Protein 2ZTS (pdb70)

CATH classification: 3.40.50.300

InterPro domains:
  IPR003593 AAA+ ATPase domain [SM00382] (29-209)
  IPR010624 KaiC domain [PS51146] (10-251)
  IPR014774 KaiC-like domain [PF06745] (12-248)
  IPR027417 P-loop containing nucleoside triphosphate hydrolase [G3DSA:3.40.50.300] (1-251)
  IPR027417 P-loop containing nucleoside triphosphate hydrolase [SSF52540] (7-246)

Nearest PDB structures (foldseek):
  5yz8-assembly1_D  TM=9.224E-01  e=5.456E-24  Synechococcus elongatus PCC 7942 = FACHB-805
  8wve-assembly1_B-3  TM=9.311E-01  e=2.931E-23  Synechococcus elongatus
  7dyj-assembly1_A  TM=9.383E-01  e=8.449E-23  Synechococcus elongatus PCC 7942 = FACHB-805
  7wdc-assembly1_A  TM=9.391E-01  e=1.018E-22  Synechococcus elongatus PCC 7942 = FACHB-805
  8db3-assembly1_B-2  TM=9.066E-01  e=1.155E-21  Cereibacter sphaeroides

Radius of gyration: 28.08 Å; Cα contacts (8 Å, |Δi|>4): 1364; chains: 3; bounding box: 59×46×92 Å

Sequence (646 aa):
PVRRVKSGIPGFDELIEGGFPEGTTVLLTGGTGTGKTTFAAQFIYKGAEEYGEPGVFVTLEERARDLRREASFGWDFEKYEKEGKIAIVDFNVDNFLRYIYRVVKAINAKRLVIDSIPSIALRLEEERKIREVLLKLNTILLEGVTTILTTEAPGKLSRYGIEEFIARGVIVLDLQEKNIELKRYVLIRKRETRHSKKYPFEIGPNGIVVYPPVRRVKSGIPGFDELIEGGFPEGTTVLLTGGTGTGKTTFAAQFIYKGAEEYGEPGVFVTLEERARDLRREASFGWDFEKYEKEGKIAIVDFNVDNFLRYIYRVVKAINAKRLVIDSIPSIALRLEEERKIREVLLKLNTILLEGVTTILTTEAPGKLSRYGIEEFIARGVIVLDLQEKNIELKRYVLIRKRETRHSKKYPFEIGPNGIVVYPPVRRVKSGIPGFDELIEGGFPEGTTVLLTGGTGTGKTTFAAQFIYKGAEEYGEPGVFVTLEERARDLRREASFGWDFEKYEKEGKIAIVDGVSSVVGLPSFNVDNFLRYIYRVVKAINAKRLVIDSIPSIALRLEEERKIREVLLKLNTILLEGVTTILTTEAPGKLSRYGIEEFIARGVIVLDLQEKNIELKRYVLIRKRETRHSKKYPFEIGPNGIVVYP

B-factor: mean 33.96, std 9.27, range [15.85, 71.78]

Secondary structure (DSSP, 8-state):
---EE--S-TTTGGGTTTSEETT-EEEEE--TTSSHHHHHHHHHHHHHHHH---EEEEESSS-HHHHHH--TTS--HHHHHHTTSEEEE---HHHHHHHHHHHHHHTT-SEEEEE-HHHHHHHSSSGGGHHHHHHHHHHHHH---EEEEEE-----SSSSS-GGGG-SEEEEEEEEE-SSSEEEEEEE---------EEEEEEETTEEEE--/---EE--S-TTTGGGGTTSEETT-EEEEE-STTSSHHHHHHHHHHHHHHHH---EEEEESSS-HHHHHH--TTS--HHHHHHTTSEEEE---HHHHHHHHHHHHHHTT-SEEEEE-HHHHHTTSSSGGGHHHHHHHHHHHHH---EEEEEE-----SSSSS-GGGG-SEEEEEEEEEETTEEEEEEEE----------EEEEEETTEEEE--/---EE--S-TTTGGGTTTSEETT-EEEEE-STTSSHHHHHHHHHHHHHHHH---EEEEESSS-HHHHHH--TTS--HHHHHHTTSEEEE-SSSPPTT-----HHHHHHHHHHHHHHHT-SEEEEE-HHHHHHTSSSGGGHHHHHHHHHHHHH---EEEEEE-----SSSSS-GGGG-SEEEEEEEEE-SS-EEEEEEE----------EEEEEETTEEEE--

Structure (mmCIF, N/CA/C/O backbone):
data_2ZTS
#
_entry.id   2ZTS
#
_cell.length_a   173.655
_cell.length_b   51.807
_cell.length_c   97.468
_cell.angle_alpha   90.000
_cell.angle_beta   122.830
_cell.angle_gamma   90.000
#
_symmetry.space_group_name_H-M   'C 1 2 1'
#
loop_
_entity.id
_entity.type
_entity.pdbx_description
1 polymer 'Putative uncharacterized protein PH0186'
2 non-polymer "ADENOSINE-5'-DIPHOSPHATE"
3 non-polymer 'MAGNESIUM ION'
4 water water
#
loop_
_atom_site.group_PDB
_atom_site.id
_atom_site.type_symbol
_atom_site.label_atom_id
_atom_site.label_alt_id
_atom_site.label_comp_id
_atom_site.label_asym_id
_atom_site.label_entity_id
_atom_site.label_seq_id
_atom_site.pdbx_PDB_ins_code
_atom_site.Cartn_x
_atom_site.Cartn_y
_atom_site.Cartn_z
_atom_site.occupancy
_atom_site.B_iso_or_equiv
_atom_site.auth_seq_id
_atom_site.auth_comp_id
_atom_site.auth_asym_id
_atom_site.auth_atom_id
_atom_site.pdbx_PDB_model_num
ATOM 1 N N . PRO A 1 8 ? 120.519 -6.367 4.365 1.00 56.07 8 PRO A N 1
ATOM 2 C CA . PRO A 1 8 ? 121.469 -6.560 3.193 1.00 54.88 8 PRO A CA 1
ATOM 3 C C . PRO A 1 8 ? 122.772 -5.696 3.261 1.00 53.28 8 PRO A C 1
ATOM 4 O O . PRO A 1 8 ? 122.949 -4.732 2.502 1.00 52.91 8 PRO A O 1
ATOM 8 N N . VAL A 1 9 ? 123.695 -6.054 4.151 1.00 51.36 9 VAL A N 1
ATOM 9 C CA . VAL A 1 9 ? 124.824 -5.135 4.476 1.00 49.46 9 VAL A CA 1
ATOM 10 C C . VAL A 1 9 ? 126.023 -5.364 3.535 1.00 46.92 9 VAL A C 1
ATOM 11 O O . VAL A 1 9 ? 126.499 -6.490 3.399 1.00 46.50 9 VAL A O 1
ATOM 15 N N . ARG A 1 10 ? 126.466 -4.297 2.878 1.00 44.12 10 ARG A N 1
ATOM 16 C CA . ARG A 1 10 ? 127.603 -4.326 1.979 1.00 42.81 10 ARG A CA 1
ATOM 17 C C . ARG A 1 10 ? 128.931 -4.451 2.738 1.00 40.85 10 ARG A C 1
ATOM 18 O O . ARG A 1 10 ? 129.202 -3.675 3.687 1.00 38.96 10 ARG A O 1
ATOM 26 N N . ARG A 1 11 ? 129.750 -5.412 2.290 1.00 38.79 11 ARG A N 1
ATOM 27 C CA . ARG A 1 11 ? 130.980 -5.805 2.973 1.00 37.70 11 ARG A CA 1
ATOM 28 C C . ARG A 1 11 ? 132.264 -5.452 2.243 1.00 36.99 11 ARG A C 1
ATOM 29 O O . ARG A 1 11 ? 132.388 -5.630 1.046 1.00 36.60 11 ARG A O 1
ATOM 37 N N . VAL A 1 12 ? 133.234 -4.950 3.013 1.00 36.69 12 VAL A N 1
ATOM 38 C CA . VAL A 1 12 ? 134.518 -4.467 2.509 1.00 34.66 12 VAL A CA 1
ATOM 39 C C . VAL A 1 12 ? 135.554 -5.516 2.880 1.00 34.19 12 VAL A C 1
ATOM 40 O O . VAL A 1 12 ? 135.824 -5.782 4.044 1.00 31.68 12 VAL A O 1
ATOM 44 N N . LYS A 1 13 ? 136.103 -6.132 1.844 1.00 34.15 13 LYS A N 1
ATOM 45 C CA . LYS A 1 13 ? 137.067 -7.204 1.974 1.00 34.47 13 LYS A CA 1
ATOM 46 C C . LYS A 1 13 ? 138.362 -6.698 2.589 1.00 32.87 13 LYS A C 1
ATOM 47 O O . LYS A 1 13 ? 138.867 -5.654 2.172 1.00 32.06 13 LYS A O 1
ATOM 53 N N . SER A 1 14 ? 138.872 -7.468 3.562 1.00 31.85 14 SER A N 1
ATOM 54 C CA . SER A 1 14 ? 140.008 -7.078 4.437 1.00 31.46 14 SER A CA 1
ATOM 55 C C . SER A 1 14 ? 141.298 -7.058 3.701 1.00 32.20 14 SER A C 1
ATOM 56 O O . SER A 1 14 ? 142.150 -6.194 3.972 1.00 31.31 14 SER A O 1
ATOM 59 N N . GLY A 1 15 ? 141.466 -8.036 2.816 1.00 32.11 15 GLY A N 1
ATOM 60 C CA . GLY A 1 15 ? 142.711 -8.209 2.106 1.00 33.04 15 GLY A CA 1
ATOM 61 C C . GLY A 1 15 ? 143.627 -9.163 2.835 1.00 33.60 15 GLY A C 1
ATOM 62 O O . GLY A 1 15 ? 144.779 -9.363 2.420 1.00 33.83 15 GLY A O 1
ATOM 63 N N . ILE A 1 16 ? 143.116 -9.802 3.892 1.00 33.77 16 ILE A N 1
ATOM 64 C CA . ILE A 1 16 ? 143.948 -10.675 4.736 1.00 34.00 16 ILE A CA 1
ATOM 65 C C . ILE A 1 16 ? 143.394 -12.098 4.658 1.00 34.09 16 ILE A C 1
ATOM 66 O O . ILE A 1 16 ? 142.298 -12.373 5.174 1.00 34.37 16 ILE A O 1
ATOM 71 N N . PRO A 1 17 ? 144.103 -12.987 3.978 1.00 33.98 17 PRO A N 1
ATOM 72 C CA . PRO A 1 17 ? 143.627 -14.358 3.831 1.00 33.15 17 PRO A CA 1
ATOM 73 C C . PRO A 1 17 ? 143.232 -14.950 5.179 1.00 32.83 17 PRO A C 1
ATOM 74 O O . PRO A 1 17 ? 143.965 -14.822 6.152 1.00 32.04 17 PRO A O 1
ATOM 78 N N . GLY A 1 18 ? 142.072 -15.587 5.219 1.00 32.06 18 GLY A N 1
ATOM 79 C CA . GLY A 1 18 ? 141.614 -16.308 6.389 1.00 32.11 18 GLY A CA 1
ATOM 80 C C . GLY A 1 18 ? 140.800 -15.423 7.338 1.00 31.58 18 GLY A C 1
ATOM 81 O O . GLY A 1 18 ? 140.214 -15.942 8.287 1.00 31.47 18 GLY A O 1
ATOM 82 N N . PHE A 1 19 ? 140.742 -14.126 7.076 1.00 31.70 19 PHE A N 1
ATOM 83 C CA . PHE A 1 19 ? 140.127 -13.175 7.995 1.00 32.40 19 PHE A CA 1
ATOM 84 C C . PHE A 1 19 ? 138.694 -12.849 7.613 1.00 33.17 19 PHE A C 1
ATOM 85 O O . PHE A 1 19 ? 137.847 -12.790 8.519 1.00 32.68 19 PHE A O 1
ATOM 93 N N . ASP A 1 20 ? 138.388 -12.738 6.316 1.00 32.89 20 ASP A N 1
ATOM 94 C CA . ASP A 1 20 ? 137.034 -12.337 5.912 1.00 34.77 20 ASP A CA 1
ATOM 95 C C . ASP A 1 20 ? 135.955 -13.319 6.361 1.00 35.55 20 ASP A C 1
ATOM 96 O O . ASP A 1 20 ? 134.856 -12.938 6.719 1.00 35.61 20 ASP A O 1
ATOM 101 N N . GLU A 1 21 ? 136.302 -14.591 6.332 1.00 37.29 21 GLU A N 1
ATOM 102 C CA . GLU A 1 21 ? 135.408 -15.656 6.716 1.00 38.09 21 GLU A CA 1
ATOM 103 C C . GLU A 1 21 ? 135.027 -15.592 8.225 1.00 37.13 21 GLU A C 1
ATOM 104 O O . GLU A 1 21 ? 134.057 -16.237 8.679 1.00 36.30 21 GLU A O 1
ATOM 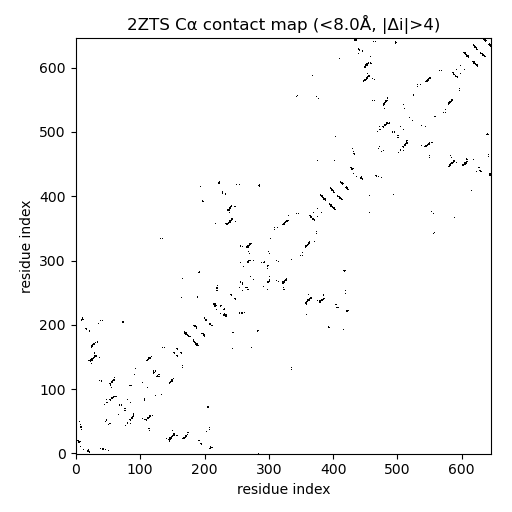110 N N . LEU A 1 22 ? 135.792 -14.823 9.008 1.00 35.93 22 LEU A N 1
ATOM 111 C CA . LEU A 1 22 ? 135.479 -14.661 10.414 1.00 35.17 22 LEU A CA 1
ATOM 112 C C . LEU A 1 22 ? 134.431 -13.569 10.613 1.00 33.71 22 LEU A C 1
ATOM 113 O O . LEU A 1 22 ? 133.795 -13.503 11.673 1.00 33.65 22 LEU A O 1
ATOM 118 N N . ILE A 1 23 ? 134.255 -12.719 9.616 1.00 32.02 23 ILE A N 1
ATOM 119 C CA . ILE A 1 23 ? 133.357 -11.554 9.735 1.00 31.33 23 ILE A CA 1
ATOM 120 C C . ILE A 1 23 ? 132.312 -11.500 8.594 1.00 31.74 23 ILE A C 1
ATOM 121 O O . ILE A 1 23 ? 131.948 -10.464 8.099 1.00 29.69 23 ILE A O 1
ATOM 126 N N . GLU A 1 24 ? 131.810 -12.682 8.241 1.00 33.17 24 GLU A N 1
ATOM 127 C CA . GLU A 1 24 ? 130.726 -12.855 7.254 1.00 33.56 24 GLU A CA 1
ATOM 128 C C . GLU A 1 24 ? 131.071 -12.219 5.936 1.00 33.07 24 GLU A C 1
ATOM 129 O O . GLU A 1 24 ? 130.223 -11.641 5.307 1.00 31.89 24 GLU A O 1
ATOM 135 N N . GLY A 1 25 ? 132.338 -12.278 5.526 1.00 33.92 25 GLY A N 1
ATOM 136 C CA . GLY A 1 25 ? 132.686 -11.693 4.248 1.00 33.65 25 GLY A CA 1
ATOM 137 C C . GLY A 1 25 ? 133.443 -10.391 4.238 1.00 33.88 25 GLY A C 1
ATOM 138 O O . GLY A 1 25 ? 134.026 -10.085 3.204 1.00 35.33 25 GLY A O 1
ATOM 139 N N . GLY A 1 26 ? 133.453 -9.628 5.332 1.00 33.09 26 GLY A N 1
ATOM 140 C CA . GLY A 1 26 ? 134.139 -8.346 5.340 1.00 31.67 26 GLY A CA 1
ATOM 141 C C . GLY A 1 26 ? 133.626 -7.399 6.394 1.00 31.14 26 GLY A C 1
ATOM 142 O O . GLY A 1 26 ? 132.649 -7.701 7.116 1.00 28.43 26 GLY A O 1
ATOM 143 N N . PHE A 1 27 ? 134.299 -6.254 6.494 1.00 30.42 27 PHE A N 1
ATOM 144 C CA . PHE A 1 27 ? 133.819 -5.132 7.310 1.00 30.79 27 PHE A CA 1
ATOM 145 C C . PHE A 1 27 ? 132.548 -4.484 6.752 1.00 31.02 27 PHE A C 1
ATOM 146 O O . PHE A 1 27 ? 132.507 -4.147 5.567 1.00 32.22 27 PHE A O 1
ATOM 154 N N . PRO A 1 28 ? 131.513 -4.260 7.556 1.00 30.46 28 PRO A N 1
ATOM 155 C CA . PRO A 1 28 ? 130.376 -3.491 7.042 1.00 31.01 28 PRO A CA 1
ATOM 156 C C . PRO A 1 28 ? 130.838 -2.124 6.633 1.00 31.41 28 PRO A C 1
ATOM 157 O O . PRO A 1 28 ? 131.639 -1.480 7.316 1.00 30.45 28 PRO A O 1
ATOM 161 N N . GLU A 1 29 ? 130.341 -1.700 5.483 1.00 32.26 29 GLU A N 1
ATOM 162 C CA . GLU A 1 29 ? 130.809 -0.504 4.802 1.00 32.48 29 GLU A CA 1
ATOM 163 C C . GLU A 1 29 ? 130.534 0.689 5.699 1.00 31.42 29 GLU A C 1
ATOM 164 O O . GLU A 1 29 ? 129.457 0.801 6.242 1.00 31.46 29 GLU A O 1
ATOM 170 N N . GLY A 1 30 ? 131.493 1.591 5.833 1.00 30.71 30 GLY A N 1
ATOM 171 C CA . GLY A 1 30 ? 131.309 2.743 6.703 1.00 30.97 30 GLY A CA 1
ATOM 172 C C . GLY A 1 30 ? 131.743 2.582 8.156 1.00 30.02 30 GLY A C 1
ATOM 173 O O . GLY A 1 30 ? 131.756 3.573 8.878 1.00 30.09 30 GLY A O 1
ATOM 174 N N . THR A 1 31 ? 132.125 1.373 8.574 1.00 29.42 31 THR A N 1
ATOM 175 C CA . THR A 1 31 ? 132.472 1.082 9.973 1.00 29.25 31 THR A CA 1
ATOM 176 C C . THR A 1 31 ? 133.828 1.689 10.314 1.00 29.39 31 THR A C 1
ATOM 177 O O . THR A 1 31 ? 134.783 1.605 9.516 1.00 29.23 31 THR A O 1
ATOM 181 N N . THR A 1 32 ? 133.947 2.235 11.509 1.00 28.38 32 THR A N 1
ATOM 182 C CA . THR A 1 32 ? 135.255 2.464 12.110 1.00 27.05 32 THR A CA 1
ATOM 183 C C . THR A 1 32 ? 135.698 1.327 13.012 1.00 26.10 32 THR A C 1
ATOM 184 O O . THR A 1 32 ? 134.993 1.032 14.003 1.00 26.91 32 THR A O 1
ATOM 188 N N . VAL A 1 33 ? 136.832 0.704 12.704 1.00 24.14 33 VAL A N 1
ATOM 189 C CA . VAL A 1 33 ? 137.350 -0.448 13.412 1.00 24.68 33 VAL A CA 1
ATOM 190 C C . VAL A 1 33 ? 138.624 -0.103 14.207 1.00 24.40 33 VAL A C 1
ATOM 191 O O . VAL A 1 33 ? 139.604 0.360 13.632 1.00 24.01 33 VAL A O 1
ATOM 195 N N . LEU A 1 34 ? 138.557 -0.333 15.533 1.00 22.70 34 LEU A N 1
ATOM 196 C CA . LEU A 1 34 ? 139.673 -0.229 16.404 1.00 21.72 34 LEU A CA 1
ATOM 197 C C . LEU A 1 34 ? 140.507 -1.460 16.351 1.00 21.85 34 LEU A C 1
ATOM 198 O O . LEU A 1 34 ? 140.031 -2.542 16.623 1.00 20.23 34 LEU A O 1
ATOM 203 N N . LEU A 1 35 ? 141.775 -1.282 16.008 1.00 21.37 35 LEU A N 1
ATOM 204 C CA . LEU A 1 35 ? 142.731 -2.359 15.947 1.00 21.95 35 LEU A CA 1
ATOM 205 C C . LEU A 1 35 ? 143.754 -2.146 17.043 1.00 21.56 35 LEU A C 1
ATOM 206 O O . LEU A 1 35 ? 144.467 -1.134 17.022 1.00 20.78 35 LEU A O 1
ATOM 211 N N . THR A 1 36 ? 143.753 -3.044 18.017 1.00 20.58 36 THR A N 1
ATOM 212 C CA . THR A 1 36 ? 144.445 -2.856 19.293 1.00 22.11 36 THR A CA 1
ATOM 213 C C . THR A 1 36 ? 145.346 -4.051 19.593 1.00 22.91 36 THR A C 1
ATOM 214 O O . THR A 1 36 ? 145.060 -5.193 19.262 1.00 22.31 36 THR A O 1
ATOM 218 N N . GLY A 1 37 ? 146.468 -3.765 20.208 1.00 22.70 37 GLY A N 1
ATOM 219 C CA . GLY A 1 37 ? 147.443 -4.771 20.469 1.00 22.38 37 GLY A CA 1
ATOM 220 C C . GLY A 1 37 ? 148.701 -4.129 20.935 1.00 21.26 37 GLY A C 1
ATOM 221 O O . GLY A 1 37 ? 148.878 -2.950 20.699 1.00 19.68 37 GLY A O 1
ATOM 222 N N . GLY A 1 38 ? 149.537 -4.927 21.585 1.00 21.23 38 GLY A N 1
ATOM 223 C CA . GLY A 1 38 ? 150.821 -4.471 22.093 1.00 21.88 38 GLY A CA 1
ATOM 224 C C . GLY A 1 38 ? 151.822 -4.202 20.973 1.00 22.50 38 GLY A C 1
ATOM 225 O O . GLY A 1 38 ? 151.596 -4.504 19.768 1.00 20.68 38 GLY A O 1
ATOM 226 N N . THR A 1 39 ? 152.954 -3.681 21.384 1.00 22.80 3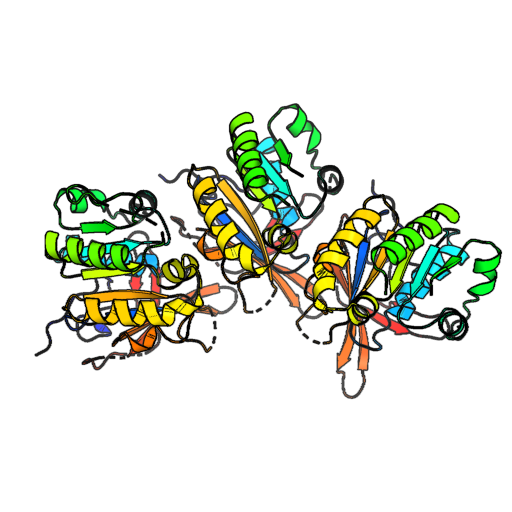9 THR A N 1
ATOM 227 C CA . THR A 1 39 ? 154.015 -3.357 20.468 1.00 23.85 39 THR A CA 1
ATOM 228 C C . THR A 1 39 ? 154.360 -4.618 19.694 1.00 23.12 39 THR A C 1
ATOM 229 O O . THR A 1 39 ? 154.503 -5.674 20.261 1.00 24.64 39 THR A O 1
ATOM 233 N N . GLY A 1 40 ? 154.489 -4.516 18.383 1.00 22.05 40 GLY A N 1
ATOM 234 C CA . GLY A 1 40 ? 154.972 -5.618 17.576 1.00 21.62 40 GLY A CA 1
ATOM 235 C C . GLY A 1 40 ? 153.980 -6.733 17.359 1.00 22.42 40 GLY A C 1
ATOM 236 O O . GLY A 1 40 ? 154.424 -7.838 17.045 1.00 22.41 40 GLY A O 1
ATOM 237 N N . THR A 1 41 ? 152.672 -6.505 17.578 1.00 22.73 41 THR A N 1
ATOM 238 C CA . THR A 1 41 ? 151.652 -7.569 17.421 1.00 21.87 41 THR A CA 1
ATOM 239 C C . THR A 1 41 ? 151.131 -7.644 15.986 1.00 23.33 41 THR A C 1
ATOM 240 O O . THR A 1 41 ? 150.442 -8.591 15.632 1.00 24.84 41 THR A O 1
ATOM 244 N N . GLY A 1 42 ? 151.505 -6.683 15.150 1.00 23.81 42 GLY A N 1
ATOM 245 C CA . GLY A 1 42 ? 151.210 -6.685 13.719 1.00 23.88 42 GLY A CA 1
ATOM 246 C C . GLY A 1 42 ? 150.227 -5.635 13.245 1.00 23.21 42 GLY A C 1
ATOM 247 O O . GLY A 1 42 ? 149.673 -5.753 12.207 1.00 24.73 42 GLY A O 1
ATOM 248 N N . LYS A 1 43 ? 150.004 -4.589 14.021 1.00 24.29 43 LYS A N 1
ATOM 249 C CA . LYS A 1 43 ? 149.001 -3.597 13.738 1.00 24.13 43 LYS A CA 1
ATOM 250 C C . LYS A 1 43 ? 149.221 -2.758 12.520 1.00 25.30 43 LYS A C 1
ATOM 251 O O . LYS A 1 43 ? 148.302 -2.508 11.740 1.00 24.17 43 LYS A O 1
ATOM 257 N N . THR A 1 44 ? 150.418 -2.208 12.420 1.00 25.60 44 THR A N 1
ATOM 258 C CA . THR A 1 44 ? 150.795 -1.421 11.268 1.00 25.61 44 THR A CA 1
ATOM 259 C C . THR A 1 44 ? 150.743 -2.271 10.006 1.00 24.97 44 THR A C 1
ATOM 260 O O . THR A 1 44 ? 150.247 -1.818 8.998 1.00 25.80 44 THR A O 1
ATOM 264 N N . THR A 1 45 ? 151.207 -3.488 10.112 1.00 24.71 45 THR A N 1
ATOM 265 C CA . THR A 1 45 ? 151.172 -4.452 8.990 1.00 24.36 45 THR A CA 1
ATOM 266 C C . THR A 1 45 ? 149.752 -4.778 8.553 1.00 25.20 45 THR A C 1
ATOM 267 O O . THR A 1 45 ? 149.442 -4.703 7.380 1.00 24.74 45 THR A O 1
ATOM 271 N N . PHE A 1 46 ? 148.890 -5.074 9.515 1.00 25.39 46 PHE A N 1
ATOM 272 C CA . PHE A 1 46 ? 147.478 -5.334 9.277 1.00 25.76 46 PHE A CA 1
ATOM 273 C C . PHE A 1 46 ? 146.808 -4.142 8.558 1.00 26.52 46 PHE A C 1
ATOM 274 O O . PHE A 1 46 ? 146.092 -4.350 7.525 1.00 26.99 46 PHE A O 1
ATOM 282 N N . ALA A 1 47 ? 147.043 -2.920 9.039 1.00 25.74 47 ALA A N 1
ATOM 283 C CA . ALA A 1 47 ? 146.453 -1.708 8.446 1.00 26.18 47 ALA A CA 1
ATOM 284 C C . ALA A 1 47 ? 146.967 -1.380 7.022 1.00 26.86 47 ALA A C 1
ATOM 285 O O . ALA A 1 47 ? 146.193 -0.956 6.168 1.00 26.13 47 ALA A O 1
ATOM 287 N N . ALA A 1 48 ? 148.249 -1.598 6.807 1.00 27.41 48 ALA A N 1
ATOM 288 C CA . ALA A 1 48 ? 148.897 -1.460 5.529 1.00 28.87 48 ALA A CA 1
ATOM 289 C C . ALA A 1 48 ? 148.311 -2.449 4.560 1.00 29.25 48 ALA A C 1
ATOM 290 O O . ALA A 1 48 ? 148.060 -2.102 3.425 1.00 30.73 48 ALA A O 1
ATOM 292 N N . GLN A 1 49 ? 148.123 -3.675 5.015 1.00 29.17 49 GLN A N 1
ATOM 293 C CA . GLN A 1 49 ? 147.597 -4.731 4.175 1.00 29.93 49 GLN A CA 1
ATOM 294 C C . GLN A 1 49 ? 146.177 -4.400 3.750 1.00 30.67 49 GLN A C 1
ATOM 295 O O . GLN A 1 49 ? 145.811 -4.642 2.612 1.00 31.47 49 GLN A O 1
ATOM 301 N N . PHE A 1 50 ? 145.388 -3.836 4.660 1.00 29.56 50 PHE A N 1
ATOM 302 C CA . PHE A 1 50 ? 144.039 -3.446 4.347 1.00 29.23 50 PHE A CA 1
ATOM 303 C C . PHE A 1 50 ? 143.995 -2.333 3.300 1.00 29.67 50 PHE A C 1
ATOM 304 O O . PHE A 1 50 ? 143.167 -2.380 2.443 1.00 29.76 50 PHE A O 1
ATOM 312 N N . ILE A 1 51 ? 144.834 -1.309 3.425 1.00 30.70 51 ILE A N 1
ATOM 313 C CA . ILE A 1 51 ? 144.907 -0.226 2.432 1.00 32.11 51 ILE A CA 1
ATOM 314 C C . ILE A 1 51 ? 145.483 -0.807 1.118 1.00 33.80 51 ILE A C 1
ATOM 315 O O . ILE A 1 51 ? 144.874 -0.687 0.064 1.00 34.15 51 ILE A O 1
ATOM 320 N N . TYR A 1 52 ? 146.595 -1.521 1.216 1.00 34.34 52 TYR A N 1
ATOM 321 C CA . TYR A 1 52 ? 147.326 -1.917 0.022 1.00 36.11 52 TYR A CA 1
ATOM 322 C C . TYR A 1 52 ? 146.604 -2.947 -0.815 1.00 37.20 52 TYR A C 1
ATOM 323 O O . TYR A 1 52 ? 146.609 -2.823 -2.038 1.00 37.26 52 TYR A O 1
ATOM 332 N N . LYS A 1 53 ? 146.045 -3.990 -0.188 1.00 38.10 53 LYS A N 1
ATOM 333 C CA . LYS A 1 53 ? 145.214 -4.950 -0.938 1.00 38.53 53 LYS A CA 1
ATOM 334 C C . LYS A 1 53 ? 143.895 -4.343 -1.399 1.00 39.08 53 LYS A C 1
ATOM 335 O O . LYS A 1 53 ? 143.299 -4.813 -2.378 1.00 38.79 53 LYS A O 1
ATOM 341 N N . GLY A 1 54 ? 143.412 -3.330 -0.690 1.00 40.03 54 GLY A N 1
ATOM 342 C CA . GLY A 1 54 ? 142.224 -2.629 -1.135 1.00 40.83 54 GLY A CA 1
ATOM 343 C C . GLY A 1 54 ? 142.471 -2.092 -2.534 1.00 42.26 54 GLY A C 1
ATOM 344 O O . GLY A 1 54 ? 141.642 -2.274 -3.438 1.00 42.45 54 GLY A O 1
ATOM 345 N N . ALA A 1 55 ? 143.624 -1.460 -2.725 1.00 42.39 55 ALA A N 1
ATOM 346 C CA . ALA A 1 55 ? 143.923 -0.823 -3.961 1.00 43.10 55 ALA A CA 1
ATOM 347 C C . ALA A 1 55 ? 144.288 -1.847 -5.051 1.00 43.58 55 ALA A C 1
ATOM 348 O O . ALA A 1 55 ? 143.721 -1.830 -6.127 1.00 41.63 55 ALA A O 1
ATOM 350 N N . GLU A 1 56 ? 145.197 -2.759 -4.731 1.00 44.76 56 GLU A N 1
ATOM 351 C CA . GLU A 1 56 ? 145.799 -3.665 -5.696 1.00 45.55 56 GLU A CA 1
ATOM 352 C C . GLU A 1 56 ? 144.796 -4.681 -6.191 1.00 45.93 56 GLU A C 1
ATOM 353 O O . GLU A 1 56 ? 144.654 -4.863 -7.382 1.00 46.20 56 GLU A O 1
ATOM 359 N N . GLU A 1 57 ? 144.099 -5.330 -5.264 1.00 46.21 57 GLU A N 1
ATOM 360 C CA . GLU A 1 57 ? 143.216 -6.457 -5.556 1.00 46.59 57 GLU A CA 1
ATOM 361 C C . GLU A 1 57 ? 141.756 -6.056 -5.764 1.00 45.55 57 GLU A C 1
ATOM 362 O O . GLU A 1 57 ? 141.098 -6.666 -6.574 1.00 46.10 57 GLU A O 1
ATOM 368 N N . TYR A 1 58 ? 141.243 -5.056 -5.034 1.00 43.86 58 TYR A N 1
ATOM 369 C CA . TYR A 1 58 ? 139.809 -4.698 -5.074 1.00 42.29 58 TYR A CA 1
ATOM 370 C C . TYR A 1 58 ? 139.542 -3.337 -5.752 1.00 42.74 58 TYR A C 1
ATOM 371 O O . TYR A 1 58 ? 138.404 -2.908 -5.844 1.00 43.49 58 TYR A O 1
ATOM 380 N N . GLY A 1 59 ? 140.591 -2.669 -6.240 1.00 42.94 59 GLY A N 1
ATOM 381 C CA . GLY A 1 59 ? 140.475 -1.382 -6.894 1.00 43.39 59 GLY A CA 1
ATOM 382 C C . GLY A 1 59 ? 139.812 -0.256 -6.137 1.00 44.25 59 GLY A C 1
ATOM 383 O O . GLY A 1 59 ? 139.235 0.640 -6.777 1.00 45.45 59 GLY A O 1
ATOM 384 N N . GLU A 1 60 ? 139.877 -0.292 -4.796 1.00 44.20 60 GLU A N 1
ATOM 385 C CA . GLU A 1 60 ? 139.310 0.742 -3.912 1.00 43.23 60 GLU A CA 1
ATOM 386 C C . GLU A 1 60 ? 140.400 1.752 -3.437 1.00 41.48 60 GLU A C 1
ATOM 387 O O . GLU A 1 60 ? 141.407 1.344 -2.867 1.00 41.16 60 GLU A O 1
ATOM 393 N N . PRO A 1 61 ? 140.229 3.054 -3.676 1.00 39.60 61 PRO A N 1
ATOM 394 C CA . PRO A 1 61 ? 141.243 4.011 -3.241 1.00 38.71 61 PRO A CA 1
ATOM 395 C C . PRO A 1 61 ? 141.342 4.043 -1.712 1.00 37.62 61 PRO A C 1
ATOM 396 O O . PRO A 1 61 ? 140.344 3.850 -1.024 1.00 36.99 61 PRO A O 1
ATOM 400 N N . GLY A 1 62 ? 142.539 4.257 -1.190 1.00 36.90 62 GLY A N 1
ATOM 401 C CA . GLY A 1 62 ? 142.745 4.307 0.254 1.00 35.21 62 GLY A CA 1
ATOM 402 C C . GLY A 1 62 ? 143.791 5.285 0.717 1.00 34.18 62 GLY A C 1
ATOM 403 O O . GLY A 1 62 ? 144.738 5.573 -0.024 1.00 32.03 62 GLY A O 1
ATOM 404 N N . VAL A 1 63 ? 143.571 5.797 1.935 1.00 31.58 63 VAL A N 1
ATOM 405 C CA . VAL A 1 63 ? 144.451 6.732 2.612 1.00 30.82 63 VAL A CA 1
ATOM 406 C C . VAL A 1 63 ? 145.050 6.053 3.862 1.00 29.97 63 VAL A C 1
ATOM 407 O O . VAL A 1 63 ? 144.330 5.492 4.717 1.00 27.44 63 VAL A O 1
ATOM 411 N N . PHE A 1 64 ? 146.368 6.077 3.932 1.00 30.38 64 PHE A N 1
ATOM 412 C CA . PHE A 1 64 ? 147.114 5.635 5.096 1.00 29.30 64 PHE A CA 1
ATOM 413 C C . PHE A 1 64 ? 147.699 6.842 5.799 1.00 29.97 64 PHE A C 1
ATOM 414 O O . PHE A 1 64 ? 148.660 7.491 5.319 1.00 28.67 64 PHE A O 1
ATOM 422 N N . VAL A 1 65 ? 147.101 7.178 6.947 1.00 28.62 65 VAL A N 1
ATOM 423 C CA . VAL A 1 65 ? 147.650 8.234 7.776 1.00 28.34 65 VAL A CA 1
ATOM 424 C C . VAL A 1 65 ? 148.586 7.626 8.826 1.00 29.07 65 VAL A C 1
ATOM 425 O O . VAL A 1 65 ? 148.161 6.861 9.668 1.00 28.83 65 VAL A O 1
ATOM 429 N N . THR A 1 66 ? 149.856 7.997 8.775 1.00 30.33 66 THR A N 1
ATOM 430 C CA . THR A 1 66 ? 150.853 7.645 9.772 1.00 32.06 66 THR A CA 1
ATOM 431 C C . THR A 1 66 ? 151.529 8.852 10.483 1.00 33.55 66 THR A C 1
ATOM 432 O O . THR A 1 66 ? 152.108 9.733 9.833 1.00 34.64 66 THR A O 1
ATOM 436 N N . LEU A 1 67 ? 151.382 8.926 11.809 1.00 33.67 67 LEU A N 1
ATOM 437 C CA . LEU A 1 67 ? 152.222 9.800 12.645 1.00 33.66 67 LEU A CA 1
ATOM 438 C C . LEU A 1 67 ? 153.281 8.992 13.384 1.00 33.27 67 LEU A C 1
ATOM 439 O O . LEU A 1 67 ? 154.019 9.532 14.198 1.00 33.01 67 LEU A O 1
ATOM 444 N N . GLU A 1 68 ? 153.343 7.695 13.109 1.00 34.34 68 GLU A N 1
ATOM 445 C CA . GLU A 1 68 ? 154.298 6.791 13.768 1.00 36.05 68 GLU A CA 1
ATOM 446 C C . GLU A 1 68 ? 155.647 6.840 13.052 1.00 37.30 68 GLU A C 1
ATOM 447 O O . GLU A 1 68 ? 156.701 6.684 13.659 1.00 36.51 68 GLU A O 1
ATOM 453 N N . GLU A 1 69 ? 155.609 7.013 11.737 1.00 38.76 69 GLU A N 1
ATOM 454 C CA . GLU A 1 69 ? 156.844 7.014 10.951 1.00 40.07 69 GLU A CA 1
ATOM 455 C C . GLU A 1 69 ? 156.583 7.867 9.716 1.00 40.12 69 GLU A C 1
ATOM 456 O O . GLU A 1 69 ? 155.513 8.410 9.568 1.00 39.57 69 GLU A O 1
ATOM 462 N N . ARG A 1 70 ? 157.538 7.975 8.813 1.00 40.75 70 ARG A N 1
ATOM 463 C CA . ARG A 1 70 ? 157.230 8.689 7.587 1.00 41.15 70 ARG A CA 1
ATOM 464 C C . ARG A 1 70 ? 157.027 7.759 6.406 1.00 40.00 70 ARG A C 1
ATOM 465 O O . ARG A 1 70 ? 157.328 6.568 6.456 1.00 37.72 70 ARG A O 1
ATOM 473 N N . ALA A 1 71 ? 156.499 8.367 5.350 1.00 40.87 71 ALA A N 1
ATOM 474 C CA . ALA A 1 71 ? 155.994 7.699 4.163 1.00 40.92 71 ALA A CA 1
ATOM 475 C C . ALA A 1 71 ? 157.087 6.895 3.535 1.00 41.20 71 ALA A C 1
ATOM 476 O O . ALA A 1 71 ? 156.853 5.759 3.154 1.00 41.10 71 ALA A O 1
ATOM 478 N N . ARG A 1 72 ? 158.304 7.438 3.509 1.00 40.95 72 ARG A N 1
ATOM 479 C CA . ARG A 1 72 ? 159.439 6.709 2.940 1.00 41.97 72 ARG A CA 1
ATOM 480 C C . ARG A 1 72 ? 159.794 5.464 3.783 1.00 41.07 72 ARG A C 1
ATOM 481 O O . ARG A 1 72 ? 160.239 4.451 3.235 1.00 39.39 72 ARG A O 1
ATOM 489 N N . ASP A 1 73 ? 159.591 5.537 5.101 1.00 40.36 73 ASP A N 1
ATOM 490 C CA . ASP A 1 73 ? 159.822 4.349 5.962 1.00 40.07 73 ASP A CA 1
ATOM 491 C C . ASP A 1 73 ? 158.754 3.258 5.664 1.00 39.27 73 ASP A C 1
ATOM 492 O O . ASP A 1 73 ? 159.032 2.076 5.515 1.00 36.76 73 ASP A O 1
ATOM 497 N N . LEU A 1 74 ? 157.515 3.705 5.532 1.00 39.99 74 LEU A N 1
ATOM 498 C CA . LEU A 1 74 ? 156.405 2.795 5.313 1.00 40.39 74 LEU A CA 1
ATOM 499 C C . LEU A 1 74 ? 156.583 2.119 3.963 1.00 40.73 74 LEU A C 1
ATOM 500 O O . LEU A 1 74 ? 156.533 0.902 3.902 1.00 40.19 74 LEU A O 1
ATOM 505 N N . ARG A 1 75 ? 156.797 2.892 2.881 1.00 41.15 75 ARG A N 1
ATOM 506 C CA . ARG A 1 75 ? 157.105 2.278 1.547 1.00 41.36 75 ARG A CA 1
ATOM 507 C C . ARG A 1 75 ? 158.205 1.261 1.657 1.00 41.02 75 ARG A C 1
ATOM 508 O O . ARG A 1 75 ? 158.093 0.125 1.169 1.00 41.64 75 ARG A O 1
ATOM 516 N N . ARG A 1 76 ? 159.293 1.646 2.304 1.00 41.75 76 ARG A N 1
ATOM 517 C CA . ARG A 1 76 ? 160.485 0.754 2.378 1.00 42.12 76 ARG A CA 1
ATOM 518 C C . ARG A 1 76 ? 160.176 -0.552 3.169 1.00 41.41 76 ARG A C 1
ATOM 519 O O . ARG A 1 76 ? 160.387 -1.669 2.678 1.00 41.15 76 ARG A O 1
ATOM 527 N N . GLU A 1 77 ? 159.611 -0.403 4.358 1.00 40.87 77 GLU A N 1
ATOM 528 C CA . GLU A 1 77 ? 159.214 -1.563 5.181 1.00 41.19 77 GLU A CA 1
ATOM 529 C C . GLU A 1 77 ? 158.217 -2.529 4.457 1.00 40.30 77 GLU A C 1
ATOM 530 O O . GLU A 1 77 ? 158.396 -3.767 4.466 1.00 38.28 77 GLU A O 1
ATOM 544 N N . ALA A 1 79 ? 157.741 -2.994 1.180 1.00 41.97 79 ALA A N 1
ATOM 545 C CA . ALA A 1 79 ? 158.334 -3.725 0.042 1.00 42.59 79 ALA A CA 1
ATOM 546 C C . ALA A 1 79 ? 158.911 -5.031 0.548 1.00 43.26 79 ALA A C 1
ATOM 547 O O . ALA A 1 79 ? 158.924 -6.003 -0.224 1.00 43.55 79 ALA A O 1
ATOM 549 N N . SER A 1 80 ? 159.334 -5.108 1.831 1.00 43.58 80 SER A N 1
ATOM 550 C CA . SER A 1 80 ? 159.776 -6.409 2.371 1.00 44.40 80 SER A CA 1
ATOM 551 C C . SER A 1 80 ? 158.704 -7.496 2.227 1.00 44.91 80 SER A C 1
ATOM 552 O O . SER A 1 80 ? 159.046 -8.660 2.299 1.00 45.68 80 SER A O 1
ATOM 555 N N . PHE A 1 81 ? 157.428 -7.114 1.998 1.00 45.32 81 PHE A N 1
ATOM 556 C CA . PHE A 1 81 ? 156.289 -8.049 1.796 1.00 45.68 81 PHE A CA 1
ATOM 557 C C . PHE A 1 81 ? 155.802 -8.126 0.358 1.00 45.99 81 PHE A C 1
ATOM 558 O O . PHE A 1 81 ? 154.752 -8.692 0.107 1.00 47.45 81 PHE A O 1
ATOM 566 N N . GLY A 1 82 ? 156.518 -7.531 -0.576 1.00 46.63 82 GLY A N 1
ATOM 567 C CA . GLY A 1 82 ? 156.125 -7.541 -1.978 1.00 46.75 82 GLY A CA 1
ATOM 568 C C . GLY A 1 82 ? 155.199 -6.399 -2.337 1.00 47.18 82 GLY A C 1
ATOM 569 O O . GLY A 1 82 ? 154.732 -6.316 -3.460 1.00 48.34 82 GLY A O 1
ATOM 570 N N . TRP A 1 83 ? 154.932 -5.485 -1.405 1.00 46.99 83 TRP A N 1
ATOM 571 C CA . TRP A 1 83 ? 153.922 -4.470 -1.639 1.00 46.23 83 TRP A CA 1
ATOM 572 C C . TRP A 1 83 ? 154.613 -3.217 -2.172 1.00 46.83 83 TRP A C 1
ATOM 573 O O . TRP A 1 83 ? 155.465 -2.626 -1.507 1.00 47.80 83 TRP A O 1
ATOM 584 N N . ASP A 1 84 ? 154.242 -2.834 -3.383 1.00 47.40 84 ASP A N 1
ATOM 585 C CA . ASP A 1 84 ? 154.761 -1.644 -4.052 1.00 47.60 84 ASP A CA 1
ATOM 586 C C . ASP A 1 84 ? 153.788 -0.454 -3.852 1.00 46.53 84 ASP A C 1
ATOM 587 O O . ASP A 1 84 ? 152.886 -0.242 -4.640 1.00 46.99 84 ASP A O 1
ATOM 592 N N . PHE A 1 85 ? 153.980 0.305 -2.775 1.00 46.04 85 PHE A N 1
ATOM 593 C CA . PHE A 1 85 ? 153.053 1.366 -2.392 1.00 45.29 85 PHE A CA 1
ATOM 594 C C . PHE A 1 85 ? 153.112 2.540 -3.372 1.00 45.59 85 PHE A C 1
ATOM 595 O O . PHE A 1 85 ? 152.088 3.172 -3.622 1.00 44.03 85 PHE A O 1
ATOM 603 N N . GLU A 1 86 ? 154.310 2.849 -3.889 1.00 46.36 86 GLU A N 1
ATOM 604 C CA . GLU A 1 86 ? 154.494 4.013 -4.797 1.00 47.46 86 GLU A CA 1
ATOM 605 C C . GLU A 1 86 ? 153.812 3.823 -6.147 1.00 46.80 86 GLU A C 1
ATOM 606 O O . GLU A 1 86 ? 153.306 4.776 -6.688 1.00 47.39 86 GLU A O 1
ATOM 612 N N . LYS A 1 87 ? 153.770 2.598 -6.665 1.00 46.14 87 LYS A N 1
ATOM 613 C CA . LYS A 1 87 ? 153.067 2.325 -7.905 1.00 45.91 87 LYS A CA 1
ATOM 614 C C . LYS A 1 87 ? 151.672 2.854 -7.745 1.00 46.03 87 LYS A C 1
ATOM 615 O O . LYS A 1 87 ? 151.216 3.702 -8.536 1.00 46.75 87 LYS A O 1
ATOM 621 N N . TYR A 1 88 ? 150.985 2.405 -6.696 1.00 45.81 88 TYR A N 1
ATOM 622 C CA . TYR A 1 88 ? 149.601 2.824 -6.492 1.00 45.33 88 TYR A CA 1
ATOM 623 C C . TYR A 1 88 ? 149.437 4.278 -6.039 1.00 44.88 88 TYR A C 1
ATOM 624 O O . TYR A 1 88 ? 148.401 4.848 -6.322 1.00 44.23 88 TYR A O 1
ATOM 633 N N . GLU A 1 89 ? 150.448 4.909 -5.429 1.00 45.90 89 GLU A N 1
ATOM 634 C CA . GLU A 1 89 ? 150.377 6.363 -5.157 1.00 47.27 89 GLU A CA 1
ATOM 635 C C . GLU A 1 89 ? 150.312 7.218 -6.422 1.00 48.62 89 GLU A C 1
ATOM 636 O O . GLU A 1 89 ? 149.571 8.199 -6.465 1.00 48.52 89 GLU A O 1
ATOM 642 N N . LYS A 1 90 ? 151.087 6.839 -7.450 1.00 50.06 90 LYS A N 1
ATOM 643 C CA . LYS A 1 90 ? 151.162 7.594 -8.724 1.00 50.73 90 LYS A CA 1
ATOM 644 C C . LYS A 1 90 ? 149.876 7.390 -9.571 1.00 50.77 90 LYS A C 1
ATOM 645 O O . LYS A 1 90 ? 149.406 8.306 -10.230 1.00 50.78 90 LYS A O 1
ATOM 651 N N . GLU A 1 91 ? 149.263 6.214 -9.480 1.00 51.13 91 GLU A N 1
ATOM 652 C CA . GLU A 1 91 ? 147.970 5.982 -10.137 1.00 51.22 91 GLU A CA 1
ATOM 653 C C . GLU A 1 91 ? 146.847 6.706 -9.371 1.00 50.91 91 GLU A C 1
ATOM 654 O O . GLU A 1 91 ? 145.713 6.755 -9.815 1.00 51.56 91 GLU A O 1
ATOM 660 N N . GLY A 1 92 ? 147.175 7.272 -8.219 1.00 50.48 92 GLY A N 1
ATOM 661 C CA . GLY A 1 92 ? 146.223 8.023 -7.418 1.00 50.10 92 GLY A CA 1
ATOM 662 C C . GLY A 1 92 ? 145.256 7.105 -6.678 1.00 49.39 92 GLY A C 1
ATOM 663 O O . GLY A 1 92 ? 144.165 7.544 -6.325 1.00 49.95 92 GLY A O 1
ATOM 664 N N . LYS A 1 93 ? 145.644 5.839 -6.479 1.00 48.00 93 LYS A N 1
ATOM 665 C CA . LYS A 1 93 ? 144.834 4.875 -5.739 1.00 47.20 93 LYS A CA 1
ATOM 666 C C . LYS A 1 93 ? 145.218 4.749 -4.223 1.00 45.60 93 LYS A C 1
ATOM 667 O O . LYS A 1 93 ? 144.419 4.238 -3.437 1.00 45.68 93 LYS A O 1
ATOM 673 N N . ILE A 1 94 ? 146.414 5.181 -3.834 1.00 42.78 94 ILE A N 1
ATOM 674 C CA . ILE A 1 94 ? 146.778 5.274 -2.437 1.00 41.85 94 ILE A CA 1
ATOM 675 C C . ILE A 1 94 ? 147.398 6.634 -2.173 1.00 41.08 94 ILE A C 1
ATOM 676 O O . ILE A 1 94 ? 148.206 7.110 -2.976 1.00 41.04 94 ILE A O 1
ATOM 681 N N . ALA A 1 95 ? 147.051 7.240 -1.050 1.00 39.46 95 ALA A N 1
ATOM 682 C CA . ALA A 1 95 ? 147.806 8.376 -0.515 1.00 39.01 95 ALA A CA 1
ATOM 683 C C . ALA A 1 95 ? 148.347 8.015 0.875 1.00 38.24 95 ALA A C 1
ATOM 684 O O . ALA A 1 95 ? 147.684 7.292 1.636 1.00 37.91 95 ALA A O 1
ATOM 686 N N . ILE A 1 96 ? 149.590 8.420 1.140 1.00 37.03 96 ILE A N 1
ATOM 687 C CA . ILE A 1 96 ? 150.190 8.345 2.460 1.00 36.14 96 ILE A CA 1
ATOM 688 C C . ILE A 1 96 ? 150.291 9.754 2.994 1.00 36.94 96 ILE A C 1
ATOM 689 O O . ILE A 1 96 ? 150.862 10.623 2.347 1.00 36.54 96 ILE A O 1
ATOM 694 N N . VAL A 1 97 ? 149.667 9.981 4.138 1.00 37.36 97 VAL A N 1
ATOM 695 C CA . VAL A 1 97 ? 149.756 11.245 4.851 1.00 38.84 97 VAL A CA 1
ATOM 696 C C . VAL A 1 97 ? 150.703 11.042 6.031 1.00 39.81 97 VAL A C 1
ATOM 697 O O . VAL A 1 97 ? 150.496 10.144 6.857 1.00 38.44 97 VAL A O 1
ATOM 701 N N . ASP A 1 98 ? 151.714 11.917 6.067 1.00 40.67 98 ASP A N 1
ATOM 702 C CA . ASP A 1 98 ? 152.912 11.839 6.909 1.00 42.02 98 ASP A CA 1
ATOM 703 C C . ASP A 1 98 ? 152.578 12.530 8.214 1.00 41.90 98 ASP A C 1
ATOM 704 O O . ASP A 1 98 ? 153.407 13.246 8.762 1.00 41.71 98 ASP A O 1
ATOM 709 N N . PHE A 1 118 ? 152.050 20.679 16.800 1.00 40.00 118 PHE A N 1
ATOM 710 C CA . PHE A 1 118 ? 150.952 19.888 16.204 1.00 39.01 118 PHE A CA 1
ATOM 711 C C . PHE A 1 118 ? 149.630 20.605 16.153 1.00 37.73 118 PHE A C 1
ATOM 712 O O . PHE A 1 118 ? 149.124 21.019 17.164 1.00 37.94 118 PHE A O 1
ATOM 720 N N . ASN A 1 119 ? 149.018 20.689 14.982 1.00 37.24 119 ASN A N 1
ATOM 721 C CA . ASN A 1 119 ? 147.739 21.404 14.885 1.00 36.78 119 ASN A CA 1
ATOM 722 C C . ASN A 1 119 ? 146.597 20.420 14.537 1.00 36.08 119 ASN A C 1
ATOM 723 O O . ASN A 1 119 ? 146.476 19.951 13.404 1.00 33.23 119 ASN A O 1
ATOM 728 N N . VAL A 1 120 ? 145.799 20.099 15.573 1.00 35.05 120 VAL A N 1
ATOM 729 C CA . VAL A 1 120 ? 144.725 19.120 15.498 1.00 35.68 120 VAL A CA 1
ATOM 730 C C . VAL A 1 120 ? 143.706 19.422 14.403 1.00 35.66 120 VAL A C 1
ATOM 731 O O . VAL A 1 120 ? 143.287 18.533 13.659 1.00 35.34 120 VAL A O 1
ATOM 735 N N . ASP A 1 121 ? 143.234 20.655 14.373 1.00 36.23 121 ASP A N 1
ATOM 736 C CA . ASP A 1 121 ? 142.176 21.032 13.429 1.00 38.39 121 ASP A CA 1
ATOM 737 C C . ASP A 1 121 ? 142.654 20.987 11.990 1.00 37.91 121 ASP A C 1
ATOM 738 O O . ASP A 1 121 ? 141.908 20.536 11.137 1.00 39.01 121 ASP A O 1
ATOM 743 N N . ASN A 1 122 ? 143.916 21.359 11.756 1.00 37.71 122 ASN A N 1
ATOM 744 C CA . ASN A 1 122 ? 144.537 21.241 10.428 1.00 36.68 122 ASN A CA 1
ATOM 745 C C . ASN A 1 122 ? 144.807 19.792 10.042 1.00 36.35 122 ASN A C 1
ATOM 746 O O . ASN A 1 122 ? 144.592 19.383 8.902 1.00 34.71 122 ASN A O 1
ATOM 751 N N . PHE A 1 123 ? 145.265 18.992 11.001 1.00 35.96 123 PHE A N 1
ATOM 752 C CA . PHE A 1 123 ? 145.478 17.585 10.740 1.00 35.72 123 PHE A CA 1
ATOM 753 C C . PHE A 1 123 ? 144.161 16.983 10.201 1.00 34.95 123 PHE A C 1
ATOM 754 O O . PHE A 1 123 ? 144.131 16.361 9.134 1.00 33.42 123 PHE A O 1
ATOM 762 N N . LEU A 1 124 ? 143.077 17.221 10.919 1.00 35.54 124 LEU A N 1
ATOM 763 C CA . LEU A 1 124 ? 141.733 16.713 10.536 1.00 36.55 124 LEU A CA 1
ATOM 764 C C . LEU A 1 124 ? 141.201 17.210 9.178 1.00 37.36 124 LEU A C 1
ATOM 765 O O . LEU A 1 124 ? 140.707 16.405 8.364 1.00 36.75 124 LEU A O 1
ATOM 770 N N . ARG A 1 125 ? 141.263 18.534 8.972 1.00 37.70 125 ARG A N 1
ATOM 771 C CA . ARG A 1 125 ? 140.948 19.182 7.679 1.00 38.36 125 ARG A CA 1
ATOM 772 C C . ARG A 1 125 ? 141.682 18.497 6.542 1.00 36.87 125 ARG A C 1
ATOM 773 O O . ARG A 1 125 ? 141.072 18.147 5.551 1.00 34.94 125 ARG A O 1
ATOM 781 N N . TYR A 1 126 ? 142.981 18.260 6.744 1.00 36.19 126 TYR A N 1
ATOM 782 C CA . TYR A 1 126 ? 143.831 17.666 5.737 1.00 35.89 126 TYR A CA 1
ATOM 783 C C . TYR A 1 126 ? 143.524 16.201 5.367 1.00 36.35 126 TYR A C 1
ATOM 784 O O . TYR A 1 126 ? 143.614 15.825 4.202 1.00 36.57 126 TYR A O 1
ATOM 793 N N . ILE A 1 127 ? 143.244 15.347 6.338 1.00 36.34 127 ILE A N 1
ATOM 794 C CA . ILE A 1 127 ? 142.811 13.988 6.043 1.00 35.88 127 ILE A CA 1
ATOM 795 C C . ILE A 1 127 ? 141.495 14.034 5.265 1.00 36.00 127 ILE A C 1
ATOM 796 O O . ILE A 1 127 ? 141.351 13.326 4.274 1.00 34.88 127 ILE A O 1
ATOM 801 N N . TYR A 1 128 ? 140.531 14.811 5.769 1.00 36.32 128 TYR A N 1
ATOM 802 C CA . TYR A 1 128 ? 139.268 15.063 5.063 1.00 37.95 128 TYR A CA 1
ATOM 803 C C . TYR A 1 128 ? 139.492 15.397 3.603 1.00 38.02 128 TYR A C 1
ATOM 804 O O . TYR A 1 128 ? 138.915 14.778 2.736 1.00 37.87 128 TYR A O 1
ATOM 813 N N . ARG A 1 129 ? 140.379 16.353 3.346 1.00 39.60 129 ARG A N 1
ATOM 814 C CA . ARG A 1 129 ? 140.684 16.766 1.967 1.00 39.51 129 ARG A CA 1
ATOM 815 C C . ARG A 1 129 ? 141.363 15.680 1.168 1.00 38.74 129 ARG A C 1
ATOM 816 O O . ARG A 1 129 ? 141.095 15.513 0.015 1.00 39.13 129 ARG A O 1
ATOM 824 N N . VAL A 1 130 ? 142.246 14.914 1.753 1.00 37.45 130 VAL A N 1
ATOM 825 C CA . VAL A 1 130 ? 142.904 13.893 0.963 1.00 36.93 130 VAL A CA 1
ATOM 826 C C . VAL A 1 130 ? 141.903 12.755 0.659 1.00 36.63 130 VAL A C 1
ATOM 827 O O . VAL A 1 130 ? 141.901 12.207 -0.418 1.00 36.69 130 VAL A O 1
ATOM 831 N N . VAL A 1 131 ? 141.064 12.395 1.621 1.00 36.55 131 VAL A N 1
ATOM 832 C CA . VAL A 1 131 ? 140.086 11.348 1.413 1.00 36.54 131 VAL A CA 1
ATOM 833 C C . VAL A 1 131 ? 139.130 11.729 0.247 1.00 36.87 131 VAL A C 1
ATOM 834 O O . VAL A 1 131 ? 138.843 10.893 -0.579 1.00 36.39 131 VAL A O 1
ATOM 838 N N . LYS A 1 132 ? 138.651 12.975 0.223 1.00 39.10 132 LYS A N 1
ATOM 839 C CA . LYS A 1 132 ? 137.770 13.491 -0.853 1.00 41.03 132 LYS A CA 1
ATOM 840 C C . LYS A 1 132 ? 138.523 13.528 -2.181 1.00 41.87 132 LYS A C 1
ATOM 841 O O . LYS A 1 132 ? 138.126 12.857 -3.158 1.00 43.48 132 LYS A O 1
ATOM 847 N N . ALA A 1 133 ? 139.641 14.239 -2.173 1.00 41.58 133 ALA A N 1
ATOM 848 C CA . ALA A 1 133 ? 140.554 14.341 -3.291 1.00 41.80 133 ALA A CA 1
ATOM 849 C C . ALA A 1 133 ? 140.785 13.058 -4.064 1.00 42.47 133 ALA A C 1
ATOM 850 O O . ALA A 1 133 ? 140.946 13.123 -5.275 1.00 43.80 133 ALA A O 1
ATOM 852 N N . ILE A 1 134 ? 140.847 11.899 -3.405 1.00 41.97 134 ILE A N 1
ATOM 853 C CA . ILE A 1 134 ? 141.102 10.652 -4.137 1.00 41.09 134 ILE A CA 1
ATOM 854 C C . ILE A 1 134 ? 139.921 9.693 -4.123 1.00 39.86 134 ILE A C 1
ATOM 855 O O . ILE A 1 134 ? 140.081 8.559 -4.499 1.00 39.23 134 ILE A O 1
ATOM 860 N N . ASN A 1 135 ? 138.755 10.177 -3.693 1.00 38.89 135 ASN A N 1
ATOM 861 C CA . ASN A 1 135 ? 137.579 9.358 -3.474 1.00 39.02 135 ASN A CA 1
ATOM 862 C C . ASN A 1 135 ? 137.831 8.107 -2.614 1.00 37.01 135 ASN A C 1
ATOM 863 O O . ASN A 1 135 ? 137.350 7.038 -2.952 1.00 33.18 135 ASN A O 1
ATOM 868 N N . ALA A 1 136 ? 138.609 8.230 -1.531 1.00 35.79 136 ALA A N 1
ATOM 869 C CA . ALA A 1 136 ? 138.943 7.031 -0.754 1.00 35.28 136 ALA A CA 1
ATOM 870 C C . ALA A 1 136 ? 137.696 6.258 -0.274 1.00 34.62 136 ALA A C 1
ATOM 871 O O . ALA A 1 136 ? 136.712 6.862 0.130 1.00 34.74 136 ALA A O 1
ATOM 873 N N . LYS A 1 137 ? 137.762 4.928 -0.357 1.00 34.92 137 LYS A N 1
ATOM 874 C CA . LYS A 1 137 ? 136.863 4.023 0.357 1.00 35.36 137 LYS A CA 1
ATOM 875 C C . LYS A 1 137 ? 137.469 3.411 1.639 1.00 33.85 137 LYS A C 1
ATOM 876 O O . LYS A 1 137 ? 136.743 2.935 2.491 1.00 33.01 137 LYS A O 1
ATOM 882 N N . ARG A 1 138 ? 138.784 3.421 1.763 1.00 32.52 138 ARG A N 1
ATOM 883 C CA . ARG A 1 138 ? 139.464 2.887 2.937 1.00 31.61 138 ARG A CA 1
ATOM 884 C C . ARG A 1 138 ? 140.322 3.988 3.595 1.00 31.73 138 ARG A C 1
ATOM 885 O O . ARG A 1 138 ? 140.886 4.853 2.913 1.00 32.69 138 ARG A O 1
ATOM 893 N N . LEU A 1 139 ? 140.400 3.954 4.918 1.00 29.75 139 LEU A N 1
ATOM 894 C CA . LEU A 1 139 ? 141.168 4.913 5.680 1.00 29.40 139 LEU A CA 1
ATOM 895 C C . LEU A 1 139 ? 141.845 4.154 6.839 1.00 29.35 139 LEU A C 1
ATOM 896 O O . LEU A 1 139 ? 141.258 3.230 7.422 1.00 29.38 139 LEU A O 1
ATOM 901 N N . VAL A 1 140 ? 143.098 4.524 7.127 1.00 28.93 140 VAL A N 1
ATOM 902 C CA . VAL A 1 140 ? 143.811 4.022 8.274 1.00 28.23 140 VAL A CA 1
ATOM 903 C C . VAL A 1 140 ? 144.360 5.243 8.994 1.00 28.46 140 VAL A C 1
ATOM 904 O O . VAL A 1 140 ? 144.828 6.206 8.358 1.00 28.90 140 VAL A O 1
ATOM 908 N N . ILE A 1 141 ? 144.282 5.246 10.330 1.00 26.94 141 ILE A N 1
ATOM 909 C CA . ILE A 1 141 ? 145.053 6.197 11.111 1.00 25.97 141 ILE A CA 1
ATOM 910 C C . ILE A 1 141 ? 145.882 5.392 12.084 1.00 25.99 141 ILE A C 1
ATOM 911 O O . ILE A 1 141 ? 145.351 4.739 12.975 1.00 26.49 141 ILE A O 1
ATOM 916 N N . ASP A 1 142 ? 147.195 5.436 11.882 1.00 25.37 142 ASP A N 1
ATOM 917 C CA . ASP A 1 142 ? 148.157 4.698 12.632 1.00 26.73 142 ASP A CA 1
ATOM 918 C C . ASP A 1 142 ? 149.110 5.744 13.198 1.00 27.21 142 ASP A C 1
ATOM 919 O O . ASP A 1 142 ? 149.996 6.198 12.450 1.00 29.71 142 ASP A O 1
ATOM 924 N N . SER A 1 143 ? 148.974 6.179 14.458 1.00 26.48 143 SER A N 1
ATOM 925 C CA . SER A 1 143 ? 148.086 5.633 15.496 1.00 26.48 143 SER A CA 1
ATOM 926 C C . SER A 1 143 ? 147.501 6.696 16.384 1.00 24.80 143 SER A C 1
ATOM 927 O O . SER A 1 143 ? 147.888 7.861 16.324 1.00 25.06 143 SER A O 1
ATOM 930 N N . ILE A 1 144 ? 146.482 6.324 17.139 1.00 23.04 144 ILE A N 1
ATOM 931 C CA . ILE A 1 144 ? 145.926 7.207 18.177 1.00 21.89 144 ILE A CA 1
ATOM 932 C C . ILE A 1 144 ? 146.961 7.645 19.185 1.00 21.90 144 ILE A C 1
ATOM 933 O O . ILE A 1 144 ? 147.054 8.845 19.499 1.00 21.96 144 ILE A O 1
ATOM 938 N N . PRO A 1 145 ? 147.735 6.727 19.763 1.00 22.05 145 PRO A N 1
ATOM 939 C CA . PRO A 1 145 ? 148.799 7.179 20.667 1.00 22.67 145 PRO A CA 1
ATOM 940 C C . PRO A 1 145 ? 149.766 8.196 20.009 1.00 24.28 145 PRO A C 1
ATOM 941 O O . PRO A 1 145 ? 150.156 9.193 20.655 1.00 24.83 145 PRO A O 1
ATOM 945 N N . SER A 1 146 ? 150.119 7.966 18.743 1.00 25.46 146 SER A N 1
ATOM 946 C CA . SER A 1 146 ? 150.992 8.867 18.030 1.00 25.89 146 SER A CA 1
ATOM 947 C C . SER A 1 146 ? 150.420 10.287 17.963 1.00 25.34 146 SER A C 1
ATOM 948 O O . SER A 1 146 ? 151.142 11.256 18.184 1.00 26.24 146 SER A O 1
ATOM 951 N N . ILE A 1 147 ? 149.117 10.424 17.802 1.00 24.35 147 ILE A N 1
ATOM 952 C CA . ILE A 1 147 ? 148.505 11.717 17.881 1.00 24.09 147 ILE A CA 1
ATOM 953 C C . ILE A 1 147 ? 148.648 12.250 19.287 1.00 23.18 147 ILE A C 1
ATOM 954 O O . ILE A 1 147 ? 149.108 13.393 19.515 1.00 21.49 147 ILE A O 1
ATOM 959 N N . ALA A 1 148 ? 148.220 11.439 20.240 1.00 22.66 148 ALA A N 1
ATOM 960 C CA . ALA A 1 148 ? 148.105 11.932 21.595 1.00 23.05 148 ALA A CA 1
ATOM 961 C C . ALA A 1 148 ? 149.458 12.385 22.130 1.00 23.99 148 ALA A C 1
ATOM 962 O O . ALA A 1 148 ? 149.546 13.358 22.892 1.00 24.53 148 ALA A O 1
ATOM 964 N N . LEU A 1 149 ? 150.521 11.681 21.758 1.00 25.10 149 LEU A N 1
ATOM 965 C CA . LEU A 1 149 ? 151.821 12.016 22.304 1.00 26.08 149 LEU A CA 1
ATOM 966 C C . LEU A 1 149 ? 152.372 13.342 21.811 1.00 27.46 149 LEU A C 1
ATOM 967 O O . LEU A 1 149 ? 153.261 13.875 22.451 1.00 27.20 149 LEU A O 1
ATOM 972 N N . ARG A 1 150 ? 151.815 13.858 20.704 1.00 28.86 150 ARG A N 1
ATOM 973 C CA . ARG A 1 150 ? 152.118 15.166 20.105 1.00 28.48 150 ARG A CA 1
ATOM 974 C C . ARG A 1 150 ? 151.266 16.311 20.633 1.00 29.32 150 ARG A C 1
ATOM 975 O O . ARG A 1 150 ? 151.567 17.477 20.388 1.00 29.60 150 ARG A O 1
ATOM 983 N N . LEU A 1 151 ? 150.219 16.040 21.395 1.00 28.97 151 LEU A N 1
ATOM 984 C CA . LEU A 1 151 ? 149.460 17.147 21.966 1.00 28.45 151 LEU A CA 1
ATOM 985 C C . LEU A 1 151 ? 150.247 17.899 23.054 1.00 30.45 151 LEU A C 1
ATOM 986 O O . LEU A 1 151 ? 151.179 17.363 23.671 1.00 29.51 151 LEU A O 1
ATOM 991 N N . GLU A 1 152 ? 149.841 19.125 23.316 1.00 31.24 152 GLU A N 1
ATOM 992 C CA . GLU A 1 152 ? 150.358 19.843 24.468 1.00 32.95 152 GLU A CA 1
ATOM 993 C C . GLU A 1 152 ? 150.043 19.060 25.738 1.00 32.14 152 GLU A C 1
ATOM 994 O O . GLU A 1 152 ? 150.889 18.890 26.631 1.00 31.84 152 GLU A O 1
ATOM 1000 N N . GLU A 1 153 ? 148.784 18.648 25.873 1.00 30.92 153 GLU A N 1
ATOM 1001 C CA . GLU A 1 153 ? 148.407 17.787 26.988 1.00 30.36 153 GLU A CA 1
ATOM 1002 C C . GLU A 1 153 ? 147.831 16.464 26.434 1.00 28.77 153 GLU A C 1
ATOM 1003 O O . GLU A 1 153 ? 146.778 16.449 25.817 1.00 26.97 153 GLU A O 1
ATOM 1009 N N . GLU A 1 154 ? 148.580 15.380 26.621 1.00 26.70 154 GLU A N 1
ATOM 1010 C CA . GLU A 1 154 ? 148.252 14.065 26.125 1.00 26.92 154 GLU A CA 1
ATOM 1011 C C . GLU A 1 154 ? 146.777 13.670 26.372 1.00 27.54 154 GLU A C 1
ATOM 1012 O O . GLU A 1 154 ? 146.151 13.119 25.476 1.00 27.38 154 GLU A O 1
ATOM 1018 N N . ARG A 1 155 ? 146.225 13.965 27.548 1.00 27.96 155 ARG A N 1
ATOM 1019 C CA . ARG A 1 155 ? 144.823 13.656 27.843 1.00 30.21 155 ARG A CA 1
ATOM 1020 C C . ARG A 1 155 ? 143.761 14.437 27.019 1.00 28.42 155 ARG A C 1
ATOM 1021 O O . ARG A 1 155 ? 142.560 14.140 27.074 1.00 29.89 155 ARG A O 1
ATOM 1029 N N . LYS A 1 156 ? 144.169 15.465 26.313 1.00 26.54 156 LYS A N 1
ATOM 1030 C CA . LYS A 1 156 ? 143.248 16.075 25.381 1.00 26.59 156 LYS A CA 1
ATOM 1031 C C . LYS A 1 156 ? 142.951 15.126 24.209 1.00 23.66 156 LYS A C 1
ATOM 1032 O O . LYS A 1 156 ? 142.148 15.462 23.374 1.00 23.85 156 LYS A O 1
ATOM 1038 N N . ILE A 1 157 ? 143.598 13.972 24.104 1.00 22.07 157 ILE A N 1
ATOM 1039 C CA . ILE A 1 157 ? 143.166 12.956 23.146 1.00 22.21 157 ILE A CA 1
ATOM 1040 C C . ILE A 1 157 ? 141.660 12.694 23.255 1.00 22.46 157 ILE A C 1
ATOM 1041 O O . ILE A 1 157 ? 141.061 12.324 22.313 1.00 22.00 157 ILE A O 1
ATOM 1046 N N . ARG A 1 158 ? 141.042 12.904 24.420 1.00 23.03 158 ARG A N 1
ATOM 1047 C CA . ARG A 1 158 ? 139.617 12.727 24.565 1.00 23.60 158 ARG A CA 1
ATOM 1048 C C . ARG A 1 158 ? 138.853 13.666 23.619 1.00 24.50 158 ARG A C 1
ATOM 1049 O O . ARG A 1 158 ? 138.028 13.259 22.848 1.00 23.15 158 ARG A O 1
ATOM 1057 N N . GLU A 1 159 ? 139.127 14.934 23.737 1.00 25.24 159 GLU A N 1
ATOM 1058 C CA . GLU A 1 159 ? 138.485 15.929 22.922 1.00 27.73 159 GLU A CA 1
ATOM 1059 C C . GLU A 1 159 ? 138.835 15.665 21.443 1.00 26.86 159 GLU A C 1
ATOM 1060 O O . GLU A 1 159 ? 137.990 15.795 20.565 1.00 28.05 159 GLU A O 1
ATOM 1066 N N . VAL A 1 160 ? 140.072 15.261 21.173 1.00 26.48 160 VAL A N 1
ATOM 1067 C CA . VAL A 1 160 ? 140.503 15.022 19.803 1.00 25.42 160 VAL A CA 1
ATOM 1068 C C . VAL A 1 160 ? 139.757 13.837 19.202 1.00 26.38 160 VAL A C 1
ATOM 1069 O O . VAL A 1 160 ? 139.375 13.822 17.989 1.00 25.30 160 VAL A O 1
ATOM 1073 N N . LEU A 1 161 ? 139.550 12.818 20.035 1.00 24.57 161 LEU A N 1
ATOM 1074 C CA . LEU A 1 161 ? 138.888 11.640 19.518 1.00 24.99 161 LEU A CA 1
ATOM 1075 C C . LEU A 1 161 ? 137.431 11.988 19.151 1.00 25.51 161 LEU A C 1
ATOM 1076 O O . LEU A 1 161 ? 136.928 11.472 18.139 1.00 25.02 161 LEU A O 1
ATOM 1081 N N . LEU A 1 162 ? 136.749 12.793 19.969 1.00 25.73 162 LEU A N 1
ATOM 1082 C CA . LEU A 1 162 ? 135.364 13.166 19.654 1.00 28.23 162 LEU A CA 1
ATOM 1083 C C . LEU A 1 162 ? 135.306 13.983 18.303 1.00 28.90 162 LEU A C 1
ATOM 1084 O O . LEU A 1 162 ? 134.418 13.791 17.469 1.00 28.06 162 LEU A O 1
ATOM 1089 N N . LYS A 1 163 ? 136.267 14.873 18.123 1.00 28.74 163 LYS A N 1
ATOM 1090 C CA . LYS A 1 163 ? 136.394 15.621 16.888 1.00 29.59 163 LYS A CA 1
ATOM 1091 C C . LYS A 1 163 ? 136.669 14.687 15.742 1.00 29.30 163 LYS A C 1
ATOM 1092 O O . LYS A 1 163 ? 136.083 14.865 14.699 1.00 28.61 163 LYS A O 1
ATOM 1098 N N . LEU A 1 164 ? 137.471 13.634 15.948 1.00 29.14 164 LEU A N 1
ATOM 1099 C CA . LEU A 1 164 ? 137.788 12.745 14.859 1.00 29.03 164 LEU A CA 1
ATOM 1100 C C . LEU A 1 164 ? 136.540 11.902 14.547 1.00 29.25 164 LEU A C 1
ATOM 1101 O O . LEU A 1 164 ? 136.222 11.642 13.390 1.00 27.43 164 LEU A O 1
ATOM 1106 N N . ASN A 1 165 ? 135.809 11.474 15.580 1.00 29.47 165 ASN A N 1
ATOM 1107 C CA . ASN A 1 165 ? 134.573 10.709 15.392 1.00 29.56 165 ASN A CA 1
ATOM 1108 C C . ASN A 1 165 ? 133.610 11.483 14.487 1.00 31.20 165 ASN A C 1
ATOM 1109 O O . ASN A 1 165 ? 132.953 10.895 13.608 1.00 30.72 165 ASN A O 1
ATOM 1114 N N . THR A 1 166 ? 133.496 12.789 14.725 1.00 31.19 166 THR A N 1
ATOM 1115 C CA . THR A 1 166 ? 132.580 13.623 13.938 1.00 32.48 166 THR A CA 1
ATOM 1116 C C . THR A 1 166 ? 132.897 13.626 12.416 1.00 31.96 166 THR A C 1
ATOM 1117 O O . THR A 1 166 ? 131.954 13.568 11.641 1.00 30.54 166 THR A O 1
ATOM 1121 N N . ILE A 1 167 ? 134.185 13.722 12.022 1.00 31.12 167 ILE A N 1
ATOM 1122 C CA . ILE A 1 167 ? 134.568 13.639 10.592 1.00 32.34 167 ILE A CA 1
ATOM 1123 C C . ILE A 1 167 ? 134.512 12.239 10.009 1.00 31.28 167 ILE A C 1
ATOM 1124 O O . ILE A 1 167 ? 134.259 12.094 8.806 1.00 29.89 167 ILE A O 1
ATOM 1129 N N . LEU A 1 168 ? 134.761 11.216 10.821 1.00 29.60 168 LEU A N 1
ATOM 1130 C CA . LEU A 1 168 ? 134.614 9.853 10.320 1.00 30.35 168 LEU A CA 1
ATOM 1131 C C . LEU A 1 168 ? 133.152 9.614 9.967 1.00 31.26 168 LEU A C 1
ATOM 1132 O O . LEU A 1 168 ? 132.832 8.962 8.989 1.00 31.95 168 LEU A O 1
ATOM 1137 N N . LEU A 1 169 ? 132.257 10.141 10.787 1.00 32.42 169 LEU A N 1
ATOM 1138 C CA . LEU A 1 169 ? 130.839 9.976 10.573 1.00 33.84 169 LEU A CA 1
ATOM 1139 C C . LEU A 1 169 ? 130.418 10.695 9.279 1.00 34.23 169 LEU A C 1
ATOM 1140 O O . LEU A 1 169 ? 129.765 10.112 8.433 1.00 33.42 169 LEU A O 1
ATOM 1145 N N . GLU A 1 170 ? 130.868 11.920 9.087 1.00 36.33 170 GLU A N 1
ATOM 1146 C CA . GLU A 1 170 ? 130.698 12.651 7.796 1.00 38.55 170 GLU A CA 1
ATOM 1147 C C . GLU A 1 170 ? 131.202 11.925 6.522 1.00 38.93 170 GLU A C 1
ATOM 1148 O O . GLU A 1 170 ? 130.454 11.722 5.563 1.00 40.25 170 GLU A O 1
ATOM 1162 N N . GLY A 1 172 ? 132.008 8.779 5.941 1.00 38.69 172 GLY A N 1
ATOM 1163 C CA . GLY A 1 172 ? 131.464 7.463 5.671 1.00 37.44 172 GLY A CA 1
ATOM 1164 C C . GLY A 1 172 ? 132.389 6.488 4.948 1.00 36.90 172 GLY A C 1
ATOM 1165 O O . GLY A 1 172 ? 131.905 5.632 4.145 1.00 37.21 172 GLY A O 1
ATOM 1166 N N . VAL A 1 173 ? 133.696 6.560 5.207 1.00 33.77 173 VAL A N 1
ATOM 1167 C CA . VAL A 1 173 ? 134.577 5.528 4.699 1.00 32.53 173 VAL A CA 1
ATOM 1168 C C . VAL A 1 173 ? 134.753 4.371 5.707 1.00 31.26 173 VAL A C 1
ATOM 1169 O O . VAL A 1 173 ? 134.244 4.405 6.814 1.00 30.40 173 VAL A O 1
ATOM 1173 N N . THR A 1 174 ? 135.377 3.305 5.257 1.00 30.11 174 THR A N 1
ATOM 1174 C CA . THR A 1 174 ? 135.696 2.187 6.123 1.00 29.91 174 THR A CA 1
ATOM 1175 C C . THR A 1 174 ? 137.158 2.372 6.664 1.00 28.74 174 THR A C 1
ATOM 1176 O O . THR A 1 174 ? 138.150 2.399 5.897 1.00 26.37 174 THR A O 1
ATOM 1180 N N . THR A 1 175 ? 137.259 2.510 7.982 1.00 26.35 175 THR A N 1
ATOM 1181 C CA . THR A 1 175 ? 138.475 2.993 8.659 1.00 25.21 175 THR A CA 1
ATOM 1182 C C . THR A 1 175 ? 138.960 2.013 9.666 1.00 25.33 175 THR A C 1
ATOM 1183 O O . THR A 1 175 ? 138.133 1.431 10.433 1.00 24.23 175 THR A O 1
ATOM 1187 N N . ILE A 1 176 ? 140.286 1.827 9.704 1.00 25.00 176 ILE A N 1
ATOM 1188 C CA . ILE A 1 176 ? 140.956 1.152 10.822 1.00 24.55 176 ILE A CA 1
ATOM 1189 C C . ILE A 1 176 ? 141.737 2.206 11.601 1.00 24.51 176 ILE A C 1
ATOM 1190 O O . ILE A 1 176 ? 142.555 2.927 11.007 1.00 23.97 176 ILE A O 1
ATOM 1195 N N . LEU A 1 177 ? 141.396 2.398 12.881 1.00 23.83 177 LEU A N 1
ATOM 1196 C CA . LEU A 1 177 ? 142.267 3.155 13.793 1.00 23.43 177 LEU A CA 1
ATOM 1197 C C . LEU A 1 177 ? 143.090 2.176 14.601 1.00 23.16 177 LEU A C 1
ATOM 1198 O O . LEU A 1 177 ? 142.550 1.210 15.128 1.00 22.17 177 LEU A O 1
ATOM 1203 N N . THR A 1 178 ? 144.377 2.443 14.756 1.00 23.56 178 THR A N 1
ATOM 1204 C CA . THR A 1 178 ? 145.178 1.607 15.631 1.00 24.05 178 THR A CA 1
ATOM 1205 C C . THR A 1 178 ? 145.432 2.230 17.009 1.00 22.58 178 THR A C 1
ATOM 1206 O O . THR A 1 178 ? 145.593 3.419 17.094 1.00 23.72 178 THR A O 1
ATOM 1210 N N . THR A 1 179 ? 145.427 1.425 18.068 1.00 21.69 179 THR A N 1
ATOM 1211 C CA . THR A 1 179 ? 145.892 1.861 19.373 1.00 21.24 179 THR A CA 1
ATOM 1212 C C . THR A 1 179 ? 146.666 0.742 20.030 1.00 23.68 179 THR A C 1
ATOM 1213 O O . THR A 1 179 ? 146.708 -0.372 19.540 1.00 23.31 179 THR A O 1
ATOM 1217 N N . GLU A 1 180 ? 147.372 1.068 21.084 1.00 26.29 180 GLU A N 1
ATOM 1218 C CA . GLU A 1 180 ? 148.376 0.184 21.637 1.00 29.25 180 GLU A CA 1
ATOM 1219 C C . GLU A 1 180 ? 148.312 0.211 23.177 1.00 32.34 180 GLU A C 1
ATOM 1220 O O . GLU A 1 180 ? 148.681 1.199 23.782 1.00 33.82 180 GLU A O 1
ATOM 1226 N N . ALA A 1 181 ? 147.840 -0.866 23.761 1.00 37.06 181 ALA A N 1
ATOM 1227 C CA . ALA A 1 181 ? 147.954 -1.183 25.194 1.00 41.25 181 ALA A CA 1
ATOM 1228 C C . ALA A 1 181 ? 148.558 -2.603 25.419 1.00 44.42 181 ALA A C 1
ATOM 1229 O O . ALA A 1 181 ? 148.303 -3.533 24.615 1.00 44.47 181 ALA A O 1
ATOM 1231 N N . PRO A 1 182 ? 149.365 -2.768 26.479 1.00 47.46 182 PRO A N 1
ATOM 1232 C CA . PRO A 1 182 ? 149.837 -4.106 26.930 1.00 48.25 182 PRO A CA 1
ATOM 1233 C C . PRO A 1 182 ? 148.837 -5.270 26.759 1.00 48.41 182 PRO A C 1
ATOM 1234 O O . PRO A 1 182 ? 149.271 -6.286 26.203 1.00 48.49 182 PRO A O 1
ATOM 1238 N N . GLY A 1 187 ? 143.302 -7.498 30.439 1.00 46.51 187 GLY A N 1
ATOM 1239 C CA . GLY A 1 187 ? 143.617 -6.141 30.839 1.00 46.23 187 GLY A CA 1
ATOM 1240 C C . GLY A 1 187 ? 142.803 -5.047 30.141 1.00 45.92 187 GLY A C 1
ATOM 1241 O O . GLY A 1 187 ? 141.612 -5.227 29.828 1.00 45.42 187 GLY A O 1
ATOM 1242 N N . LYS A 1 188 ? 143.449 -3.891 29.931 1.00 44.72 188 LYS A N 1
ATOM 1243 C CA . LYS A 1 188 ? 142.842 -2.778 29.178 1.00 44.50 188 LYS A CA 1
ATOM 1244 C C . LYS A 1 188 ? 142.814 -3.044 27.646 1.00 41.10 188 LYS A C 1
ATOM 1245 O O . LYS A 1 188 ? 143.800 -3.456 27.051 1.00 40.20 188 LYS A O 1
ATOM 1251 N N . LEU A 1 189 ? 141.646 -2.808 27.045 1.00 37.85 189 LEU A N 1
ATOM 1252 C CA . LEU A 1 189 ? 141.484 -2.923 25.600 1.00 34.83 189 LEU A CA 1
ATOM 1253 C C . LEU A 1 189 ? 142.206 -1.861 24.782 1.00 31.93 189 LEU A C 1
ATOM 1254 O O . LEU A 1 189 ? 142.570 -2.103 23.613 1.00 30.38 189 LEU A O 1
ATOM 1259 N N . SER A 1 190 ? 142.362 -0.677 25.376 1.00 27.46 190 SER A N 1
ATOM 1260 C CA . SER A 1 190 ? 142.986 0.484 24.706 1.00 26.64 190 SER A CA 1
ATOM 1261 C C . SER A 1 190 ? 143.946 1.241 25.639 1.00 25.58 190 SER A C 1
ATOM 1262 O O . SER A 1 190 ? 143.986 1.007 26.837 1.00 23.89 190 SER A O 1
ATOM 1265 N N . ARG A 1 191 ? 144.726 2.137 25.066 1.00 25.43 191 ARG A N 1
ATOM 1266 C CA . ARG A 1 191 ? 145.706 2.901 25.811 1.00 24.30 191 ARG A CA 1
ATOM 1267 C C . ARG A 1 191 ? 145.011 3.889 26.702 1.00 23.79 191 ARG A C 1
ATOM 1268 O O . ARG A 1 191 ? 145.371 3.986 27.853 1.00 22.23 191 ARG A O 1
ATOM 1276 N N . TYR A 1 192 ? 143.999 4.602 26.197 1.00 24.01 192 TYR A N 1
ATOM 1277 C CA . TYR A 1 192 ? 143.355 5.691 26.988 1.00 23.67 192 TYR A CA 1
ATOM 1278 C C . TYR A 1 192 ? 141.960 5.366 27.585 1.00 23.51 192 TYR A C 1
ATOM 1279 O O . TYR A 1 192 ? 141.450 6.141 28.375 1.00 22.51 192 TYR A O 1
ATOM 1288 N N . GLY A 1 193 ? 141.388 4.213 27.237 1.00 21.90 193 GLY A N 1
ATOM 1289 C CA . GLY A 1 193 ? 140.030 3.861 27.613 1.00 21.91 193 GLY A CA 1
ATOM 1290 C C . GLY A 1 193 ? 138.966 4.632 26.884 1.00 22.67 193 GLY A C 1
ATOM 1291 O O . GLY A 1 193 ? 137.815 4.672 27.317 1.00 25.16 193 GLY A O 1
ATOM 1292 N N . ILE A 1 194 ? 139.301 5.275 25.771 1.00 22.74 194 ILE A N 1
ATOM 1293 C CA . ILE A 1 194 ? 138.335 6.130 25.060 1.00 22.26 194 ILE A CA 1
ATOM 1294 C C . ILE A 1 194 ? 138.106 5.715 23.616 1.00 21.95 194 ILE A C 1
ATOM 1295 O O . ILE A 1 194 ? 137.036 5.926 23.085 1.00 20.83 194 ILE A O 1
ATOM 1300 N N . GLU A 1 195 ? 139.152 5.163 22.989 1.00 22.37 195 GLU A N 1
ATOM 1301 C CA . GLU A 1 195 ? 139.192 4.834 21.564 1.00 22.30 195 GLU A CA 1
ATOM 1302 C C . GLU A 1 195 ? 137.991 3.982 21.170 1.00 23.46 195 GLU A C 1
ATOM 1303 O O . GLU A 1 195 ? 137.388 4.190 20.110 1.00 23.53 195 GLU A O 1
ATOM 1309 N N . GLU A 1 196 ? 137.669 3.004 22.022 1.00 24.73 196 GLU A N 1
ATOM 1310 C CA . GLU A 1 196 ? 136.576 2.035 21.801 1.00 25.47 196 GLU A CA 1
ATOM 1311 C C . GLU A 1 196 ? 135.220 2.707 21.774 1.00 26.00 196 GLU A C 1
ATOM 1312 O O . GLU A 1 196 ? 134.320 2.198 21.163 1.00 26.41 196 GLU A O 1
ATOM 1318 N N . PHE A 1 197 ? 135.052 3.885 22.368 1.00 24.96 197 PHE A N 1
ATOM 1319 C CA . PHE A 1 197 ? 133.775 4.561 22.225 1.00 24.94 197 PHE A CA 1
ATOM 1320 C C . PHE A 1 197 ? 133.534 5.230 20.869 1.00 26.26 197 PHE A C 1
ATOM 1321 O O . PHE A 1 197 ? 132.432 5.720 20.641 1.00 26.59 197 PHE A O 1
ATOM 1329 N N . ILE A 1 198 ? 134.523 5.282 19.983 1.00 26.25 198 ILE A N 1
ATOM 1330 C CA . ILE A 1 198 ? 134.245 5.786 18.640 1.00 27.22 198 ILE A CA 1
ATOM 1331 C C . ILE A 1 198 ? 134.398 4.710 17.544 1.00 26.91 198 ILE A C 1
ATOM 1332 O O . ILE A 1 198 ? 134.479 5.042 16.385 1.00 26.25 198 ILE A O 1
ATOM 1337 N N . ALA A 1 199 ? 134.450 3.444 17.920 1.00 25.82 199 ALA A N 1
ATOM 1338 C CA . ALA A 1 199 ? 134.574 2.373 16.939 1.00 26.52 199 ALA A CA 1
ATOM 1339 C C . ALA A 1 199 ? 133.344 1.475 16.998 1.00 25.62 199 ALA A C 1
ATOM 1340 O O . ALA A 1 199 ? 132.791 1.248 18.028 1.00 24.86 199 ALA A O 1
ATOM 1342 N N . ARG A 1 200 ? 132.936 0.906 15.902 1.00 25.85 200 ARG A N 1
ATOM 1343 C CA . ARG A 1 200 ? 131.878 -0.100 16.015 1.00 27.19 200 ARG A CA 1
ATOM 1344 C C . ARG A 1 200 ? 132.383 -1.506 15.778 1.00 25.76 200 ARG A C 1
ATOM 1345 O O . ARG A 1 200 ? 131.595 -2.434 15.679 1.00 28.14 200 ARG A O 1
ATOM 1353 N N . GLY A 1 201 ? 133.693 -1.670 15.690 1.00 23.98 201 GLY A N 1
ATOM 1354 C CA . GLY A 1 201 ? 134.295 -2.967 15.674 1.00 22.53 201 GLY A CA 1
ATOM 1355 C C . GLY A 1 201 ? 135.586 -2.880 16.434 1.00 22.11 201 GLY A C 1
ATOM 1356 O O . GLY A 1 201 ? 136.180 -1.807 16.464 1.00 21.93 201 GLY A O 1
ATOM 1357 N N . VAL A 1 202 ? 135.998 -3.993 17.036 1.00 21.49 202 VAL A N 1
ATOM 1358 C CA . VAL A 1 202 ? 137.270 -4.080 17.704 1.00 22.59 202 VAL A CA 1
ATOM 1359 C C . VAL A 1 202 ? 137.977 -5.390 17.365 1.00 22.77 202 VAL A C 1
ATOM 1360 O O . VAL A 1 202 ? 137.404 -6.472 17.471 1.00 22.15 202 VAL A O 1
ATOM 1364 N N . ILE A 1 203 ? 139.241 -5.276 16.957 1.00 22.06 203 ILE A N 1
ATOM 1365 C CA . ILE A 1 203 ? 140.054 -6.435 16.606 1.00 23.13 203 ILE A CA 1
ATOM 1366 C C . ILE A 1 203 ? 141.222 -6.420 17.492 1.00 23.27 203 ILE A C 1
ATOM 1367 O O . ILE A 1 203 ? 141.894 -5.368 17.573 1.00 22.20 203 ILE A O 1
ATOM 1372 N N . VAL A 1 204 ? 141.499 -7.553 18.175 1.00 24.40 204 VAL A N 1
ATOM 1373 C CA . VAL A 1 204 ? 142.629 -7.626 19.087 1.00 25.35 204 VAL A CA 1
ATOM 1374 C C . VAL A 1 204 ? 143.737 -8.480 18.463 1.00 25.04 204 VAL A C 1
ATOM 1375 O O . VAL A 1 204 ? 143.464 -9.582 18.022 1.00 24.84 204 VAL A O 1
ATOM 1379 N N . LEU A 1 205 ? 144.976 -7.976 18.423 1.00 24.65 205 LEU A N 1
ATOM 1380 C CA . LEU A 1 205 ? 146.109 -8.768 18.018 1.00 25.39 205 LEU A CA 1
ATOM 1381 C C . LEU A 1 205 ? 146.963 -8.974 19.225 1.00 27.67 205 LEU A C 1
ATOM 1382 O O . LEU A 1 205 ? 147.152 -8.075 20.010 1.00 28.18 205 LEU A O 1
ATOM 1387 N N . ASP A 1 206 ? 147.537 -10.153 19.347 1.00 31.02 206 ASP A N 1
ATOM 1388 C CA . ASP A 1 206 ? 148.127 -10.562 20.579 1.00 34.32 206 ASP A CA 1
ATOM 1389 C C . ASP A 1 206 ? 149.332 -11.465 20.341 1.00 37.43 206 ASP A C 1
ATOM 1390 O O . ASP A 1 206 ? 149.527 -12.030 19.248 1.00 36.00 206 ASP A O 1
ATOM 1395 N N . LEU A 1 207 ? 150.159 -11.556 21.379 1.00 41.43 207 LEU A N 1
ATOM 1396 C CA . LEU A 1 207 ? 151.243 -12.539 21.454 1.00 44.75 207 LEU A CA 1
ATOM 1397 C C . LEU A 1 207 ? 151.065 -13.363 22.691 1.00 47.56 207 LEU A C 1
ATOM 1398 O O . LEU A 1 207 ? 151.121 -12.790 23.771 1.00 48.02 207 LEU A O 1
ATOM 1403 N N . GLN A 1 208 ? 150.894 -14.684 22.537 1.00 50.90 208 GLN A N 1
ATOM 1404 C CA . GLN A 1 208 ? 150.737 -15.604 23.664 1.00 54.36 208 GLN A CA 1
ATOM 1405 C C . GLN A 1 208 ? 152.004 -16.419 24.061 1.00 56.46 208 GLN A C 1
ATOM 1406 O O . GLN A 1 208 ? 152.913 -16.607 23.273 1.00 54.97 208 GLN A O 1
ATOM 1412 N N . GLU A 1 209 ? 152.001 -16.911 25.303 1.00 59.50 209 GLU A N 1
ATOM 1413 C CA . GLU A 1 209 ? 153.139 -17.620 25.928 1.00 61.80 209 GLU A CA 1
ATOM 1414 C C . GLU A 1 209 ? 153.000 -19.118 25.681 1.00 62.80 209 GLU A C 1
ATOM 1415 O O . GLU A 1 209 ? 152.009 -19.702 26.127 1.00 62.61 209 GLU A O 1
ATOM 1421 N N . LYS A 1 210 ? 153.968 -19.765 25.028 1.00 64.30 210 LYS A N 1
ATOM 1422 C CA . LYS A 1 210 ? 153.837 -21.211 24.738 1.00 65.94 210 LYS A CA 1
ATOM 1423 C C . LYS A 1 210 ? 155.035 -21.850 23.985 1.00 66.57 210 LYS A C 1
ATOM 1424 O O . LYS A 1 210 ? 155.224 -21.519 22.816 1.00 67.49 210 LYS A O 1
ATOM 1430 N N . ASN A 1 211 ? 155.857 -22.743 24.570 1.00 66.76 211 ASN A N 1
ATOM 1431 C CA . ASN A 1 211 ? 156.103 -22.941 26.005 1.00 66.35 211 ASN A CA 1
ATOM 1432 C C . ASN A 1 211 ? 157.232 -21.965 26.391 1.00 65.36 211 ASN A C 1
ATOM 1433 O O . ASN A 1 211 ? 157.269 -21.431 27.513 1.00 65.63 211 ASN A O 1
ATOM 1438 N N . ILE A 1 212 ? 158.179 -21.807 25.452 1.00 63.64 212 ILE A N 1
ATOM 1439 C CA . ILE A 1 212 ? 159.199 -20.752 25.472 1.00 62.49 212 ILE A CA 1
ATOM 1440 C C . ILE A 1 212 ? 159.200 -19.946 24.151 1.00 60.65 212 ILE A C 1
ATOM 1441 O O . ILE A 1 212 ? 160.204 -19.287 23.818 1.00 59.53 212 ILE A O 1
ATOM 1446 N N . GLU A 1 213 ? 158.087 -20.028 23.403 1.00 58.57 213 GLU A N 1
ATOM 1447 C CA . GLU A 1 213 ? 157.860 -19.243 22.171 1.00 56.76 213 GLU A CA 1
ATOM 1448 C C . GLU A 1 213 ? 156.674 -18.263 22.329 1.00 54.67 213 GLU A C 1
ATOM 1449 O O . GLU A 1 213 ? 155.714 -18.547 23.102 1.00 54.87 213 GLU A O 1
ATOM 1455 N N . LEU A 1 214 ? 156.742 -17.126 21.607 1.00 51.02 214 LEU A N 1
ATOM 1456 C CA . LEU A 1 214 ? 155.616 -16.178 21.485 1.00 48.13 214 LEU A CA 1
ATOM 1457 C C . LEU A 1 214 ? 154.852 -16.478 20.181 1.00 45.81 214 LEU A C 1
ATOM 1458 O O . LEU A 1 214 ? 155.450 -16.511 19.124 1.00 45.99 214 LEU A O 1
ATOM 1463 N N . LYS A 1 215 ? 153.553 -16.713 20.234 1.00 42.44 215 LYS A N 1
ATOM 1464 C CA . LYS A 1 215 ? 152.798 -17.080 19.018 1.00 40.59 215 LYS A CA 1
ATOM 1465 C C . LYS A 1 215 ? 151.700 -16.035 18.811 1.00 36.93 215 LYS A C 1
ATOM 1466 O O . LYS A 1 215 ? 151.162 -15.529 19.789 1.00 36.93 215 LYS A O 1
ATOM 1472 N N . ARG A 1 216 ? 151.393 -15.673 17.561 1.00 32.77 216 ARG A N 1
ATOM 1473 C CA . ARG A 1 216 ? 150.509 -14.568 17.260 1.00 31.06 216 ARG A CA 1
ATOM 1474 C C . ARG A 1 216 ? 149.051 -15.006 17.163 1.00 30.55 216 ARG A C 1
ATOM 1475 O O . ARG A 1 216 ? 148.770 -16.012 16.519 1.00 30.35 216 ARG A O 1
ATOM 1483 N N . TYR A 1 217 ? 148.132 -14.253 17.764 1.00 29.21 217 TYR A N 1
ATOM 1484 C CA . TYR A 1 217 ? 146.703 -14.508 17.596 1.00 29.85 217 TYR A CA 1
ATOM 1485 C C . TYR A 1 217 ? 145.903 -13.241 17.348 1.00 27.47 217 TYR A C 1
ATOM 1486 O O . TYR A 1 217 ? 146.290 -12.167 17.713 1.00 26.86 217 TYR A O 1
ATOM 1495 N N . VAL A 1 218 ? 144.759 -13.427 16.708 1.00 26.36 218 VAL A N 1
ATOM 1496 C CA . VAL A 1 218 ? 143.786 -12.431 16.407 1.00 25.81 218 VAL A CA 1
ATOM 1497 C C . VAL A 1 218 ? 142.418 -12.875 16.956 1.00 25.61 218 VAL A C 1
ATOM 1498 O O . VAL A 1 218 ? 142.058 -14.073 17.002 1.00 24.67 218 VAL A O 1
ATOM 1502 N N . LEU A 1 219 ? 141.662 -11.897 17.390 1.00 26.39 219 LEU A N 1
ATOM 1503 C CA . LEU A 1 219 ? 140.330 -12.141 17.920 1.00 27.44 219 LEU A CA 1
ATOM 1504 C C . LEU A 1 219 ? 139.456 -10.983 17.521 1.00 26.92 219 LEU A C 1
ATOM 1505 O O . LEU A 1 219 ? 139.897 -9.820 17.627 1.00 27.45 219 LEU A O 1
ATOM 1510 N N . ILE A 1 220 ? 138.240 -11.252 17.070 1.00 26.26 220 ILE A N 1
ATOM 1511 C CA . ILE A 1 220 ? 137.264 -10.201 16.837 1.00 26.90 220 ILE A CA 1
ATOM 1512 C C . ILE A 1 220 ? 136.404 -10.115 18.104 1.00 27.75 220 ILE A C 1
ATOM 1513 O O . ILE A 1 220 ? 135.634 -11.031 18.412 1.00 27.79 220 ILE A O 1
ATOM 1518 N N . ARG A 1 221 ? 136.591 -9.021 18.831 1.00 27.45 221 ARG A N 1
ATOM 1519 C CA . ARG A 1 221 ? 135.902 -8.740 20.115 1.00 29.37 221 ARG A CA 1
ATOM 1520 C C . ARG A 1 221 ? 134.512 -8.200 19.832 1.00 27.74 221 ARG A C 1
ATOM 1521 O O . ARG A 1 221 ? 133.571 -8.523 20.520 1.00 29.50 221 ARG A O 1
ATOM 1529 N N . LYS A 1 222 ? 134.412 -7.384 18.795 1.00 26.54 222 LYS A N 1
ATOM 1530 C CA . LYS A 1 222 ? 133.167 -6.803 18.380 1.00 25.10 222 LYS A CA 1
ATOM 1531 C C . LYS A 1 222 ? 133.163 -6.324 16.969 1.00 25.60 222 LYS A C 1
ATOM 1532 O O . LYS A 1 222 ? 134.183 -6.074 16.440 1.00 25.14 222 LYS A O 1
ATOM 1546 N N . ARG A 1 224 ? 129.954 -4.678 14.536 1.00 30.50 224 ARG A N 1
ATOM 1547 C CA . ARG A 1 224 ? 128.556 -4.373 14.334 1.00 30.93 224 ARG A CA 1
ATOM 1548 C C . ARG A 1 224 ? 128.048 -5.102 13.110 1.00 31.34 224 ARG A C 1
ATOM 1549 O O . ARG A 1 224 ? 128.798 -5.434 12.237 1.00 32.63 224 ARG A O 1
ATOM 1557 N N . GLU A 1 225 ? 126.756 -5.315 13.066 1.00 32.73 225 GLU A N 1
ATOM 1558 C CA . GLU A 1 225 ? 126.045 -5.930 11.949 1.00 33.63 225 GLU A CA 1
ATOM 1559 C C . GLU A 1 225 ? 126.517 -7.316 11.531 1.00 33.59 225 GLU A C 1
ATOM 1560 O O . GLU A 1 225 ? 126.094 -7.825 10.502 1.00 35.00 225 GLU A O 1
ATOM 1566 N N . THR A 1 226 ? 127.321 -7.961 12.352 1.00 33.43 226 THR A N 1
ATOM 1567 C CA . THR A 1 226 ? 127.991 -9.179 11.944 1.00 32.35 226 THR A CA 1
ATOM 1568 C C . THR A 1 226 ? 127.909 -10.200 13.070 1.00 33.78 226 THR A C 1
ATOM 1569 O O . THR A 1 226 ? 128.158 -9.876 14.262 1.00 33.28 226 THR A O 1
ATOM 1573 N N . ARG A 1 227 ? 127.535 -11.422 12.714 1.00 33.90 227 ARG A N 1
ATOM 1574 C CA . ARG A 1 227 ? 127.675 -12.564 13.617 1.00 35.97 227 ARG A CA 1
ATOM 1575 C C . ARG A 1 227 ? 129.061 -13.071 13.328 1.00 35.35 227 ARG A C 1
ATOM 1576 O O . ARG A 1 227 ? 129.276 -13.879 12.459 1.00 36.09 227 ARG A O 1
ATOM 1584 N N . HIS A 1 228 ? 130.018 -12.553 14.053 1.00 34.91 228 HIS A N 1
ATOM 1585 C CA . HIS A 1 228 ? 131.404 -12.918 13.826 1.00 32.79 228 HIS A CA 1
ATOM 1586 C C . HIS A 1 228 ? 131.838 -13.985 14.757 1.00 31.72 228 HIS A C 1
ATOM 1587 O O . HIS A 1 228 ? 131.287 -14.186 15.833 1.00 30.16 228 HIS A O 1
ATOM 1594 N N . SER A 1 229 ? 132.884 -14.666 14.349 1.00 31.98 229 SER A N 1
ATOM 1595 C CA . SER A 1 229 ? 133.462 -15.666 15.210 1.00 32.51 229 SER A CA 1
ATOM 1596 C C . SER A 1 229 ? 133.944 -15.024 16.525 1.00 33.13 229 SER A C 1
ATOM 1597 O O . SER A 1 229 ? 134.458 -13.927 16.527 1.00 31.97 229 SER A O 1
ATOM 1608 N N . LYS A 1 231 ? 136.110 -16.865 18.419 1.00 34.05 231 LYS A N 1
ATOM 1609 C CA . LYS A 1 231 ? 137.304 -17.649 18.708 1.00 33.43 231 LYS A CA 1
ATOM 1610 C C . LYS A 1 231 ? 138.578 -16.855 18.470 1.00 32.36 231 LYS A C 1
ATOM 1611 O O . LYS A 1 231 ? 138.585 -15.897 17.705 1.00 31.15 231 LYS A O 1
ATOM 1617 N N . LYS A 1 232 ? 139.640 -17.303 19.144 1.00 31.88 232 LYS A N 1
ATOM 1618 C CA . LYS A 1 232 ? 141.015 -16.867 18.960 1.00 33.81 232 LYS A CA 1
ATOM 1619 C C . LYS A 1 232 ? 141.652 -17.694 17.814 1.00 32.60 232 LYS A C 1
ATOM 1620 O O . LYS A 1 232 ? 141.587 -18.913 17.836 1.00 33.03 232 LYS A O 1
ATOM 1626 N N . TYR A 1 233 ? 142.249 -17.022 16.826 1.00 32.28 233 TYR A N 1
ATOM 1627 C CA . TYR A 1 233 ? 142.861 -17.635 15.639 1.00 31.33 233 TYR A CA 1
ATOM 1628 C C . TYR A 1 233 ? 144.352 -17.314 15.528 1.00 32.08 233 TYR A C 1
ATOM 1629 O O . TYR A 1 233 ? 144.767 -16.146 15.697 1.00 32.21 233 TYR A O 1
ATOM 1638 N N . PRO A 1 234 ? 145.184 -18.305 15.204 1.00 32.44 234 PRO A N 1
ATOM 1639 C CA . PRO A 1 234 ? 146.614 -18.042 15.049 1.00 31.60 234 PRO A CA 1
ATOM 1640 C C . PRO A 1 234 ? 146.819 -17.412 13.688 1.00 30.70 234 PRO A C 1
ATOM 1641 O O . PRO A 1 234 ? 146.038 -17.643 12.745 1.00 30.13 234 PRO A O 1
ATOM 1645 N N . PHE A 1 235 ? 147.830 -16.563 13.595 1.00 30.31 235 PHE A N 1
ATOM 1646 C CA . PHE A 1 235 ? 148.246 -15.981 12.307 1.00 29.69 235 PHE A CA 1
ATOM 1647 C C . PHE A 1 235 ? 149.775 -15.882 12.243 1.00 30.14 235 PHE A C 1
ATOM 1648 O O . PHE A 1 235 ? 150.470 -16.044 13.229 1.00 29.79 235 PHE A O 1
ATOM 1656 N N . GLU A 1 236 ? 150.274 -15.674 11.056 1.00 31.79 236 GLU A N 1
ATOM 1657 C CA . GLU A 1 236 ? 151.711 -15.546 10.826 1.00 33.64 236 GLU A CA 1
ATOM 1658 C C . GLU A 1 236 ? 151.862 -14.237 10.094 1.00 32.76 236 GLU A C 1
ATOM 1659 O O . GLU A 1 236 ? 150.946 -13.830 9.435 1.00 31.94 236 GLU A O 1
ATOM 1665 N N . ILE A 1 237 ? 152.978 -13.550 10.291 1.00 33.76 237 ILE A N 1
ATOM 1666 C CA . ILE A 1 237 ? 153.376 -12.455 9.424 1.00 35.98 237 ILE A CA 1
ATOM 1667 C C . ILE A 1 237 ? 154.514 -13.037 8.574 1.00 37.06 237 ILE A C 1
ATOM 1668 O O . ILE A 1 237 ? 155.596 -13.283 9.093 1.00 38.20 237 ILE A O 1
ATOM 1673 N N . GLY A 1 238 ? 154.269 -13.275 7.300 1.00 38.11 238 GLY A N 1
ATOM 1674 C CA . GLY A 1 238 ? 155.243 -13.944 6.439 1.00 39.67 238 GLY A CA 1
ATOM 1675 C C . GLY A 1 238 ? 155.769 -13.041 5.329 1.00 40.75 238 GLY A C 1
ATOM 1676 O O . GLY A 1 238 ? 155.633 -11.808 5.463 1.00 39.86 238 GLY A O 1
ATOM 1677 N N . PRO A 1 239 ? 156.356 -13.631 4.255 1.00 41.93 239 PRO A N 1
ATOM 1678 C CA . PRO A 1 239 ? 156.818 -12.836 3.081 1.00 42.15 239 PRO A CA 1
ATOM 1679 C C . PRO A 1 239 ? 155.709 -12.157 2.281 1.00 41.99 239 PRO A C 1
ATOM 1680 O O . PRO A 1 239 ? 155.967 -11.134 1.641 1.00 42.76 239 PRO A O 1
ATOM 1684 N N . ASN A 1 240 ? 154.486 -12.685 2.332 1.00 42.20 240 ASN A N 1
ATOM 1685 C CA . ASN A 1 240 ? 153.327 -12.005 1.755 1.00 41.74 240 ASN A CA 1
ATOM 1686 C C . ASN A 1 240 ? 152.416 -11.303 2.779 1.00 40.25 240 ASN A C 1
ATOM 1687 O O . ASN A 1 240 ? 151.283 -10.988 2.475 1.00 38.96 240 ASN A O 1
ATOM 1692 N N . GLY A 1 241 ? 152.968 -10.985 3.952 1.00 39.03 241 GLY A N 1
ATOM 1693 C CA . GLY A 1 241 ? 152.257 -10.232 4.974 1.00 37.60 241 GLY A CA 1
ATOM 1694 C C . GLY A 1 241 ? 151.443 -11.187 5.840 1.00 35.92 241 GLY A C 1
ATOM 1695 O O . GLY A 1 241 ? 151.898 -12.299 6.069 1.00 36.49 241 GLY A O 1
ATOM 1696 N N . ILE A 1 242 ? 150.280 -10.749 6.335 1.00 33.55 242 ILE A N 1
ATOM 1697 C CA . ILE A 1 242 ? 149.466 -11.545 7.266 1.00 32.58 242 ILE A CA 1
ATOM 1698 C C . ILE A 1 242 ? 148.652 -12.647 6.590 1.00 31.65 242 ILE A C 1
ATOM 1699 O O . ILE A 1 242 ? 147.920 -12.396 5.642 1.00 31.82 242 ILE A O 1
ATOM 1704 N N . VAL A 1 243 ? 148.782 -13.841 7.149 1.00 31.23 243 VAL A N 1
ATOM 1705 C CA . VAL A 1 243 ? 147.845 -14.929 6.976 1.00 31.69 243 VAL A CA 1
ATOM 1706 C C . VAL A 1 243 ? 147.236 -15.443 8.316 1.00 30.65 243 VAL A C 1
ATOM 1707 O O . VAL A 1 243 ? 147.937 -15.840 9.217 1.00 29.53 243 VAL A O 1
ATOM 1711 N N . VAL A 1 244 ? 145.911 -15.498 8.345 1.00 31.29 244 VAL A N 1
ATOM 1712 C CA . VAL A 1 244 ? 145.115 -16.090 9.414 1.00 31.34 244 VAL A CA 1
ATOM 1713 C C . VAL A 1 244 ? 144.814 -17.569 9.131 1.00 32.56 244 VAL A C 1
ATOM 1714 O O . VAL A 1 244 ? 144.409 -17.928 8.044 1.00 33.50 244 VAL A O 1
ATOM 1718 N N . TYR A 1 245 ? 145.067 -18.401 10.126 1.00 34.16 245 TYR A N 1
ATOM 1719 C CA . TYR A 1 245 ? 144.825 -19.825 10.089 1.00 36.05 245 TYR A CA 1
ATOM 1720 C C . TYR A 1 245 ? 143.512 -20.204 10.805 1.00 36.80 245 TYR A C 1
ATOM 1721 O O . TYR A 1 245 ? 142.933 -19.372 11.483 1.00 35.58 245 TYR A O 1
ATOM 1730 N N . PRO A 1 246 ? 143.017 -21.434 10.575 1.00 38.72 246 PRO A N 1
ATOM 1731 C CA . PRO A 1 246 ? 141.906 -22.031 11.364 1.00 38.26 246 PRO A CA 1
ATOM 1732 C C . PRO A 1 246 ? 142.066 -21.976 12.909 1.00 38.14 246 PRO A C 1
ATOM 1733 O O . PRO A 1 246 ? 143.235 -22.121 13.340 1.00 37.55 246 PRO A O 1
ATOM 1737 N N . PRO B 1 8 ? 100.698 -6.436 45.009 1.00 46.55 8 PRO B N 1
ATOM 1738 C CA . PRO B 1 8 ? 101.159 -6.956 43.686 1.00 46.39 8 PRO B CA 1
ATOM 1739 C C . PRO B 1 8 ? 102.113 -5.967 42.990 1.00 44.96 8 PRO B C 1
ATOM 1740 O O . PRO B 1 8 ? 101.692 -4.866 42.693 1.00 45.46 8 PRO B O 1
ATOM 1744 N N . VAL B 1 9 ? 103.363 -6.329 42.735 1.00 43.23 9 VAL B N 1
ATOM 1745 C CA . VAL B 1 9 ? 104.231 -5.384 42.000 1.00 41.88 9 VAL B CA 1
ATOM 1746 C C . VAL B 1 9 ? 103.997 -5.523 40.495 1.00 39.47 9 VAL B C 1
ATOM 1747 O O . VAL B 1 9 ? 104.015 -6.617 39.967 1.00 37.95 9 VAL B O 1
ATOM 1751 N N . ARG B 1 10 ? 103.716 -4.407 39.832 1.00 37.43 10 ARG B N 1
ATOM 1752 C CA . ARG B 1 10 ? 103.478 -4.398 38.391 1.00 37.53 10 ARG B CA 1
ATOM 1753 C C . ARG B 1 10 ? 104.806 -4.479 37.660 1.00 35.59 10 ARG B C 1
ATOM 1754 O O . ARG B 1 10 ? 105.718 -3.753 37.979 1.00 34.91 10 ARG B O 1
ATOM 1762 N N . ARG B 1 11 ? 104.916 -5.389 36.710 1.00 33.97 11 ARG B N 1
ATOM 1763 C CA . ARG B 1 11 ? 106.189 -5.694 36.059 1.00 33.12 11 ARG B CA 1
ATOM 1764 C C . ARG B 1 11 ? 106.194 -5.358 34.556 1.00 31.74 11 ARG B C 1
ATOM 1765 O O . ARG B 1 11 ? 105.206 -5.564 33.868 1.00 30.70 11 ARG B O 1
ATOM 1773 N N . VAL B 1 12 ? 107.338 -4.912 34.072 1.00 29.99 12 VAL B N 1
ATOM 1774 C CA . VAL B 1 12 ? 107.538 -4.561 32.675 1.00 29.84 12 VAL B CA 1
ATOM 1775 C C . VAL B 1 12 ? 108.387 -5.680 32.049 1.00 29.60 12 VAL B C 1
ATOM 1776 O O . VAL B 1 12 ? 109.483 -6.013 32.508 1.00 27.32 12 VAL B O 1
ATOM 1780 N N . LYS B 1 13 ? 107.790 -6.305 31.050 1.00 29.77 13 LYS B N 1
ATOM 1781 C CA . LYS B 1 13 ? 108.341 -7.472 30.383 1.00 30.04 13 LYS B CA 1
ATOM 1782 C C . LYS B 1 13 ? 109.494 -6.960 29.520 1.00 29.08 13 LYS B C 1
ATOM 1783 O O . LYS B 1 13 ? 109.331 -5.979 28.825 1.00 28.21 13 LYS B O 1
ATOM 1789 N N . SER B 1 14 ? 110.628 -7.648 29.567 1.00 29.08 14 SER B N 1
ATOM 1790 C CA . SER B 1 14 ? 111.894 -7.180 28.969 1.00 28.47 14 SER B CA 1
ATOM 1791 C C . SER B 1 14 ? 111.897 -7.134 27.455 1.00 28.55 14 SER B C 1
ATOM 1792 O O . SER B 1 14 ? 112.528 -6.270 26.878 1.00 30.19 14 SER B O 1
ATOM 1795 N N . GLY B 1 15 ? 111.194 -8.059 26.819 1.00 28.42 15 GLY B N 1
ATOM 1796 C CA . GLY B 1 15 ? 111.360 -8.344 25.399 1.00 29.27 15 GLY B CA 1
ATOM 1797 C C . GLY B 1 15 ? 112.516 -9.271 25.035 1.00 28.24 15 GLY B C 1
ATOM 1798 O O . GLY B 1 15 ? 112.810 -9.539 23.846 1.00 27.93 15 GLY B O 1
ATOM 1799 N N . ILE B 1 16 ? 113.171 -9.801 26.054 1.00 28.74 16 ILE B N 1
ATOM 1800 C CA . ILE B 1 16 ? 114.345 -10.661 25.848 1.00 28.83 16 ILE B CA 1
ATOM 1801 C C . ILE B 1 16 ? 113.944 -12.089 26.195 1.00 29.01 16 ILE B C 1
ATOM 1802 O O . ILE B 1 16 ? 113.847 -12.397 27.405 1.00 27.63 16 ILE B O 1
ATOM 1807 N N . PRO B 1 17 ? 113.764 -12.980 25.193 1.00 29.39 17 PRO B N 1
ATOM 1808 C CA . PRO B 1 17 ? 113.411 -14.386 25.506 1.00 29.58 17 PRO B CA 1
ATOM 1809 C C . PRO B 1 17 ? 114.295 -15.059 26.559 1.00 29.20 17 PRO B C 1
ATOM 1810 O O . PRO B 1 17 ? 115.498 -14.985 26.459 1.00 29.96 17 PRO B O 1
ATOM 1814 N N . GLY B 1 18 ? 113.713 -15.711 27.549 1.00 28.98 18 GLY B N 1
ATOM 1815 C CA . GLY B 1 18 ? 114.479 -16.373 28.589 1.00 28.42 18 GLY B CA 1
ATOM 1816 C C . GLY B 1 18 ? 114.822 -15.488 29.804 1.00 29.01 18 GLY B C 1
ATOM 1817 O O . GLY B 1 18 ? 115.236 -16.021 30.852 1.00 28.34 18 GLY B O 1
ATOM 1818 N N . PHE B 1 19 ? 114.655 -14.168 29.691 1.00 27.99 19 PHE B N 1
ATOM 1819 C CA . PHE B 1 19 ? 115.090 -13.241 30.755 1.00 27.83 19 PHE B CA 1
ATOM 1820 C C . PHE B 1 19 ? 114.023 -12.973 31.851 1.00 28.09 19 PHE B C 1
ATOM 1821 O O . PHE B 1 19 ? 114.384 -12.970 33.022 1.00 28.54 19 PHE B O 1
ATOM 1829 N N . ASP B 1 20 ? 112.759 -12.758 31.487 1.00 27.45 20 ASP B N 1
ATOM 1830 C CA . ASP B 1 20 ? 111.720 -12.383 32.469 1.00 28.86 20 ASP B CA 1
ATOM 1831 C C . ASP B 1 20 ? 111.594 -13.350 33.613 1.00 30.69 20 ASP B C 1
ATOM 1832 O O . ASP B 1 20 ? 111.447 -12.953 34.738 1.00 31.32 20 ASP B O 1
ATOM 1837 N N . GLU B 1 21 ? 111.721 -14.628 33.332 1.00 32.59 21 GLU B N 1
ATOM 1838 C CA . GLU B 1 21 ? 111.629 -15.641 34.395 1.00 34.83 21 GLU B CA 1
ATOM 1839 C C . GLU B 1 21 ? 112.772 -15.543 35.424 1.00 34.20 21 GLU B C 1
ATOM 1840 O O . GLU B 1 21 ? 112.702 -16.162 36.504 1.00 33.31 21 GLU B O 1
ATOM 1846 N N . LEU B 1 22 ? 113.826 -14.812 35.080 1.00 33.02 22 LEU B N 1
ATOM 1847 C CA . LEU B 1 22 ? 114.907 -14.558 36.030 1.00 32.72 22 LEU B CA 1
ATOM 1848 C C . LEU B 1 22 ? 114.570 -13.502 37.048 1.00 31.18 22 LEU B C 1
ATOM 1849 O O . LEU B 1 22 ? 115.216 -13.465 38.096 1.00 31.24 22 LEU B O 1
ATOM 1854 N N . ILE B 1 23 ? 113.573 -12.666 36.751 1.00 29.94 23 ILE B N 1
ATOM 1855 C CA . ILE B 1 23 ? 113.177 -11.542 37.598 1.00 29.49 23 ILE B CA 1
ATOM 1856 C C . ILE B 1 23 ? 111.644 -11.461 37.911 1.00 29.15 23 ILE B C 1
ATOM 1857 O O . ILE B 1 23 ? 111.019 -10.368 37.881 1.00 26.21 23 ILE B O 1
ATOM 1862 N N . GLU B 1 24 ? 111.076 -12.641 38.179 1.00 29.17 24 GLU B N 1
ATOM 1863 C CA . GLU B 1 24 ? 109.682 -12.841 38.620 1.00 30.97 24 GLU B CA 1
ATOM 1864 C C . GLU B 1 24 ? 108.674 -12.260 37.641 1.00 30.77 24 GLU B C 1
ATOM 1865 O O . GLU B 1 24 ? 107.599 -11.762 38.018 1.00 32.14 24 GLU B O 1
ATOM 1871 N N . GLY B 1 25 ? 109.050 -12.295 36.369 1.00 29.78 25 GLY B N 1
ATOM 1872 C CA . GLY B 1 25 ? 108.186 -11.851 35.303 1.00 29.45 25 GLY B CA 1
ATOM 1873 C C . GLY B 1 25 ? 108.540 -10.529 34.624 1.00 29.43 25 GLY B C 1
ATOM 1874 O O . GLY B 1 25 ? 107.944 -10.206 33.598 1.00 30.85 25 GLY B O 1
ATOM 1875 N N . GLY B 1 26 ? 109.486 -9.753 35.151 1.00 28.68 26 GLY B N 1
ATOM 1876 C CA . GLY B 1 26 ? 109.788 -8.455 34.557 1.00 27.34 26 GLY B CA 1
ATOM 1877 C C . GLY B 1 26 ? 110.308 -7.447 35.555 1.00 26.61 26 GLY B C 1
ATOM 1878 O O . GLY B 1 26 ? 110.429 -7.751 36.728 1.00 27.49 26 GLY B O 1
ATOM 1879 N N . PHE B 1 27 ? 110.690 -6.284 35.060 1.00 26.55 27 PHE B N 1
ATOM 1880 C CA . PHE B 1 27 ? 111.235 -5.182 35.845 1.00 25.62 27 PHE B CA 1
ATOM 1881 C C . PHE B 1 27 ? 110.109 -4.538 36.646 1.00 26.05 27 PHE B C 1
ATOM 1882 O O . PHE B 1 27 ? 109.054 -4.271 36.100 1.00 25.08 27 PHE B O 1
ATOM 1890 N N . PRO B 1 28 ? 110.254 -4.341 37.946 1.00 26.40 28 PRO B N 1
ATOM 1891 C CA . PRO B 1 28 ? 109.248 -3.534 38.654 1.00 27.36 28 PRO B CA 1
ATOM 1892 C C . PRO B 1 28 ? 109.103 -2.186 37.935 1.00 27.55 28 PRO B C 1
ATOM 1893 O O . PRO B 1 28 ? 110.065 -1.532 37.624 1.00 27.89 28 PRO B O 1
ATOM 1897 N N . GLU B 1 29 ? 107.887 -1.773 37.662 1.00 29.39 29 GLU B N 1
ATOM 1898 C CA . GLU B 1 29 ? 107.621 -0.498 36.992 1.00 29.66 29 GLU B CA 1
ATOM 1899 C C . GLU B 1 29 ? 108.264 0.658 37.758 1.00 28.58 29 GLU B C 1
ATOM 1900 O O . GLU B 1 29 ? 108.247 0.720 39.019 1.00 27.57 29 GLU B O 1
ATOM 1906 N N . GLY B 1 30 ? 108.839 1.589 37.009 1.00 26.82 30 GLY B N 1
ATOM 1907 C CA . GLY B 1 30 ? 109.527 2.730 37.617 1.00 25.54 30 GLY B CA 1
ATOM 1908 C C . GLY B 1 30 ? 110.971 2.519 37.995 1.00 24.99 30 GLY B C 1
ATOM 1909 O O . GLY B 1 30 ? 111.633 3.463 38.348 1.00 24.73 30 GLY B O 1
ATOM 1910 N N . THR B 1 31 ? 111.486 1.318 37.854 1.00 23.99 31 THR B N 1
ATOM 1911 C CA . THR B 1 31 ? 112.874 1.030 38.140 1.00 24.69 31 THR B CA 1
ATOM 1912 C C . THR B 1 31 ? 113.840 1.587 37.087 1.00 24.83 31 THR B C 1
ATOM 1913 O O . THR B 1 31 ? 113.622 1.493 35.866 1.00 24.05 31 THR B O 1
ATOM 1917 N N . THR B 1 32 ? 114.926 2.142 37.610 1.00 24.07 32 THR B N 1
ATOM 1918 C CA . THR B 1 32 ? 116.137 2.461 36.865 1.00 23.65 32 THR B CA 1
ATOM 1919 C C . THR B 1 32 ? 117.116 1.319 37.034 1.00 23.02 32 THR B C 1
ATOM 1920 O O . THR B 1 32 ? 117.598 1.026 38.163 1.00 22.74 32 THR B O 1
ATOM 1924 N N . VAL B 1 33 ? 117.448 0.708 35.900 1.00 21.86 33 VAL B N 1
ATOM 1925 C CA . VAL B 1 33 ? 118.294 -0.473 35.817 1.00 21.46 33 VAL B CA 1
ATOM 1926 C C . VAL B 1 33 ? 119.616 -0.104 35.109 1.00 21.88 33 VAL B C 1
ATOM 1927 O O . VAL B 1 33 ? 119.620 0.472 33.998 1.00 20.49 33 VAL B O 1
ATOM 1931 N N . LEU B 1 34 ? 120.738 -0.409 35.776 1.00 21.81 34 LEU B N 1
ATOM 1932 C CA . LEU B 1 34 ? 122.041 -0.215 35.215 1.00 20.45 34 LEU B CA 1
ATOM 1933 C C . LEU B 1 34 ? 122.435 -1.531 34.496 1.00 20.69 34 LEU B C 1
ATOM 1934 O O . LEU B 1 34 ? 122.460 -2.614 35.096 1.00 20.18 34 LEU B O 1
ATOM 1939 N N . LEU B 1 35 ? 122.777 -1.389 33.238 1.00 19.97 35 LEU B N 1
ATOM 1940 C CA . LEU B 1 35 ? 123.285 -2.475 32.404 1.00 21.00 35 LEU B CA 1
ATOM 1941 C C . LEU B 1 35 ? 124.732 -2.167 32.152 1.00 21.27 35 LEU B C 1
ATOM 1942 O O . LEU B 1 35 ? 125.056 -1.155 31.495 1.00 23.62 35 LEU B O 1
ATOM 1947 N N . THR B 1 36 ? 125.607 -3.016 32.644 1.00 21.81 36 THR B N 1
ATOM 1948 C CA . THR B 1 36 ? 127.045 -2.787 32.580 1.00 21.97 36 THR B CA 1
ATOM 1949 C C . THR B 1 36 ? 127.775 -3.983 32.045 1.00 21.22 36 THR B C 1
ATOM 1950 O O . THR B 1 36 ? 127.348 -5.118 32.195 1.00 21.44 36 THR B O 1
ATOM 1954 N N . GLY B 1 37 ? 128.899 -3.701 31.410 1.00 21.79 37 GLY B N 1
ATOM 1955 C CA . GLY B 1 37 ? 129.642 -4.691 30.667 1.00 21.13 37 GLY B CA 1
ATOM 1956 C C . GLY B 1 37 ? 130.677 -4.081 29.762 1.00 20.33 37 GLY B C 1
ATOM 1957 O O . GLY B 1 37 ? 130.620 -2.874 29.383 1.00 20.17 37 GLY B O 1
ATOM 1958 N N . GLY B 1 38 ? 131.672 -4.879 29.456 1.00 20.34 38 GLY B N 1
ATOM 1959 C CA . GLY B 1 38 ? 132.763 -4.429 28.583 1.00 20.51 38 GLY B CA 1
ATOM 1960 C C . GLY B 1 38 ? 132.302 -4.146 27.201 1.00 20.45 38 GLY B C 1
ATOM 1961 O O . GLY B 1 38 ? 131.170 -4.441 26.822 1.00 19.73 38 GLY B O 1
ATOM 1962 N N . THR B 1 39 ? 133.224 -3.629 26.395 1.00 22.03 39 THR B N 1
ATOM 1963 C CA . THR B 1 39 ? 132.979 -3.402 25.002 1.00 22.71 39 THR B CA 1
ATOM 1964 C C . THR B 1 39 ? 132.490 -4.643 24.298 1.00 21.39 39 THR B C 1
ATOM 1965 O O . THR B 1 39 ? 133.146 -5.654 24.254 1.00 21.69 39 THR B O 1
ATOM 1969 N N . GLY B 1 40 ? 131.347 -4.560 23.694 1.00 20.90 40 GLY B N 1
ATOM 1970 C CA . GLY B 1 40 ? 130.937 -5.637 22.831 1.00 20.58 40 GLY B CA 1
ATOM 1971 C C . GLY B 1 40 ? 130.242 -6.783 23.548 1.00 21.13 40 GLY B C 1
ATOM 1972 O O . GLY B 1 40 ? 130.087 -7.829 22.951 1.00 21.84 40 GLY B O 1
ATOM 1973 N N . THR B 1 41 ? 129.795 -6.570 24.798 1.00 21.09 41 THR B N 1
ATOM 1974 C CA . THR B 1 41 ? 129.106 -7.586 25.567 1.00 20.31 41 THR B CA 1
ATOM 1975 C C . THR B 1 41 ? 127.635 -7.610 25.267 1.00 21.87 41 THR B C 1
ATOM 1976 O O . THR B 1 41 ? 126.940 -8.487 25.743 1.00 23.23 41 THR B O 1
ATOM 1980 N N . GLY B 1 42 ? 127.130 -6.644 24.504 1.00 22.19 42 GLY B N 1
ATOM 1981 C CA . GLY B 1 42 ? 125.765 -6.690 24.026 1.00 21.99 42 GLY B CA 1
ATOM 1982 C C . GLY B 1 42 ? 124.824 -5.716 24.713 1.00 21.12 42 GLY B C 1
ATOM 1983 O O . GLY B 1 42 ? 123.615 -5.851 24.611 1.00 20.73 42 GLY B O 1
ATOM 1984 N N . LYS B 1 43 ? 125.375 -4.683 25.311 1.00 20.65 43 LYS B N 1
ATOM 1985 C CA . LYS B 1 43 ? 124.569 -3.701 26.008 1.00 20.65 43 LYS B CA 1
ATOM 1986 C C . LYS B 1 43 ? 123.616 -2.919 25.121 1.00 21.85 43 LYS B C 1
ATOM 1987 O O . LYS B 1 43 ? 122.472 -2.715 25.471 1.00 19.87 43 LYS B O 1
ATOM 1993 N N . THR B 1 44 ? 124.114 -2.380 24.006 1.00 22.55 44 THR B N 1
ATOM 1994 C CA . THR B 1 44 ? 123.257 -1.615 23.098 1.00 22.00 44 THR B CA 1
ATOM 1995 C C . THR B 1 44 ? 122.120 -2.492 22.513 1.00 20.69 44 THR B C 1
ATOM 1996 O O . THR B 1 44 ? 120.987 -2.052 22.367 1.00 20.97 44 THR B O 1
ATOM 2000 N N . THR B 1 45 ? 122.429 -3.711 22.174 1.00 19.80 45 THR B N 1
ATOM 2001 C CA . THR B 1 45 ? 121.449 -4.641 21.647 1.00 20.24 45 THR B CA 1
ATOM 2002 C C . THR B 1 45 ? 120.415 -4.954 22.711 1.00 20.63 45 THR B C 1
ATOM 2003 O O . THR B 1 45 ? 119.229 -4.855 22.444 1.00 22.23 45 THR B O 1
ATOM 2007 N N . PHE B 1 46 ? 120.847 -5.274 23.924 1.00 20.39 46 PHE B N 1
ATOM 2008 C CA . PHE B 1 46 ? 119.894 -5.499 25.053 1.00 19.81 46 PHE B CA 1
ATOM 2009 C C . PHE B 1 46 ? 118.952 -4.311 25.242 1.00 19.86 46 PHE B C 1
ATOM 2010 O O . PHE B 1 46 ? 117.727 -4.488 25.285 1.00 19.75 46 PHE B O 1
ATOM 2018 N N . ALA B 1 47 ? 119.501 -3.099 25.272 1.00 20.07 47 ALA B N 1
ATOM 2019 C CA . ALA B 1 47 ? 118.695 -1.893 25.479 1.00 20.74 47 ALA B CA 1
ATOM 2020 C C . ALA B 1 47 ? 117.704 -1.630 24.349 1.00 21.72 47 ALA B C 1
ATOM 2021 O O . ALA B 1 47 ? 116.524 -1.287 24.571 1.00 21.11 47 ALA B O 1
ATOM 2023 N N . ALA B 1 48 ? 118.198 -1.825 23.127 1.00 21.26 48 ALA B N 1
ATOM 2024 C CA . ALA B 1 48 ? 117.448 -1.585 21.959 1.00 20.88 48 ALA B CA 1
ATOM 2025 C C . ALA B 1 48 ? 116.324 -2.625 21.890 1.00 21.22 48 ALA B C 1
ATOM 2026 O O . ALA B 1 48 ? 115.235 -2.299 21.544 1.00 22.95 48 ALA B O 1
ATOM 2028 N N . GLN B 1 49 ? 116.580 -3.856 22.281 1.00 22.42 49 GLN B N 1
ATOM 2029 C CA . GLN B 1 49 ? 115.551 -4.873 22.315 1.00 23.01 49 GLN B CA 1
ATOM 2030 C C . GLN B 1 49 ? 114.435 -4.558 23.340 1.00 24.07 49 GLN B C 1
ATOM 2031 O O . GLN B 1 49 ? 113.209 -4.799 23.119 1.00 22.83 49 GLN B O 1
ATOM 2037 N N . PHE B 1 50 ? 114.832 -3.981 24.461 1.00 23.95 50 PHE B N 1
ATOM 2038 C CA . PHE B 1 50 ? 113.873 -3.597 25.508 1.00 23.69 50 PHE B CA 1
ATOM 2039 C C . PHE B 1 50 ? 112.921 -2.557 24.931 1.00 23.92 50 PHE B C 1
ATOM 2040 O O . PHE B 1 50 ? 111.734 -2.690 25.071 1.00 25.29 50 PHE B O 1
ATOM 2048 N N . ILE B 1 51 ? 113.424 -1.547 24.246 1.00 22.79 51 ILE B N 1
ATOM 2049 C CA . ILE B 1 51 ? 112.553 -0.488 23.691 1.00 22.52 51 ILE B CA 1
ATOM 2050 C C . ILE B 1 51 ? 111.729 -1.047 22.541 1.00 23.37 51 ILE B C 1
ATOM 2051 O O . ILE B 1 51 ? 110.488 -0.844 22.463 1.00 22.10 51 ILE B O 1
ATOM 2056 N N . TYR B 1 52 ? 112.416 -1.778 21.651 1.00 23.93 52 TYR B N 1
ATOM 2057 C CA . TYR B 1 52 ? 111.749 -2.243 20.443 1.00 24.97 52 TYR B CA 1
ATOM 2058 C C . TYR B 1 52 ? 110.627 -3.271 20.671 1.00 24.54 52 TYR B C 1
ATOM 2059 O O . TYR B 1 52 ? 109.535 -3.132 20.155 1.00 26.14 52 TYR B O 1
ATOM 2068 N N . LYS B 1 53 ? 110.901 -4.300 21.415 1.00 24.70 53 LYS B N 1
ATOM 2069 C CA . LYS B 1 53 ? 109.894 -5.284 21.802 1.00 26.57 53 LYS B CA 1
ATOM 2070 C C . LYS B 1 53 ? 108.806 -4.719 22.743 1.00 26.83 53 LYS B C 1
ATOM 2071 O O . LYS B 1 53 ? 107.666 -5.084 22.617 1.00 25.30 53 LYS B O 1
ATOM 2077 N N . GLY B 1 54 ? 109.157 -3.827 23.659 1.00 26.52 54 GLY B N 1
ATOM 2078 C CA . GLY B 1 54 ? 108.149 -2.979 24.301 1.00 27.79 54 GLY B CA 1
ATOM 2079 C C . GLY B 1 54 ? 107.104 -2.365 23.345 1.00 28.33 54 GLY B C 1
ATOM 2080 O O . GLY B 1 54 ? 105.913 -2.551 23.537 1.00 28.73 54 GLY B O 1
ATOM 2081 N N . ALA B 1 55 ? 107.523 -1.631 22.324 1.00 29.34 55 ALA B N 1
ATOM 2082 C CA . ALA B 1 55 ? 106.604 -1.133 21.302 1.00 28.48 55 ALA B CA 1
ATOM 2083 C C . ALA B 1 55 ? 105.863 -2.285 20.537 1.00 29.72 55 ALA B C 1
ATOM 2084 O O . ALA B 1 55 ? 104.649 -2.371 20.611 1.00 29.10 55 ALA B O 1
ATOM 2086 N N . GLU B 1 56 ? 106.587 -3.146 19.813 1.00 29.20 56 GLU B N 1
ATOM 2087 C CA . GLU B 1 56 ? 105.970 -4.172 18.972 1.00 30.38 56 GLU B CA 1
ATOM 2088 C C . GLU B 1 56 ? 105.155 -5.216 19.781 1.00 30.26 56 GLU B C 1
ATOM 2089 O O . GLU B 1 56 ? 104.023 -5.573 19.419 1.00 29.47 56 GLU B O 1
ATOM 2095 N N . GLU B 1 57 ? 105.760 -5.766 20.814 1.00 29.56 57 GLU B N 1
ATOM 2096 C CA . GLU B 1 57 ? 105.133 -6.870 21.525 1.00 30.58 57 GLU B CA 1
ATOM 2097 C C . GLU B 1 57 ? 104.058 -6.385 22.446 1.00 30.53 57 GLU B C 1
ATOM 2098 O O . GLU B 1 57 ? 103.005 -6.995 22.440 1.00 29.99 57 GLU B O 1
ATOM 2104 N N . TYR B 1 58 ? 104.252 -5.241 23.140 1.00 30.14 58 TYR B N 1
ATOM 2105 C CA . TYR B 1 58 ? 103.331 -4.890 24.245 1.00 30.55 58 TYR B CA 1
ATOM 2106 C C . TYR B 1 58 ? 102.672 -3.558 24.069 1.00 30.45 58 TYR B C 1
ATOM 2107 O O . TYR B 1 58 ? 101.905 -3.173 24.927 1.00 31.27 58 TYR B O 1
ATOM 2116 N N . GLY B 1 59 ? 102.924 -2.830 22.981 1.00 29.40 59 GLY B N 1
ATOM 2117 C CA . GLY B 1 59 ? 102.244 -1.568 22.784 1.00 29.93 59 GLY B CA 1
ATOM 2118 C C . GLY B 1 59 ? 102.785 -0.423 23.599 1.00 31.13 59 GLY B C 1
ATOM 2119 O O . GLY B 1 59 ? 102.253 0.694 23.542 1.00 31.83 59 GLY B O 1
ATOM 2120 N N . GLU B 1 60 ? 103.864 -0.664 24.346 1.00 30.67 60 GLU B N 1
ATOM 2121 C CA . GLU B 1 60 ? 104.336 0.336 25.309 1.00 30.38 60 GLU B CA 1
ATOM 2122 C C . GLU B 1 60 ? 105.320 1.283 24.614 1.00 29.21 60 GLU B C 1
ATOM 2123 O O . GLU B 1 60 ? 106.306 0.823 24.081 1.00 28.29 60 GLU B O 1
ATOM 2129 N N . PRO B 1 61 ? 105.068 2.588 24.637 1.00 27.22 61 PRO B N 1
ATOM 2130 C CA . PRO B 1 61 ? 105.938 3.531 23.950 1.00 26.97 61 PRO B CA 1
ATOM 2131 C C . PRO B 1 61 ? 107.254 3.734 24.706 1.00 26.64 61 PRO B C 1
ATOM 2132 O O . PRO B 1 61 ? 107.249 3.645 25.945 1.00 26.45 61 PRO B O 1
ATOM 2136 N N . GLY B 1 62 ? 108.336 3.960 23.968 1.00 25.31 62 GLY B N 1
ATOM 2137 C CA . GLY B 1 62 ? 109.677 3.934 24.507 1.00 25.02 62 GLY B CA 1
ATOM 2138 C C . GLY B 1 62 ? 110.592 4.909 23.831 1.00 25.15 62 GLY B C 1
ATOM 2139 O O . GLY B 1 62 ? 110.480 5.166 22.631 1.00 25.04 62 GLY B O 1
ATOM 2140 N N . VAL B 1 63 ? 111.497 5.489 24.618 1.00 25.00 63 VAL B N 1
ATOM 2141 C CA . VAL B 1 63 ? 112.467 6.429 24.112 1.00 24.92 63 VAL B CA 1
ATOM 2142 C C . VAL B 1 63 ? 113.853 5.844 24.222 1.00 24.01 63 VAL B C 1
ATOM 2143 O O . VAL B 1 63 ? 114.254 5.421 25.296 1.00 23.41 63 VAL B O 1
ATOM 2147 N N . PHE B 1 64 ? 114.614 5.888 23.142 1.00 24.50 64 PHE B N 1
ATOM 2148 C CA . PHE B 1 64 ? 115.965 5.420 23.145 1.00 24.35 64 PHE B CA 1
ATOM 2149 C C . PHE B 1 64 ? 116.870 6.604 22.941 1.00 26.16 64 PHE B C 1
ATOM 2150 O O . PHE B 1 64 ? 116.931 7.238 21.836 1.00 24.63 64 PHE B O 1
ATOM 2158 N N . VAL B 1 65 ? 117.589 6.962 24.018 1.00 26.62 65 VAL B N 1
ATOM 2159 C CA . VAL B 1 65 ? 118.515 8.113 23.918 1.00 26.55 65 VAL B CA 1
ATOM 2160 C C . VAL B 1 65 ? 119.894 7.576 23.641 1.00 26.98 65 VAL B C 1
ATOM 2161 O O . VAL B 1 65 ? 120.357 6.735 24.367 1.00 29.85 65 VAL B O 1
ATOM 2165 N N . THR B 1 66 ? 120.555 8.015 22.596 1.00 27.99 66 THR B N 1
ATOM 2166 C CA . THR B 1 66 ? 121.904 7.582 22.316 1.00 29.43 66 THR B CA 1
ATOM 2167 C C . THR B 1 66 ? 122.823 8.761 22.000 1.00 31.46 66 THR B C 1
ATOM 2168 O O . THR B 1 66 ? 122.502 9.613 21.148 1.00 30.34 66 THR B O 1
ATOM 2172 N N . LEU B 1 67 ? 123.930 8.814 22.749 1.00 31.72 67 LEU B N 1
ATOM 2173 C CA . LEU B 1 67 ? 125.072 9.643 22.395 1.00 32.80 67 LEU B CA 1
ATOM 2174 C C . LEU B 1 67 ? 126.208 8.779 21.846 1.00 32.49 67 LEU B C 1
ATOM 2175 O O . LEU B 1 67 ? 127.249 9.278 21.511 1.00 33.05 67 LEU B O 1
ATOM 2180 N N . GLU B 1 68 ? 126.033 7.469 21.781 1.00 33.04 68 GLU B N 1
ATOM 2181 C CA . GLU B 1 68 ? 127.090 6.633 21.248 1.00 33.58 68 GLU B CA 1
ATOM 2182 C C . GLU B 1 68 ? 127.001 6.564 19.696 1.00 34.35 68 GLU B C 1
ATOM 2183 O O . GLU B 1 68 ? 127.979 6.278 19.030 1.00 33.34 68 GLU B O 1
ATOM 2189 N N . GLU B 1 69 ? 125.848 6.888 19.110 1.00 34.93 69 GLU B N 1
ATOM 2190 C CA . GLU B 1 69 ? 125.694 6.868 17.647 1.00 36.12 69 GLU B CA 1
ATOM 2191 C C . GLU B 1 69 ? 124.562 7.785 17.159 1.00 36.18 69 GLU B C 1
ATOM 2192 O O . GLU B 1 69 ? 123.801 8.341 17.955 1.00 36.88 69 GLU B O 1
ATOM 2198 N N . ARG B 1 70 ? 124.451 7.978 15.856 1.00 35.95 70 ARG B N 1
ATOM 2199 C CA . ARG B 1 70 ? 123.274 8.691 15.390 1.00 36.35 70 ARG B CA 1
ATOM 2200 C C . ARG B 1 70 ? 122.059 7.748 15.186 1.00 34.84 70 ARG B C 1
ATOM 2201 O O . ARG B 1 70 ? 122.191 6.529 15.228 1.00 31.64 70 ARG B O 1
ATOM 2209 N N . ALA B 1 71 ? 120.888 8.363 15.055 1.00 34.13 71 ALA B N 1
ATOM 2210 C CA . ALA B 1 71 ? 119.602 7.671 15.007 1.00 34.23 71 ALA B CA 1
ATOM 2211 C C . ALA B 1 71 ? 119.579 6.755 13.813 1.00 33.91 71 ALA B C 1
ATOM 2212 O O . ALA B 1 71 ? 119.028 5.662 13.907 1.00 33.79 71 ALA B O 1
ATOM 2214 N N . ARG B 1 72 ? 120.194 7.182 12.708 1.00 33.77 72 ARG B N 1
ATOM 2215 C CA . ARG B 1 72 ? 120.225 6.360 11.452 1.00 34.17 72 ARG B CA 1
ATOM 2216 C C . ARG B 1 72 ? 121.120 5.176 11.649 1.00 32.86 72 ARG B C 1
ATOM 2217 O O . ARG B 1 72 ? 120.879 4.117 11.120 1.00 31.64 72 ARG B O 1
ATOM 2225 N N . ASP B 1 73 ? 122.187 5.360 12.434 1.00 32.66 73 ASP B N 1
ATOM 2226 C CA . ASP B 1 73 ? 123.073 4.255 12.740 1.00 31.85 73 ASP B CA 1
ATOM 2227 C C . ASP B 1 73 ? 122.317 3.175 13.484 1.00 31.47 73 ASP B C 1
ATOM 2228 O O . ASP B 1 73 ? 122.414 2.011 13.171 1.00 30.88 73 ASP B O 1
ATOM 2233 N N . LEU B 1 74 ? 121.557 3.565 14.497 1.00 30.23 74 LEU B N 1
ATOM 2234 C CA . LEU B 1 74 ? 120.857 2.581 15.304 1.00 30.38 74 LEU B CA 1
ATOM 2235 C C . LEU B 1 74 ? 119.757 1.931 14.424 1.00 30.42 74 LEU B C 1
ATOM 2236 O O . LEU B 1 74 ? 119.627 0.719 14.423 1.00 30.87 74 LEU B O 1
ATOM 2241 N N . ARG B 1 75 ? 119.003 2.692 13.643 1.00 31.28 75 ARG B N 1
ATOM 2242 C CA . ARG B 1 75 ? 118.001 2.085 12.723 1.00 32.14 75 ARG B CA 1
ATOM 2243 C C . ARG B 1 75 ? 118.574 0.998 11.773 1.00 32.76 75 ARG B C 1
ATOM 2244 O O . ARG B 1 75 ? 118.066 -0.118 11.651 1.00 31.01 75 ARG B O 1
ATOM 2252 N N . ARG B 1 76 ? 119.600 1.385 11.021 1.00 33.48 76 ARG B N 1
ATOM 2253 C CA . ARG B 1 76 ? 120.348 0.449 10.180 1.00 34.17 76 ARG B CA 1
ATOM 2254 C C . ARG B 1 76 ? 120.895 -0.735 11.011 1.00 33.86 76 ARG B C 1
ATOM 2255 O O . ARG B 1 76 ? 120.715 -1.904 10.654 1.00 33.63 76 ARG B O 1
ATOM 2263 N N . GLU B 1 77 ? 121.522 -0.468 12.146 1.00 33.42 77 GLU B N 1
ATOM 2264 C CA . GLU B 1 77 ? 122.120 -1.596 12.866 1.00 34.33 77 GLU B CA 1
ATOM 2265 C C . GLU B 1 77 ? 121.014 -2.617 13.344 1.00 33.71 77 GLU B C 1
ATOM 2266 O O . GLU B 1 77 ? 121.210 -3.836 13.260 1.00 33.17 77 GLU B O 1
ATOM 2280 N N . ALA B 1 79 ? 118.071 -3.131 12.149 1.00 33.49 79 ALA B N 1
ATOM 2281 C CA . ALA B 1 79 ? 117.503 -3.809 10.983 1.00 35.15 79 ALA B CA 1
ATOM 2282 C C . ALA B 1 79 ? 118.153 -5.171 10.758 1.00 35.75 79 ALA B C 1
ATOM 2283 O O . ALA B 1 79 ? 117.466 -6.098 10.354 1.00 36.02 79 ALA B O 1
ATOM 2285 N N . SER B 1 80 ? 119.446 -5.313 11.066 1.00 36.04 80 SER B N 1
ATOM 2286 C CA . SER B 1 80 ? 120.121 -6.597 10.908 1.00 35.92 80 SER B CA 1
ATOM 2287 C C . SER B 1 80 ? 119.512 -7.659 11.804 1.00 36.34 80 SER B C 1
ATOM 2288 O O . SER B 1 80 ? 119.705 -8.838 11.530 1.00 37.77 80 SER B O 1
ATOM 2291 N N . PHE B 1 81 ? 118.788 -7.266 12.867 1.00 35.49 81 PHE B N 1
ATOM 2292 C CA . PHE B 1 81 ? 117.946 -8.198 13.646 1.00 35.36 81 PHE B CA 1
ATOM 2293 C C . PHE B 1 81 ? 116.444 -8.375 13.203 1.00 36.06 81 PHE B C 1
ATOM 2294 O O . PHE B 1 81 ? 115.650 -9.011 13.938 1.00 36.46 81 PHE B O 1
ATOM 2302 N N . GLY B 1 82 ? 116.047 -7.836 12.050 1.00 35.42 82 GLY B N 1
ATOM 2303 C CA . GLY B 1 82 ? 114.640 -7.824 11.651 1.00 35.22 82 GLY B CA 1
ATOM 2304 C C . GLY B 1 82 ? 113.773 -6.816 12.407 1.00 34.99 82 GLY B C 1
ATOM 2305 O O . GLY B 1 82 ? 112.535 -6.913 12.407 1.00 35.11 82 GLY B O 1
ATOM 2306 N N . TRP B 1 83 ? 114.407 -5.832 13.053 1.00 34.51 83 TRP B N 1
ATOM 2307 C CA . TRP B 1 83 ? 113.664 -4.807 13.798 1.00 33.33 83 TRP B CA 1
ATOM 2308 C C . TRP B 1 83 ? 113.572 -3.570 12.951 1.00 33.01 83 TRP B C 1
ATOM 2309 O O . TRP B 1 83 ? 114.574 -3.050 12.473 1.00 32.97 83 TRP B O 1
ATOM 2320 N N . ASP B 1 84 ? 112.335 -3.158 12.730 1.00 33.09 84 ASP B N 1
ATOM 2321 C CA . ASP B 1 84 ? 111.990 -1.983 11.950 1.00 33.15 84 ASP B CA 1
ATOM 2322 C C . ASP B 1 84 ? 111.592 -0.826 12.905 1.00 32.41 84 ASP B C 1
ATOM 2323 O O . ASP B 1 84 ? 110.397 -0.575 13.181 1.00 31.00 84 ASP B O 1
ATOM 2328 N N . PHE B 1 85 ? 112.608 -0.116 13.381 1.00 31.84 85 PHE B N 1
ATOM 2329 C CA . PHE B 1 85 ? 112.405 1.013 14.278 1.00 32.51 85 PHE B CA 1
ATOM 2330 C C . PHE B 1 85 ? 111.509 2.108 13.678 1.00 33.82 85 PHE B C 1
ATOM 2331 O O . PHE B 1 85 ? 110.609 2.623 14.350 1.00 33.84 85 PHE B O 1
ATOM 2339 N N . GLU B 1 86 ? 111.764 2.487 12.428 1.00 35.42 86 GLU B N 1
ATOM 2340 C CA . GLU B 1 86 ? 110.975 3.548 11.775 1.00 36.76 86 GLU B CA 1
ATOM 2341 C C . GLU B 1 86 ? 109.441 3.282 11.714 1.00 36.21 86 GLU B C 1
ATOM 2342 O O . GLU B 1 86 ? 108.660 4.186 11.899 1.00 35.81 86 GLU B O 1
ATOM 2348 N N . LYS B 1 87 ? 109.019 2.046 11.436 1.00 35.14 87 LYS B N 1
ATOM 2349 C CA . LYS B 1 87 ? 107.616 1.724 11.533 1.00 35.87 87 LYS B CA 1
ATOM 2350 C C . LYS B 1 87 ? 107.010 2.273 12.841 1.00 35.35 87 LYS B C 1
ATOM 2351 O O . LYS B 1 87 ? 105.974 2.970 12.810 1.00 34.46 87 LYS B O 1
ATOM 2357 N N . TYR B 1 88 ? 107.649 1.944 13.975 1.00 34.45 88 TYR B N 1
ATOM 2358 C CA . TYR B 1 88 ? 107.104 2.283 15.300 1.00 34.26 88 TYR B CA 1
ATOM 2359 C C . TYR B 1 88 ? 107.325 3.733 15.656 1.00 34.83 88 TYR B C 1
ATOM 2360 O O . TYR B 1 88 ? 106.523 4.303 16.418 1.00 35.51 88 TYR B O 1
ATOM 2369 N N . GLU B 1 89 ? 108.353 4.356 15.084 1.00 34.23 89 GLU B N 1
ATOM 2370 C CA . GLU B 1 89 ? 108.523 5.782 15.230 1.00 35.81 89 GLU B CA 1
ATOM 2371 C C . GLU B 1 89 ? 107.333 6.515 14.599 1.00 36.18 89 GLU B C 1
ATOM 2372 O O . GLU B 1 89 ? 106.729 7.424 15.207 1.00 37.69 89 GLU B O 1
ATOM 2378 N N . LYS B 1 90 ? 106.978 6.116 13.398 1.00 36.80 90 LYS B N 1
ATOM 2379 C CA . LYS B 1 90 ? 105.869 6.763 12.665 1.00 37.52 90 LYS B CA 1
ATOM 2380 C C . LYS B 1 90 ? 104.544 6.593 13.395 1.00 37.17 90 LYS B C 1
ATOM 2381 O O . LYS B 1 90 ? 103.771 7.516 13.447 1.00 38.09 90 LYS B O 1
ATOM 2387 N N . GLU B 1 91 ? 104.311 5.422 13.990 1.00 37.13 91 GLU B N 1
ATOM 2388 C CA . GLU B 1 91 ? 103.132 5.191 14.799 1.00 37.58 91 GLU B CA 1
ATOM 2389 C C . GLU B 1 91 ? 103.189 5.864 16.180 1.00 37.44 91 GLU B C 1
ATOM 2390 O O . GLU B 1 91 ? 102.282 5.697 16.967 1.00 37.52 91 GLU B O 1
ATOM 2396 N N . GLY B 1 92 ? 104.251 6.618 16.459 1.00 37.04 92 GLY B N 1
ATOM 2397 C CA . GLY B 1 92 ? 104.466 7.280 17.742 1.00 36.62 92 GLY B CA 1
ATOM 2398 C C . GLY B 1 92 ? 104.749 6.407 18.962 1.00 35.32 92 GLY B C 1
ATOM 2399 O O . GLY B 1 92 ? 104.482 6.834 20.063 1.00 36.10 92 GLY B O 1
ATOM 2400 N N . LYS B 1 93 ? 105.286 5.211 18.774 1.00 34.70 93 LYS B N 1
ATOM 2401 C CA . LYS B 1 93 ? 105.528 4.275 19.850 1.00 34.49 93 LYS B CA 1
ATOM 2402 C C . LYS B 1 93 ? 107.011 4.186 20.254 1.00 33.24 93 LYS B C 1
ATOM 2403 O O . LYS B 1 93 ? 107.318 3.630 21.301 1.00 33.42 93 LYS B O 1
ATOM 2409 N N . ILE B 1 94 ? 107.897 4.696 19.408 1.00 31.81 94 ILE B N 1
ATOM 2410 C CA . ILE B 1 94 ? 109.330 4.805 19.681 1.00 30.99 94 ILE B CA 1
ATOM 2411 C C . ILE B 1 94 ? 109.791 6.198 19.286 1.00 31.21 94 ILE B C 1
ATOM 2412 O O . ILE B 1 94 ? 109.432 6.658 18.201 1.00 30.62 94 ILE B O 1
ATOM 2417 N N . ALA B 1 95 ? 110.581 6.851 20.150 1.00 29.92 95 ALA B N 1
ATOM 2418 C CA . ALA B 1 95 ? 111.362 8.048 19.801 1.00 29.13 95 ALA B CA 1
ATOM 2419 C C . ALA B 1 95 ? 112.849 7.738 19.985 1.00 28.79 95 ALA B C 1
ATOM 2420 O O . ALA B 1 95 ? 113.234 7.162 21.019 1.00 26.22 95 ALA B O 1
ATOM 2422 N N . ILE B 1 96 ? 113.660 8.089 18.979 1.00 28.42 96 ILE B N 1
ATOM 2423 C CA . ILE B 1 96 ? 115.101 8.063 19.083 1.00 29.74 96 ILE B CA 1
ATOM 2424 C C . ILE B 1 96 ? 115.604 9.494 19.320 1.00 31.42 96 ILE B C 1
ATOM 2425 O O . ILE B 1 96 ? 115.252 10.418 18.594 1.00 31.59 96 ILE B O 1
ATOM 2430 N N . VAL B 1 97 ? 116.332 9.687 20.408 1.00 32.25 97 VAL B N 1
ATOM 2431 C CA . VAL B 1 97 ? 116.973 10.955 20.743 1.00 32.61 97 VAL B CA 1
ATOM 2432 C C . VAL B 1 97 ? 118.430 10.731 20.573 1.00 33.68 97 VAL B C 1
ATOM 2433 O O . VAL B 1 97 ? 119.024 9.926 21.273 1.00 33.31 97 VAL B O 1
ATOM 2437 N N . ASP B 1 98 ? 118.988 11.524 19.667 1.00 35.37 98 ASP B N 1
ATOM 2438 C CA . ASP B 1 98 ? 120.291 11.415 19.071 1.00 36.98 98 ASP B CA 1
ATOM 2439 C C . ASP B 1 98 ? 121.351 12.296 19.757 1.00 37.57 98 ASP B C 1
ATOM 2440 O O . ASP B 1 98 ? 121.177 13.514 19.815 1.00 38.84 98 ASP B O 1
ATOM 2445 N N . PHE B 1 118 ? 128.411 20.651 24.719 1.00 38.12 118 PHE B N 1
ATOM 2446 C CA . PHE B 1 118 ? 127.339 19.800 25.221 1.00 39.66 118 PHE B CA 1
ATOM 2447 C C . PHE B 1 118 ? 126.626 20.462 26.399 1.00 39.55 118 PHE B C 1
ATOM 2448 O O . PHE B 1 118 ? 127.252 20.810 27.367 1.00 41.11 118 PHE B O 1
ATOM 2456 N N . ASN B 1 119 ? 125.323 20.654 26.321 1.00 39.03 119 ASN B N 1
ATOM 2457 C CA . ASN B 1 119 ? 124.591 21.271 27.421 1.00 38.76 119 ASN B CA 1
ATOM 2458 C C . ASN B 1 119 ? 123.706 20.282 28.169 1.00 37.90 119 ASN B C 1
ATOM 2459 O O . ASN B 1 119 ? 122.659 19.876 27.683 1.00 34.45 119 ASN B O 1
ATOM 2464 N N . VAL B 1 120 ? 124.125 19.988 29.393 1.00 38.57 120 VAL B N 1
ATOM 2465 C CA . VAL B 1 120 ? 123.542 18.950 30.205 1.00 39.27 120 VAL B CA 1
ATOM 2466 C C . VAL B 1 120 ? 122.083 19.239 30.520 1.00 39.18 120 VAL B C 1
ATOM 2467 O O . VAL B 1 120 ? 121.235 18.382 30.335 1.00 38.81 120 VAL B O 1
ATOM 2471 N N . ASP B 1 121 ? 121.792 20.437 31.005 1.00 38.55 121 ASP B N 1
ATOM 2472 C CA . ASP B 1 121 ? 120.410 20.780 31.361 1.00 39.45 121 ASP B CA 1
ATOM 2473 C C . ASP B 1 121 ? 119.435 20.717 30.189 1.00 37.75 121 ASP B C 1
ATOM 2474 O O . ASP B 1 121 ? 118.286 20.301 30.339 1.00 38.06 121 ASP B O 1
ATOM 2479 N N . ASN B 1 122 ? 119.904 21.114 29.031 1.00 36.46 122 ASN B N 1
ATOM 2480 C CA . ASN B 1 122 ? 119.087 21.091 27.829 1.00 36.75 122 ASN B CA 1
ATOM 2481 C C . ASN B 1 122 ? 118.840 19.640 27.387 1.00 35.37 122 ASN B C 1
ATOM 2482 O O . ASN B 1 122 ? 117.730 19.282 27.081 1.00 34.88 122 ASN B O 1
ATOM 2487 N N . PHE B 1 123 ? 119.890 18.827 27.429 1.00 33.79 123 PHE B N 1
ATOM 2488 C CA . PHE B 1 123 ? 119.816 17.382 27.202 1.00 33.94 123 PHE B CA 1
ATOM 2489 C C . PHE B 1 123 ? 118.672 16.769 28.025 1.00 33.13 123 PHE B C 1
ATOM 2490 O O . PHE B 1 123 ? 117.757 16.157 27.471 1.00 30.43 123 PHE B O 1
ATOM 2498 N N . LEU B 1 124 ? 118.754 16.980 29.348 1.00 33.53 124 LEU B N 1
ATOM 2499 C CA . LEU B 1 124 ? 117.830 16.405 30.324 1.00 34.08 124 LEU B CA 1
ATOM 2500 C C . LEU B 1 124 ? 116.408 16.914 30.150 1.00 34.23 124 LEU B C 1
ATOM 2501 O O . LEU B 1 124 ? 115.446 16.172 30.164 1.00 33.95 124 LEU B O 1
ATOM 2506 N N . ARG B 1 125 ? 116.264 18.221 30.022 1.00 35.52 125 ARG B N 1
ATOM 2507 C CA . ARG B 1 125 ? 114.964 18.790 29.658 1.00 35.59 125 ARG B CA 1
ATOM 2508 C C . ARG B 1 125 ? 114.364 18.123 28.398 1.00 34.08 125 ARG B C 1
ATOM 2509 O O . ARG B 1 125 ? 113.166 17.781 28.376 1.00 31.36 125 ARG B O 1
ATOM 2517 N N . TYR B 1 126 ? 115.183 17.975 27.351 1.00 33.22 126 TYR B N 1
ATOM 2518 C CA . TYR B 1 126 ? 114.698 17.359 26.146 1.00 33.81 126 TYR B CA 1
ATOM 2519 C C . TYR B 1 126 ? 114.198 15.906 26.333 1.00 34.12 126 TYR B C 1
ATOM 2520 O O . TYR B 1 126 ? 113.166 15.529 25.779 1.00 35.21 126 TYR B O 1
ATOM 2529 N N . ILE B 1 127 ? 114.898 15.103 27.118 1.00 33.69 127 ILE B N 1
ATOM 2530 C CA . ILE B 1 127 ? 114.481 13.731 27.346 1.00 33.77 127 ILE B CA 1
ATOM 2531 C C . ILE B 1 127 ? 113.113 13.742 28.014 1.00 34.30 127 ILE B C 1
ATOM 2532 O O . ILE B 1 127 ? 112.201 13.119 27.516 1.00 33.12 127 ILE B O 1
ATOM 2537 N N . TYR B 1 128 ? 112.978 14.507 29.108 1.00 34.44 128 TYR B N 1
ATOM 2538 C CA . TYR B 1 128 ? 111.731 14.683 29.827 1.00 35.42 128 TYR B CA 1
ATOM 2539 C C . TYR B 1 128 ? 110.564 15.113 28.894 1.00 35.79 128 TYR B C 1
ATOM 2540 O O . TYR B 1 128 ? 109.463 14.567 28.975 1.00 34.36 128 TYR B O 1
ATOM 2549 N N . ARG B 1 129 ? 110.834 16.019 27.957 1.00 36.22 129 ARG B N 1
ATOM 2550 C CA . ARG B 1 129 ? 109.825 16.419 26.984 1.00 37.39 129 ARG B CA 1
ATOM 2551 C C . ARG B 1 129 ? 109.389 15.254 26.068 1.00 35.99 129 ARG B C 1
ATOM 2552 O O . ARG B 1 129 ? 108.190 14.924 25.956 1.00 35.47 129 ARG B O 1
ATOM 2560 N N . VAL B 1 130 ? 110.356 14.639 25.397 1.00 34.51 130 VAL B N 1
ATOM 2561 C CA . VAL B 1 130 ? 110.036 13.549 24.487 1.00 32.63 130 VAL B CA 1
ATOM 2562 C C . VAL B 1 130 ? 109.291 12.438 25.229 1.00 32.45 130 VAL B C 1
ATOM 2563 O O . VAL B 1 130 ? 108.352 11.855 24.680 1.00 32.03 130 VAL B O 1
ATOM 2567 N N . VAL B 1 131 ? 109.716 12.123 26.460 1.00 32.28 131 VAL B N 1
ATOM 2568 C CA . VAL B 1 131 ? 109.080 11.061 27.236 1.00 32.86 131 VAL B CA 1
ATOM 2569 C C . VAL B 1 131 ? 107.593 11.387 27.481 1.00 33.56 131 VAL B C 1
ATOM 2570 O O . VAL B 1 131 ? 106.708 10.527 27.307 1.00 31.61 131 VAL B O 1
ATOM 2574 N N . LYS B 1 132 ? 107.345 12.631 27.879 1.00 34.51 132 LYS B N 1
ATOM 2575 C CA . LYS B 1 132 ? 105.990 13.115 28.101 1.00 35.93 132 LYS B CA 1
ATOM 2576 C C . LYS B 1 132 ? 105.194 13.123 26.806 1.00 35.90 132 LYS B C 1
ATOM 2577 O O . LYS B 1 132 ? 104.026 12.681 26.775 1.00 36.49 132 LYS B O 1
ATOM 2583 N N . ALA B 1 133 ? 105.825 13.557 25.723 1.00 35.03 133 ALA B N 1
ATOM 2584 C CA . ALA B 1 133 ? 105.094 13.702 24.478 1.00 34.44 133 ALA B CA 1
ATOM 2585 C C . ALA B 1 133 ? 104.570 12.367 23.974 1.00 34.26 133 ALA B C 1
ATOM 2586 O O . ALA B 1 133 ? 103.435 12.259 23.523 1.00 35.17 133 ALA B O 1
ATOM 2588 N N . ILE B 1 134 ? 105.355 11.296 24.018 1.00 34.18 134 ILE B N 1
ATOM 2589 C CA . ILE B 1 134 ? 104.753 10.020 23.626 1.00 33.19 134 ILE B CA 1
ATOM 2590 C C . ILE B 1 134 ? 104.174 9.200 24.768 1.00 32.25 134 ILE B C 1
ATOM 2591 O O . ILE B 1 134 ? 103.815 8.087 24.530 1.00 31.82 134 ILE B O 1
ATOM 2596 N N . ASN B 1 135 ? 104.073 9.748 25.984 1.00 32.30 135 ASN B N 1
ATOM 2597 C CA . ASN B 1 135 ? 103.586 8.970 27.172 1.00 32.07 135 ASN B CA 1
ATOM 2598 C C . ASN B 1 135 ? 104.460 7.725 27.376 1.00 31.22 135 ASN B C 1
ATOM 2599 O O . ASN B 1 135 ? 103.958 6.642 27.542 1.00 31.15 135 ASN B O 1
ATOM 2604 N N . ALA B 1 136 ? 105.775 7.884 27.358 1.00 29.79 136 ALA B N 1
ATOM 2605 C CA . ALA B 1 136 ? 106.692 6.724 27.336 1.00 30.02 136 ALA B CA 1
ATOM 2606 C C . ALA B 1 136 ? 106.552 5.966 28.646 1.00 29.57 136 ALA B C 1
ATOM 2607 O O . ALA B 1 136 ? 106.361 6.598 29.648 1.00 29.23 136 ALA B O 1
ATOM 2609 N N . LYS B 1 137 ? 106.554 4.626 28.584 1.00 29.61 137 LYS B N 1
ATOM 2610 C CA . LYS B 1 137 ? 106.696 3.746 29.719 1.00 30.15 137 LYS B CA 1
ATOM 2611 C C . LYS B 1 137 ? 108.139 3.218 29.773 1.00 29.31 137 LYS B C 1
ATOM 2612 O O . LYS B 1 137 ? 108.537 2.718 30.784 1.00 29.52 137 LYS B O 1
ATOM 2618 N N . ARG B 1 138 ? 108.920 3.317 28.690 1.00 28.06 138 ARG B N 1
ATOM 2619 C CA . ARG B 1 138 ? 110.287 2.774 28.728 1.00 26.00 138 ARG B CA 1
ATOM 2620 C C . ARG B 1 138 ? 111.253 3.834 28.237 1.00 25.60 138 ARG B C 1
ATOM 2621 O O . ARG B 1 138 ? 110.926 4.700 27.365 1.00 24.43 138 ARG B O 1
ATOM 2629 N N . LEU B 1 139 ? 112.438 3.784 28.817 1.00 24.93 139 LEU B N 1
ATOM 2630 C CA . LEU B 1 139 ? 113.507 4.715 28.508 1.00 24.54 139 LEU B CA 1
ATOM 2631 C C . LEU B 1 139 ? 114.841 3.970 28.494 1.00 23.90 139 LEU B C 1
ATOM 2632 O O . LEU B 1 139 ? 115.099 3.152 29.359 1.00 24.87 139 LEU B O 1
ATOM 2637 N N . VAL B 1 140 ? 115.681 4.258 27.510 1.00 22.36 140 VAL B N 1
ATOM 2638 C CA . VAL B 1 140 ? 117.084 3.861 27.534 1.00 22.84 140 VAL B CA 1
ATOM 2639 C C . VAL B 1 140 ? 117.980 5.098 27.396 1.00 23.47 140 VAL B C 1
ATOM 2640 O O . VAL B 1 140 ? 117.707 5.987 26.568 1.00 24.10 140 VAL B O 1
ATOM 2644 N N . ILE B 1 141 ? 119.039 5.139 28.187 1.00 22.70 141 ILE B N 1
ATOM 2645 C CA . ILE B 1 141 ? 120.154 6.017 27.919 1.00 23.72 141 ILE B CA 1
ATOM 2646 C C . ILE B 1 141 ? 121.455 5.248 27.667 1.00 22.68 141 ILE B C 1
ATOM 2647 O O . ILE B 1 141 ? 122.025 4.662 28.562 1.00 22.16 141 ILE B O 1
ATOM 2652 N N . ASP B 1 142 ? 121.902 5.285 26.414 1.00 23.68 142 ASP B N 1
ATOM 2653 C CA . ASP B 1 142 ? 123.106 4.622 25.922 1.00 24.12 142 ASP B CA 1
ATOM 2654 C C . ASP B 1 142 ? 124.070 5.715 25.479 1.00 24.88 142 ASP B C 1
ATOM 2655 O O . ASP B 1 142 ? 123.974 6.181 24.338 1.00 24.31 142 AS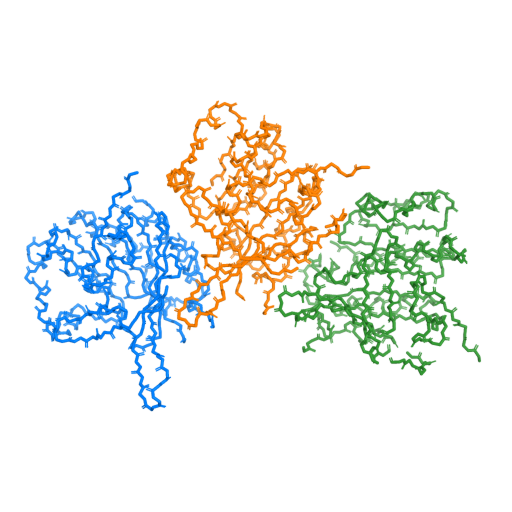P B O 1
ATOM 2660 N N . SER B 1 143 ? 125.011 6.148 26.298 1.00 23.71 143 SER B N 1
ATOM 2661 C CA . SER B 1 143 ? 125.486 5.545 27.513 1.00 23.14 143 SER B CA 1
ATOM 2662 C C . SER B 1 143 ? 125.982 6.635 28.459 1.00 22.86 143 SER B C 1
ATOM 2663 O O . SER B 1 143 ? 126.166 7.832 28.064 1.00 21.65 143 SER B O 1
ATOM 2666 N N . ILE B 1 144 ? 126.164 6.245 29.723 1.00 22.17 144 ILE B N 1
ATOM 2667 C CA . ILE B 1 144 ? 126.739 7.120 30.704 1.00 21.49 144 ILE B CA 1
ATOM 2668 C C . ILE B 1 144 ? 128.129 7.551 30.324 1.00 21.03 144 ILE B C 1
ATOM 2669 O O . ILE B 1 144 ? 128.404 8.754 30.388 1.00 20.85 144 ILE B O 1
ATOM 2674 N N . PRO B 1 145 ? 129.048 6.653 29.963 1.00 23.02 145 PRO B N 1
ATOM 2675 C CA . PRO B 1 145 ? 130.335 7.139 29.486 1.00 24.04 145 PRO B CA 1
ATOM 2676 C C . PRO B 1 145 ? 130.248 8.120 28.301 1.00 25.75 145 PRO B C 1
ATOM 2677 O O . PRO B 1 145 ? 131.136 8.958 28.166 1.00 25.89 145 PRO B O 1
ATOM 2681 N N . SER B 1 146 ? 129.260 7.979 27.433 1.00 26.30 146 SER B N 1
ATOM 2682 C CA . SER B 1 146 ? 129.209 8.787 26.199 1.00 26.35 146 SER B CA 1
ATOM 2683 C C . SER B 1 146 ? 128.787 10.230 26.541 1.00 26.86 146 SER B C 1
ATOM 2684 O O . SER B 1 146 ? 129.147 11.207 25.853 1.00 26.20 146 SER B O 1
ATOM 2687 N N . ILE B 1 147 ? 128.064 10.343 27.644 1.00 24.54 147 ILE B N 1
ATOM 2688 C CA . ILE B 1 147 ? 127.782 11.614 28.248 1.00 24.88 147 ILE B CA 1
ATOM 2689 C C . ILE B 1 147 ? 129.034 12.203 28.931 1.00 24.23 147 ILE B C 1
ATOM 2690 O O . ILE B 1 147 ? 129.397 13.361 28.674 1.00 24.06 147 ILE B O 1
ATOM 2695 N N . ALA B 1 148 ? 129.671 11.434 29.808 1.00 22.57 148 ALA B N 1
ATOM 2696 C CA . ALA B 1 148 ? 130.851 11.888 30.514 1.00 24.33 148 ALA B CA 1
ATOM 2697 C C . ALA B 1 148 ? 131.974 12.395 29.598 1.00 24.80 148 ALA B C 1
ATOM 2698 O O . ALA B 1 148 ? 132.604 13.438 29.848 1.00 24.55 148 ALA B O 1
ATOM 2700 N N . LEU B 1 149 ? 132.233 11.629 28.560 1.00 24.22 149 LEU B N 1
ATOM 2701 C CA . LEU B 1 149 ? 133.288 11.970 27.613 1.00 25.84 149 LEU B CA 1
ATOM 2702 C C . LEU B 1 149 ? 133.076 13.272 26.860 1.00 27.15 149 LEU B C 1
ATOM 2703 O O . LEU B 1 149 ? 134.040 13.828 26.379 1.00 27.36 149 LEU B O 1
ATOM 2708 N N . ARG B 1 150 ? 131.824 13.744 26.785 1.00 28.99 150 ARG B N 1
ATOM 2709 C CA . ARG B 1 150 ? 131.511 15.025 26.123 1.00 30.01 150 ARG B CA 1
ATOM 2710 C C . ARG B 1 150 ? 131.526 16.214 27.066 1.00 30.49 150 ARG B C 1
ATOM 2711 O O . ARG B 1 150 ? 131.378 17.332 26.606 1.00 31.00 150 ARG B O 1
ATOM 2719 N N . LEU B 1 151 ? 131.704 15.988 28.364 1.00 30.08 151 LEU B N 1
ATOM 2720 C CA . LEU B 1 151 ? 131.708 17.086 29.320 1.00 31.58 151 LEU B CA 1
ATOM 2721 C C . LEU B 1 151 ? 133.000 17.896 29.218 1.00 32.51 151 LEU B C 1
ATOM 2722 O O . LEU B 1 151 ? 134.029 17.403 28.719 1.00 32.11 151 LEU B O 1
ATOM 2727 N N . GLU B 1 152 ? 132.950 19.150 29.657 1.00 33.05 152 GLU B N 1
ATOM 2728 C CA . GLU B 1 152 ? 134.189 19.900 29.847 1.00 34.16 152 GLU B CA 1
ATOM 2729 C C . GLU B 1 152 ? 135.178 19.140 30.692 1.00 33.28 152 GLU B C 1
ATOM 2730 O O . GLU B 1 152 ? 136.337 18.997 30.341 1.00 33.10 152 GLU B O 1
ATOM 2736 N N . GLU B 1 153 ? 134.723 18.632 31.825 1.00 34.09 153 GLU B N 1
ATOM 2737 C CA . GLU B 1 153 ? 135.568 17.828 32.702 1.00 34.29 153 GLU B CA 1
ATOM 2738 C C . GLU B 1 153 ? 134.863 16.489 32.959 1.00 33.40 153 GLU B C 1
ATOM 2739 O O . GLU B 1 153 ? 133.771 16.448 33.555 1.00 30.77 153 GLU B O 1
ATOM 2745 N N . GLU B 1 154 ? 135.505 15.413 32.522 1.00 31.44 154 GLU B N 1
ATOM 2746 C CA . GLU B 1 154 ? 134.921 14.097 32.628 1.00 31.55 154 GLU B CA 1
ATOM 2747 C C . GLU B 1 154 ? 134.371 13.785 34.015 1.00 31.40 154 GLU B C 1
ATOM 2748 O O . GLU B 1 154 ? 133.313 13.210 34.100 1.00 29.53 154 GLU B O 1
ATOM 2754 N N . ARG B 1 155 ? 135.075 14.143 35.094 1.00 32.16 155 ARG B N 1
ATOM 2755 C CA . ARG B 1 155 ? 134.677 13.723 36.448 1.00 32.20 155 ARG B CA 1
ATOM 2756 C C . ARG B 1 155 ? 133.437 14.456 36.981 1.00 30.62 155 ARG B C 1
ATOM 2757 O O . ARG B 1 155 ? 132.923 14.128 38.051 1.00 28.95 155 ARG B O 1
ATOM 2765 N N . LYS B 1 156 ? 132.949 15.413 36.216 1.00 28.15 156 LYS B N 1
ATOM 2766 C CA . LYS B 1 156 ? 131.693 16.072 36.528 1.00 28.47 156 LYS B CA 1
ATOM 2767 C C . LYS B 1 156 ? 130.487 15.154 36.193 1.00 26.86 156 LYS B C 1
ATOM 2768 O O . LYS B 1 156 ? 129.354 15.573 36.363 1.00 23.54 156 LYS B O 1
ATOM 2774 N N . ILE B 1 157 ? 130.722 13.955 35.631 1.00 25.25 157 ILE B N 1
ATOM 2775 C CA . ILE B 1 157 ? 129.652 12.972 35.529 1.00 24.89 157 ILE B CA 1
ATOM 2776 C C . ILE B 1 157 ? 128.961 12.761 36.916 1.00 25.70 157 ILE B C 1
ATOM 2777 O O . ILE B 1 157 ? 127.797 12.440 36.982 1.00 24.45 157 ILE B O 1
ATOM 2782 N N . ARG B 1 158 ? 129.667 13.013 38.017 1.00 26.54 158 ARG B N 1
ATOM 2783 C CA . ARG B 1 158 ? 129.113 12.771 39.359 1.00 27.63 158 ARG B CA 1
ATOM 2784 C C . ARG B 1 158 ? 127.933 13.705 39.543 1.00 28.33 158 ARG B C 1
ATOM 2785 O O . ARG B 1 158 ? 126.810 13.276 39.806 1.00 26.92 158 ARG B O 1
ATOM 2793 N N . GLU B 1 159 ? 128.183 14.993 39.302 1.00 28.85 159 GLU B N 1
ATOM 2794 C CA . GLU B 1 159 ? 127.119 15.991 39.355 1.00 29.10 159 GLU B CA 1
ATOM 2795 C C . GLU B 1 159 ? 126.057 15.766 38.245 1.00 28.33 159 GLU B C 1
ATOM 2796 O O . GLU B 1 159 ? 124.859 15.834 38.496 1.00 26.52 159 GLU B O 1
ATOM 2802 N N . VAL B 1 160 ? 126.472 15.404 37.035 1.00 26.99 160 VAL B N 1
ATOM 2803 C CA . VAL B 1 160 ? 125.472 15.043 36.037 1.00 27.13 160 VAL B CA 1
ATOM 2804 C C . VAL B 1 160 ? 124.560 13.858 36.407 1.00 25.54 160 VAL B C 1
ATOM 2805 O O . VAL B 1 160 ? 123.382 13.911 36.193 1.00 24.97 160 VAL B O 1
ATOM 2809 N N . LEU B 1 161 ? 125.123 12.788 36.950 1.00 26.08 161 LEU B N 1
ATOM 2810 C CA . LEU B 1 161 ? 124.357 11.618 37.353 1.00 26.34 161 LEU B CA 1
ATOM 2811 C C . LEU B 1 161 ? 123.321 11.937 38.469 1.00 26.96 161 LEU B C 1
ATOM 2812 O O . LEU B 1 161 ? 122.208 11.390 38.476 1.00 27.30 161 LEU B O 1
ATOM 2817 N N . LEU B 1 162 ? 123.662 12.875 39.347 1.00 27.48 162 LEU B N 1
ATOM 2818 C CA . LEU B 1 162 ? 122.765 13.316 40.414 1.00 28.32 162 LEU B CA 1
ATOM 2819 C C . LEU B 1 162 ? 121.584 14.071 39.793 1.00 28.84 162 LEU B C 1
ATOM 2820 O O . LEU B 1 162 ? 120.457 13.892 40.210 1.00 26.66 162 LEU B O 1
ATOM 2825 N N . LYS B 1 163 ? 121.841 14.886 38.765 1.00 29.28 163 LYS B N 1
ATOM 2826 C CA . LYS B 1 163 ? 120.755 15.589 38.080 1.00 29.46 163 LYS B CA 1
ATOM 2827 C C . LYS B 1 163 ? 119.861 14.643 37.284 1.00 28.49 163 LYS B C 1
ATOM 2828 O O . LYS B 1 163 ? 118.648 14.808 37.252 1.00 27.52 163 LYS B O 1
ATOM 2834 N N . LEU B 1 164 ? 120.459 13.648 36.659 1.00 27.87 164 LEU B N 1
ATOM 2835 C CA . LEU B 1 164 ? 119.676 12.610 35.978 1.00 28.28 164 LEU B CA 1
ATOM 2836 C C . LEU B 1 164 ? 118.714 11.888 36.923 1.00 28.18 164 LEU B C 1
ATOM 2837 O O . LEU B 1 164 ? 117.554 11.706 36.595 1.00 27.01 164 LEU B O 1
ATOM 2842 N N . ASN B 1 165 ? 119.251 11.490 38.082 1.00 28.63 165 ASN B N 1
ATOM 2843 C CA . ASN B 1 165 ? 118.539 10.750 39.142 1.00 29.03 165 ASN B CA 1
ATOM 2844 C C . ASN B 1 165 ? 117.251 11.466 39.484 1.00 28.93 165 ASN B C 1
ATOM 2845 O O . ASN B 1 165 ? 116.182 10.845 39.489 1.00 28.90 165 ASN B O 1
ATOM 2850 N N . THR B 1 166 ? 117.341 12.780 39.683 1.00 29.96 166 THR B N 1
ATOM 2851 C CA . THR B 1 166 ? 116.164 13.535 40.131 1.00 30.25 166 THR B CA 1
ATOM 2852 C C . THR B 1 166 ? 115.096 13.535 39.044 1.00 30.29 166 THR B C 1
ATOM 2853 O O . THR B 1 166 ? 113.918 13.362 39.359 1.00 28.69 166 THR B O 1
ATOM 2857 N N . ILE B 1 167 ? 115.493 13.661 37.768 1.00 29.14 167 ILE B N 1
ATOM 2858 C CA . ILE B 1 167 ? 114.500 13.595 36.704 1.00 29.96 167 ILE B CA 1
ATOM 2859 C C . ILE B 1 167 ? 113.972 12.200 36.430 1.00 28.83 167 ILE B C 1
ATOM 2860 O O . ILE B 1 167 ? 112.829 12.075 36.048 1.00 29.25 167 ILE B O 1
ATOM 2865 N N . LEU B 1 168 ? 114.762 11.156 36.614 1.00 27.97 168 LEU B N 1
ATOM 2866 C CA . LEU B 1 168 ? 114.216 9.761 36.527 1.00 28.13 168 LEU B CA 1
ATOM 2867 C C . LEU B 1 168 ? 113.159 9.502 37.606 1.00 28.92 168 LEU B C 1
ATOM 2868 O O . LEU B 1 168 ? 112.136 8.898 37.373 1.00 28.86 168 LEU B O 1
ATOM 2873 N N . LEU B 1 169 ? 113.416 9.995 38.807 1.00 30.96 169 LEU B N 1
ATOM 2874 C CA . LEU B 1 169 ? 112.494 9.838 39.919 1.00 31.90 169 LEU B CA 1
ATOM 2875 C C . LEU B 1 169 ? 111.225 10.623 39.598 1.00 32.44 169 LEU B C 1
ATOM 2876 O O . LEU B 1 169 ? 110.155 10.138 39.809 1.00 31.58 169 LEU B O 1
ATOM 2881 N N . GLU B 1 170 ? 111.346 11.787 38.986 1.00 34.06 170 GLU B N 1
ATOM 2882 C CA . GLU B 1 170 ? 110.153 12.554 38.577 1.00 36.03 170 GLU B CA 1
ATOM 2883 C C . GLU B 1 170 ? 109.304 11.863 37.467 1.00 36.38 170 GLU B C 1
ATOM 2884 O O . GLU B 1 170 ? 108.064 11.685 37.568 1.00 35.82 170 GLU B O 1
ATOM 2898 N N . GLY B 1 172 ? 109.168 8.731 36.728 1.00 32.96 172 GLY B N 1
ATOM 2899 C CA . GLY B 1 172 ? 108.681 7.400 37.076 1.00 31.76 172 GLY B CA 1
ATOM 2900 C C . GLY B 1 172 ? 108.434 6.391 35.939 1.00 31.70 172 GLY B C 1
ATOM 2901 O O . GLY B 1 172 ? 107.506 5.550 36.046 1.00 30.19 172 GLY B O 1
ATOM 2902 N N . VAL B 1 173 ? 109.237 6.453 34.856 1.00 29.68 173 VAL B N 1
ATOM 2903 C CA . VAL B 1 173 ? 109.271 5.373 33.852 1.00 29.20 173 VAL B CA 1
ATOM 2904 C C . VAL B 1 173 ? 110.260 4.214 34.171 1.00 28.91 173 VAL B C 1
ATOM 2905 O O . VAL B 1 173 ? 111.040 4.252 35.184 1.00 28.93 173 VAL B O 1
ATOM 2909 N N . THR B 1 174 ? 110.238 3.187 33.324 1.00 27.68 174 THR B N 1
ATOM 2910 C CA . THR B 1 174 ? 111.175 2.066 33.475 1.00 26.56 174 THR B CA 1
ATOM 2911 C C . THR B 1 174 ? 112.375 2.264 32.506 1.00 26.03 174 THR B C 1
ATOM 2912 O O . THR B 1 174 ? 112.216 2.283 31.296 1.00 24.46 174 THR B O 1
ATOM 2916 N N . THR B 1 175 ? 113.582 2.421 33.064 1.00 26.08 175 THR B N 1
ATOM 2917 C CA . THR B 1 175 ? 114.761 2.876 32.353 1.00 25.63 175 THR B CA 1
ATOM 2918 C C . THR B 1 175 ? 115.926 1.918 32.446 1.00 25.34 175 THR B C 1
ATOM 2919 O O . THR B 1 175 ? 116.158 1.343 33.502 1.00 24.84 175 THR B O 1
ATOM 2923 N N . ILE B 1 176 ? 116.647 1.763 31.328 1.00 23.47 176 ILE B N 1
ATOM 2924 C CA . ILE B 1 176 ? 117.941 1.100 31.276 1.00 23.41 176 ILE B CA 1
ATOM 2925 C C . ILE B 1 176 ? 118.983 2.174 30.979 1.00 23.19 176 ILE B C 1
ATOM 2926 O O . ILE B 1 176 ? 118.813 2.986 30.054 1.00 24.99 176 ILE B O 1
ATOM 2931 N N . LEU B 1 177 ? 120.016 2.219 31.812 1.00 23.70 177 LEU B N 1
ATOM 2932 C CA . LEU B 1 177 ? 121.218 3.046 31.632 1.00 22.88 177 LEU B CA 1
ATOM 2933 C C . LEU B 1 177 ? 122.371 2.116 31.409 1.00 21.87 177 LEU B C 1
ATOM 2934 O O . LEU B 1 177 ? 122.524 1.169 32.175 1.00 20.02 177 LEU B O 1
ATOM 2939 N N . THR B 1 178 ? 123.187 2.377 30.373 1.00 19.89 178 THR B N 1
ATOM 2940 C CA . THR B 1 178 ? 124.322 1.549 30.132 1.00 19.94 178 THR B CA 1
ATOM 2941 C C . THR B 1 178 ? 125.580 2.218 30.631 1.00 19.60 178 THR B C 1
ATOM 2942 O O . THR B 1 178 ? 125.706 3.491 30.648 1.00 19.32 178 THR B O 1
ATOM 2946 N N . THR B 1 179 ? 126.497 1.387 31.080 1.00 18.64 179 THR B N 1
ATOM 2947 C CA . THR B 1 179 ? 127.835 1.845 31.346 1.00 20.00 179 THR B CA 1
ATOM 2948 C C . THR B 1 179 ? 128.793 0.726 31.035 1.00 22.12 179 THR B C 1
ATOM 2949 O O . THR B 1 179 ? 128.400 -0.426 30.890 1.00 20.70 179 THR B O 1
ATOM 2953 N N . GLU B 1 180 ? 130.061 1.083 30.884 1.00 24.14 180 GLU B N 1
ATOM 2954 C CA . GLU B 1 180 ? 131.043 0.170 30.377 1.00 26.33 180 GLU B CA 1
ATOM 2955 C C . GLU B 1 180 ? 132.322 0.187 31.227 1.00 29.95 180 GLU B C 1
ATOM 2956 O O . GLU B 1 180 ? 132.953 1.225 31.404 1.00 31.27 180 GLU B O 1
ATOM 2962 N N . ALA B 1 181 ? 132.609 -0.963 31.806 1.00 35.69 181 ALA B N 1
ATOM 2963 C CA . ALA B 1 181 ? 133.937 -1.337 32.342 1.00 40.19 181 ALA B CA 1
ATOM 2964 C C . ALA B 1 181 ? 134.065 -2.884 32.219 1.00 43.46 181 ALA B C 1
ATOM 2965 O O . ALA B 1 181 ? 133.040 -3.544 32.012 1.00 43.46 181 ALA B O 1
ATOM 2967 N N . PRO B 1 182 ? 135.289 -3.463 32.275 1.00 46.82 182 PRO B N 1
ATOM 2968 C CA . PRO B 1 182 ? 135.455 -4.943 32.343 1.00 47.84 182 PRO B CA 1
ATOM 2969 C C . PRO B 1 182 ? 135.710 -5.473 33.790 1.00 48.68 182 PRO B C 1
ATOM 2970 O O . PRO B 1 182 ? 135.624 -6.676 34.091 1.00 49.10 182 PRO B O 1
ATOM 2974 N N . GLY B 1 187 ? 136.273 -7.169 39.092 1.00 40.43 187 GLY B N 1
ATOM 2975 C CA . GLY B 1 187 ? 136.791 -5.817 38.989 1.00 40.90 187 GLY B CA 1
ATOM 2976 C C . GLY B 1 187 ? 135.765 -4.747 39.386 1.00 41.01 187 GLY B C 1
ATOM 2977 O O . GLY B 1 187 ? 134.892 -4.979 40.245 1.00 42.28 187 GLY B O 1
ATOM 2978 N N . LYS B 1 188 ? 135.824 -3.583 38.741 1.00 40.12 188 LYS B N 1
ATOM 2979 C CA . LYS B 1 188 ? 134.786 -2.553 38.978 1.00 38.89 188 LYS B CA 1
ATOM 2980 C C . LYS B 1 188 ? 133.390 -2.917 38.329 1.00 36.24 188 LYS B C 1
ATOM 2981 O O . LYS B 1 188 ? 133.304 -3.560 37.300 1.00 33.19 188 LYS B O 1
ATOM 2987 N N . LEU B 1 189 ? 132.297 -2.546 38.992 1.00 33.28 189 LEU B N 1
ATOM 2988 C CA . LEU B 1 189 ? 130.995 -2.748 38.394 1.00 32.94 189 LEU B CA 1
ATOM 2989 C C . LEU B 1 189 ? 130.691 -1.748 37.247 1.00 30.51 189 LEU B C 1
ATOM 2990 O O . LEU B 1 189 ? 129.992 -2.058 36.330 1.00 28.47 189 LEU B O 1
ATOM 2995 N N . SER B 1 190 ? 131.176 -0.515 37.389 1.00 29.12 190 SER B N 1
ATOM 2996 C CA . SER B 1 190 ? 130.843 0.592 36.514 1.00 27.75 190 SER B CA 1
ATOM 2997 C C . SER B 1 190 ? 132.115 1.318 36.063 1.00 27.98 190 SER B C 1
ATOM 2998 O O . SER B 1 190 ? 133.188 1.046 36.588 1.00 26.89 190 SER B O 1
ATOM 3001 N N . ARG B 1 191 ? 132.006 2.226 35.084 1.00 27.15 191 ARG B N 1
ATOM 3002 C CA . ARG B 1 191 ? 133.155 2.995 34.654 1.00 26.54 191 ARG B CA 1
ATOM 3003 C C . ARG B 1 191 ? 133.655 3.925 35.779 1.00 26.14 191 ARG B C 1
ATOM 3004 O O . ARG B 1 191 ? 134.851 4.062 35.966 1.00 26.72 191 ARG B O 1
ATOM 3012 N N . TYR B 1 192 ? 132.741 4.620 36.439 1.00 25.00 192 TYR B N 1
ATOM 3013 C CA . TYR B 1 192 ? 133.100 5.761 37.293 1.00 25.13 192 TYR B CA 1
ATOM 3014 C C . TYR B 1 192 ? 133.009 5.429 38.796 1.00 25.62 192 TYR B C 1
ATOM 3015 O O . TYR B 1 192 ? 133.507 6.195 39.636 1.00 26.81 192 TYR B O 1
ATOM 3024 N N . GLY B 1 193 ? 132.427 4.292 39.126 1.00 25.53 193 GLY B N 1
ATOM 3025 C CA . GLY B 1 193 ? 132.074 3.999 40.529 1.00 27.12 193 GLY B CA 1
ATOM 3026 C C . GLY B 1 193 ? 130.855 4.749 41.097 1.00 26.67 193 GLY B C 1
ATOM 3027 O O . GLY B 1 193 ? 130.674 4.779 42.310 1.00 31.24 193 GLY B O 1
ATOM 3028 N N . ILE B 1 194 ? 130.027 5.370 40.262 1.00 26.80 194 ILE B N 1
ATOM 3029 C CA . ILE B 1 194 ? 128.919 6.219 40.702 1.00 26.48 194 ILE B CA 1
ATOM 3030 C C . ILE B 1 194 ? 127.521 5.817 40.153 1.00 25.40 194 ILE B C 1
ATOM 3031 O O . ILE B 1 194 ? 126.502 5.962 40.821 1.00 24.26 194 ILE B O 1
ATOM 3036 N N . GLU B 1 195 ? 127.510 5.314 38.939 1.00 24.51 195 GLU B N 1
ATOM 3037 C CA . GLU B 1 195 ? 126.316 4.865 38.233 1.00 23.95 195 GLU B CA 1
ATOM 3038 C C . GLU B 1 195 ? 125.425 3.968 39.103 1.00 23.05 195 GLU B C 1
ATOM 3039 O O . GLU B 1 195 ? 124.199 4.102 39.103 1.00 22.49 195 GLU B O 1
ATOM 3045 N N . GLU B 1 196 ? 126.025 3.017 39.793 1.00 23.55 196 GLU B N 1
ATOM 3046 C CA . GLU B 1 196 ? 125.248 2.083 40.625 1.00 24.26 196 GLU B CA 1
ATOM 3047 C C . GLU B 1 196 ? 124.395 2.743 41.740 1.00 25.20 196 GLU B C 1
ATOM 3048 O O . GLU B 1 196 ? 123.391 2.177 42.179 1.00 24.34 196 GLU B O 1
ATOM 3054 N N . PHE B 1 197 ? 124.776 3.952 42.157 1.00 25.29 197 PHE B N 1
ATOM 3055 C CA . PHE B 1 197 ? 124.059 4.657 43.183 1.00 26.23 197 PHE B CA 1
ATOM 3056 C C . PHE B 1 197 ? 122.800 5.332 42.700 1.00 27.51 197 PHE B C 1
ATOM 3057 O O . PHE B 1 197 ? 121.987 5.741 43.537 1.00 28.94 197 PHE B O 1
ATOM 3065 N N . ILE B 1 198 ? 122.581 5.448 41.403 1.00 26.00 198 ILE B N 1
ATOM 3066 C CA . ILE B 1 198 ? 121.283 5.887 40.962 1.00 26.29 198 ILE B CA 1
ATOM 3067 C C . ILE B 1 198 ? 120.437 4.761 40.293 1.00 26.31 198 ILE B C 1
ATOM 3068 O O . ILE B 1 198 ? 119.512 5.052 39.574 1.00 25.79 198 ILE B O 1
ATOM 3073 N N . ALA B 1 199 ? 120.816 3.508 40.439 1.00 25.10 199 ALA B N 1
ATOM 3074 C CA . ALA B 1 199 ? 120.051 2.449 39.870 1.00 25.60 199 ALA B CA 1
ATOM 3075 C C . ALA B 1 199 ? 119.462 1.601 41.014 1.00 25.70 199 ALA B C 1
ATOM 3076 O O . ALA B 1 199 ? 120.098 1.502 42.059 1.00 23.29 199 ALA B O 1
ATOM 3078 N N . ARG B 1 200 ? 118.258 1.027 40.844 1.00 25.39 200 ARG B N 1
ATOM 3079 C CA . ARG B 1 200 ? 117.829 0.007 41.801 1.00 26.20 200 ARG B CA 1
ATOM 3080 C C . ARG B 1 200 ? 117.846 -1.420 41.213 1.00 26.04 200 ARG B C 1
ATOM 3081 O O . ARG B 1 200 ? 117.320 -2.365 41.808 1.00 23.82 200 ARG B O 1
ATOM 3089 N N . GLY B 1 201 ? 118.433 -1.561 40.013 1.00 24.99 201 GLY B N 1
ATOM 3090 C CA . GLY B 1 201 ? 118.655 -2.852 39.429 1.00 24.40 201 GLY B CA 1
ATOM 3091 C C . GLY B 1 201 ? 120.004 -2.800 38.736 1.00 23.72 201 GLY B C 1
ATOM 3092 O O . GLY B 1 201 ? 120.411 -1.735 38.234 1.00 23.39 201 GLY B O 1
ATOM 3093 N N . VAL B 1 202 ? 120.679 -3.942 38.722 1.00 21.84 202 VAL B N 1
ATOM 3094 C CA . VAL B 1 202 ? 121.925 -4.060 38.050 1.00 21.14 202 VAL B CA 1
ATOM 3095 C C . VAL B 1 202 ? 122.003 -5.344 37.288 1.00 21.69 202 VAL B C 1
ATOM 3096 O O . VAL B 1 202 ? 121.938 -6.399 37.866 1.00 20.47 202 VAL B O 1
ATOM 3100 N N . ILE B 1 203 ? 122.270 -5.242 35.981 1.00 21.74 203 ILE B N 1
ATOM 3101 C CA . ILE B 1 203 ? 122.440 -6.441 35.117 1.00 21.72 203 ILE B CA 1
ATOM 3102 C C . ILE B 1 203 ? 123.876 -6.378 34.576 1.00 21.93 203 ILE B C 1
ATOM 3103 O O . ILE 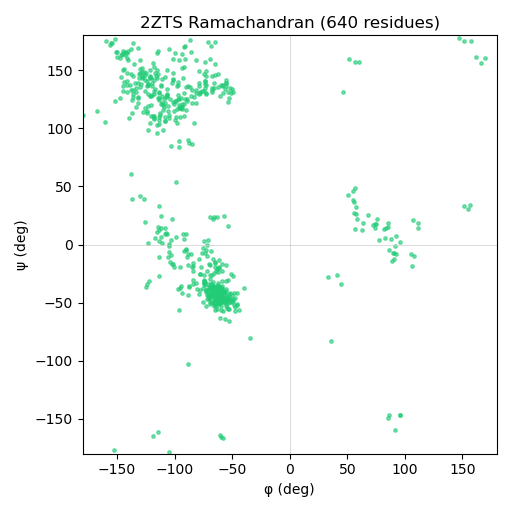B 1 203 ? 124.288 -5.352 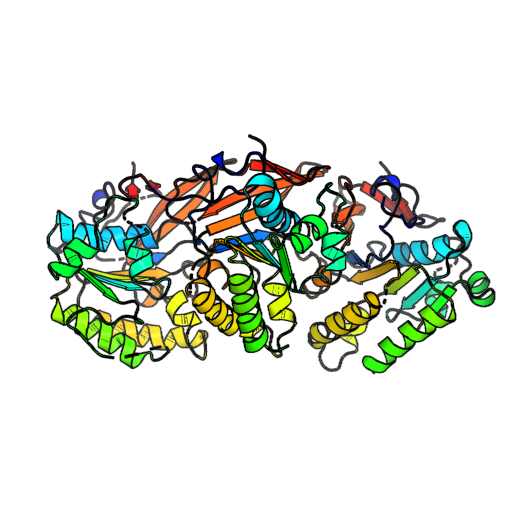34.020 1.00 20.96 203 ILE B O 1
ATOM 3108 N N . VAL B 1 204 ? 124.615 -7.461 34.706 1.00 20.25 204 VAL B N 1
ATOM 3109 C CA . VAL B 1 204 ? 125.955 -7.499 34.209 1.00 22.87 204 VAL B CA 1
ATOM 3110 C C . VAL B 1 204 ? 125.990 -8.427 32.979 1.00 23.46 204 VAL B C 1
ATOM 3111 O O . VAL B 1 204 ? 125.542 -9.587 33.070 1.00 22.07 204 VAL B O 1
ATOM 3115 N N . LEU B 1 205 ? 126.490 -7.919 31.856 1.00 23.85 205 LEU B N 1
ATOM 3116 C CA . LEU B 1 205 ? 126.780 -8.768 30.661 1.00 25.39 205 LEU B CA 1
ATOM 3117 C C . LEU B 1 205 ? 128.257 -9.031 30.600 1.00 27.34 205 LEU B C 1
ATOM 3118 O O . LEU B 1 205 ? 129.006 -8.119 30.803 1.00 29.57 205 LEU B O 1
ATOM 3123 N N . ASP B 1 206 ? 128.685 -10.239 30.276 1.00 29.78 206 ASP B N 1
ATOM 3124 C CA . ASP B 1 206 ? 130.106 -10.583 30.312 1.00 32.85 206 ASP B CA 1
ATOM 3125 C C . ASP B 1 206 ? 130.469 -11.476 29.129 1.00 34.23 206 ASP B C 1
ATOM 3126 O O . ASP B 1 206 ? 129.597 -12.085 28.497 1.00 32.95 206 ASP B O 1
ATOM 3131 N N . LEU B 1 207 ? 131.760 -11.482 28.830 1.00 36.34 207 LEU B N 1
ATOM 3132 C CA . LEU B 1 207 ? 132.402 -12.432 27.923 1.00 38.34 207 LEU B CA 1
ATOM 3133 C C . LEU B 1 207 ? 133.457 -13.234 28.668 1.00 40.69 207 LEU B C 1
ATOM 3134 O O . LEU B 1 207 ? 134.452 -12.663 29.035 1.00 41.88 207 LEU B O 1
ATOM 3139 N N . GLN B 1 208 ? 133.238 -14.525 28.893 1.00 44.60 208 GLN B N 1
ATOM 3140 C CA . GLN B 1 208 ? 134.194 -15.432 29.553 1.00 47.89 208 GLN B CA 1
ATOM 3141 C C . GLN B 1 208 ? 134.934 -16.310 28.550 1.00 49.27 208 GLN B C 1
ATOM 3142 O O . GLN B 1 208 ? 134.350 -16.798 27.577 1.00 48.79 208 GLN B O 1
ATOM 3148 N N . GLU B 1 209 ? 136.212 -16.543 28.797 1.00 52.13 209 GLU B N 1
ATOM 3149 C CA . GLU B 1 209 ? 137.004 -17.385 27.894 1.00 54.15 209 GLU B CA 1
ATOM 3150 C C . GLU B 1 209 ? 136.888 -18.876 28.268 1.00 54.93 209 GLU B C 1
ATOM 3151 O O . GLU B 1 209 ? 136.959 -19.241 29.437 1.00 55.41 209 GLU B O 1
ATOM 3157 N N . LYS B 1 210 ? 136.700 -19.705 27.242 1.00 55.76 210 LYS B N 1
ATOM 3158 C CA . LYS B 1 210 ? 136.520 -21.147 27.360 1.00 56.89 210 LYS B CA 1
ATOM 3159 C C . LYS B 1 210 ? 136.642 -21.892 25.987 1.00 56.47 210 LYS B C 1
ATOM 3160 O O . LYS B 1 210 ? 135.859 -21.610 25.081 1.00 56.46 210 LYS B O 1
ATOM 3166 N N . ASN B 1 211 ? 137.631 -22.761 25.750 1.00 56.34 211 ASN B N 1
ATOM 3167 C CA . ASN B 1 211 ? 139.023 -22.632 26.175 1.00 55.83 211 ASN B CA 1
ATOM 3168 C C . ASN B 1 211 ? 139.741 -21.753 25.099 1.00 53.98 211 ASN B C 1
ATOM 3169 O O . ASN B 1 211 ? 140.759 -21.099 25.363 1.00 53.03 211 ASN B O 1
ATOM 3174 N N . ILE B 1 212 ? 139.144 -21.737 23.901 1.00 51.98 212 ILE B N 1
ATOM 3175 C CA . ILE B 1 212 ? 139.604 -20.989 22.738 1.00 50.75 212 ILE B CA 1
ATOM 3176 C C . ILE B 1 212 ? 138.622 -19.858 22.341 1.00 49.18 212 ILE B C 1
ATOM 3177 O O . ILE B 1 212 ? 138.953 -18.964 21.528 1.00 47.40 212 ILE B O 1
ATOM 3182 N N . GLU B 1 213 ? 137.436 -19.904 22.962 1.00 46.80 213 GLU B N 1
ATOM 3183 C CA . GLU B 1 213 ? 136.262 -19.130 22.567 1.00 45.44 213 GLU B CA 1
ATOM 3184 C C . GLU B 1 213 ? 135.678 -18.255 23.688 1.00 43.78 213 GLU B C 1
ATOM 3185 O O . GLU B 1 213 ? 135.486 -18.713 24.845 1.00 43.00 213 GLU B O 1
ATOM 3191 N N . LEU B 1 214 ? 135.328 -17.021 23.321 1.00 41.55 214 LEU B N 1
ATOM 3192 C CA . LEU B 1 214 ? 134.582 -16.132 24.212 1.00 39.33 214 LEU B CA 1
ATOM 3193 C C . LEU B 1 214 ? 133.094 -16.500 24.130 1.00 37.39 214 LEU B C 1
ATOM 3194 O O . LEU B 1 214 ? 132.555 -16.613 23.046 1.00 37.20 214 LEU B O 1
ATOM 3199 N N . LYS B 1 215 ? 132.457 -16.684 25.281 1.00 34.94 215 LYS B N 1
ATOM 3200 C CA . LYS B 1 215 ? 131.040 -16.990 25.398 1.00 33.39 215 LYS B CA 1
ATOM 3201 C C . LYS B 1 215 ? 130.355 -15.966 26.301 1.00 30.80 215 LYS B C 1
ATOM 3202 O O . LYS B 1 215 ? 130.965 -15.410 27.239 1.00 29.97 215 LYS B O 1
ATOM 3208 N N . ARG B 1 216 ? 129.093 -15.684 26.007 1.00 28.20 216 ARG B N 1
ATOM 3209 C CA . ARG B 1 216 ? 128.442 -14.524 26.593 1.00 27.16 216 ARG B CA 1
ATOM 3210 C C . ARG B 1 216 ? 127.646 -15.005 27.819 1.00 27.25 216 ARG B C 1
ATOM 3211 O O . ARG B 1 216 ? 127.034 -16.057 27.752 1.00 24.40 216 ARG B O 1
ATOM 3219 N N . TYR B 1 217 ? 127.713 -14.250 28.918 1.00 25.36 217 TYR B N 1
ATOM 3220 C CA . TYR B 1 217 ? 126.912 -14.522 30.080 1.00 26.78 217 TYR B CA 1
ATOM 3221 C C . TYR B 1 217 ? 126.186 -13.268 30.615 1.00 24.63 217 TYR B C 1
ATOM 3222 O O . TYR B 1 217 ? 126.696 -12.154 30.497 1.00 22.55 217 TYR B O 1
ATOM 3231 N N . VAL B 1 218 ? 124.999 -13.480 31.167 1.00 23.25 218 VAL B N 1
ATOM 3232 C CA . VAL B 1 218 ? 124.279 -12.456 31.894 1.00 24.05 218 VAL B CA 1
ATOM 3233 C C . VAL B 1 218 ? 124.033 -12.926 33.332 1.00 25.33 218 VAL B C 1
ATOM 3234 O O . VAL B 1 218 ? 123.740 -14.118 33.601 1.00 23.69 218 VAL B O 1
ATOM 3238 N N . LEU B 1 219 ? 124.124 -11.943 34.221 1.00 26.38 219 LEU B N 1
ATOM 3239 C CA . LEU B 1 219 ? 123.913 -12.079 35.642 1.00 26.92 219 LEU B CA 1
ATOM 3240 C C . LEU B 1 219 ? 123.096 -10.855 36.160 1.00 26.67 219 LEU B C 1
ATOM 3241 O O . LEU B 1 219 ? 123.361 -9.689 35.810 1.00 23.98 219 LEU B O 1
ATOM 3246 N N . ILE B 1 220 ? 122.129 -11.130 37.026 1.00 26.12 220 ILE B N 1
ATOM 3247 C CA . ILE B 1 220 ? 121.347 -10.108 37.662 1.00 26.30 220 ILE B CA 1
ATOM 3248 C C . ILE B 1 220 ? 121.952 -9.953 39.015 1.00 27.74 220 ILE B C 1
ATOM 3249 O O . ILE B 1 220 ? 121.790 -10.782 39.862 1.00 28.38 220 ILE B O 1
ATOM 3254 N N . ARG B 1 221 ? 122.654 -8.860 39.203 1.00 28.77 221 ARG B N 1
ATOM 3255 C CA . ARG B 1 221 ? 123.355 -8.585 40.431 1.00 30.35 221 ARG B CA 1
ATOM 3256 C C . ARG B 1 221 ? 122.414 -8.012 41.501 1.00 28.70 221 ARG B C 1
ATOM 3257 O O . ARG B 1 221 ? 122.607 -8.251 42.684 1.00 29.50 221 ARG B O 1
ATOM 3265 N N . LYS B 1 222 ? 121.416 -7.242 41.063 1.00 27.31 222 LYS B N 1
ATOM 3266 C CA . LYS B 1 222 ? 120.500 -6.530 41.967 1.00 25.75 222 LYS B CA 1
ATOM 3267 C C . LYS B 1 222 ? 119.218 -6.288 41.225 1.00 26.39 222 LYS B C 1
ATOM 3268 O O . LYS B 1 222 ? 119.248 -6.014 40.030 1.00 24.40 222 LYS B O 1
ATOM 3282 N N . ARG B 1 224 ? 115.457 -4.626 42.862 1.00 28.64 224 ARG B N 1
ATOM 3283 C CA . ARG B 1 224 ? 114.582 -4.296 43.987 1.00 29.79 224 ARG B CA 1
ATOM 3284 C C . ARG B 1 224 ? 113.248 -4.987 43.851 1.00 29.16 224 ARG B C 1
ATOM 3285 O O . ARG B 1 224 ? 112.769 -5.259 42.729 1.00 28.79 224 ARG B O 1
ATOM 3293 N N . GLU B 1 225 ? 112.657 -5.274 45.012 1.00 30.46 225 GLU B N 1
ATOM 3294 C CA . GLU B 1 225 ? 111.305 -5.826 45.127 1.00 29.80 225 GLU B CA 1
ATOM 3295 C C . GLU B 1 225 ? 111.173 -7.163 44.374 1.00 28.60 225 GLU B C 1
ATOM 3296 O O . GLU B 1 225 ? 110.075 -7.558 43.990 1.00 29.60 225 GLU B O 1
ATOM 3302 N N . THR B 1 226 ? 112.274 -7.838 44.142 1.00 28.19 226 THR B N 1
ATOM 3303 C CA . THR B 1 226 ? 112.271 -9.012 43.265 1.00 27.52 226 THR B CA 1
ATOM 3304 C C . THR B 1 226 ? 113.179 -10.017 43.863 1.00 28.63 226 THR B C 1
ATOM 3305 O O . THR B 1 226 ? 114.296 -9.670 44.258 1.00 27.35 226 THR B O 1
ATOM 3309 N N . ARG B 1 227 ? 112.698 -11.251 43.979 1.00 30.03 227 ARG B N 1
ATOM 3310 C CA . ARG B 1 227 ? 113.554 -12.389 44.310 1.00 32.09 227 ARG B CA 1
ATOM 3311 C C . ARG B 1 227 ? 114.076 -12.873 42.972 1.00 31.52 227 ARG B C 1
ATOM 3312 O O . ARG B 1 227 ? 113.490 -13.734 42.308 1.00 31.66 227 ARG B O 1
ATOM 3320 N N . HIS B 1 228 ? 115.175 -12.297 42.540 1.00 30.97 228 HIS B N 1
ATOM 3321 C CA . HIS B 1 228 ? 115.722 -12.737 41.261 1.00 30.63 228 HIS B CA 1
ATOM 3322 C C . HIS B 1 228 ? 116.741 -13.879 41.428 1.00 29.93 228 HIS B C 1
ATOM 3323 O O . HIS B 1 228 ? 117.353 -14.035 42.477 1.00 28.66 228 HIS B O 1
ATOM 3330 N N . SER B 1 229 ? 116.962 -14.604 40.344 1.00 30.19 229 SER B N 1
ATOM 3331 C CA . SER B 1 229 ? 118.062 -15.537 40.258 1.00 31.60 229 SER B CA 1
ATOM 3332 C C . SER B 1 229 ? 119.408 -14.841 40.482 1.00 32.69 229 SER B C 1
ATOM 3333 O O . SER B 1 229 ? 119.635 -13.708 40.110 1.00 33.09 229 SER B O 1
ATOM 3344 N N . LYS B 1 231 ? 122.279 -16.704 39.623 1.00 35.03 231 LYS B N 1
ATOM 3345 C CA . LYS B 1 231 ? 123.202 -17.466 38.807 1.00 34.84 231 LYS B CA 1
ATOM 3346 C C . LYS B 1 231 ? 123.545 -16.736 37.497 1.00 33.98 231 LYS B C 1
ATOM 3347 O O . LYS B 1 231 ? 122.812 -15.918 37.042 1.00 33.98 231 LYS B O 1
ATOM 3353 N N . LYS B 1 232 ? 124.648 -17.112 36.893 1.00 33.22 232 LYS B N 1
ATOM 3354 C CA . LYS B 1 232 ? 125.125 -16.631 35.591 1.00 33.69 232 LYS B CA 1
ATOM 3355 C C . LYS B 1 232 ? 124.436 -17.485 34.578 1.00 31.67 232 LYS B C 1
ATOM 3356 O O . LYS B 1 232 ? 124.388 -18.684 34.753 1.00 31.54 232 LYS B O 1
ATOM 3362 N N . TYR B 1 233 ? 123.868 -16.889 33.542 1.00 30.02 233 TYR B N 1
ATOM 3363 C CA . TYR B 1 233 ? 123.209 -17.627 32.479 1.00 29.59 233 TYR B CA 1
ATOM 3364 C C . TYR B 1 233 ? 123.910 -17.377 31.153 1.00 28.34 233 TYR B C 1
ATOM 3365 O O . TYR B 1 233 ? 124.247 -16.226 30.906 1.00 28.73 233 TYR B O 1
ATOM 3374 N N . PRO B 1 234 ? 124.055 -18.383 30.272 1.00 27.15 234 PRO B N 1
ATOM 3375 C CA . PRO B 1 234 ? 124.527 -18.128 28.889 1.00 27.30 234 PRO B CA 1
ATOM 3376 C C . PRO B 1 234 ? 123.475 -17.463 28.049 1.00 25.90 234 PRO B C 1
ATOM 3377 O O . PRO B 1 234 ? 122.253 -17.632 28.207 1.00 25.78 234 PRO B O 1
ATOM 3381 N N . PHE B 1 235 ? 123.961 -16.674 27.126 1.00 25.07 235 PHE B N 1
ATOM 3382 C CA . PHE B 1 235 ? 123.105 -16.065 26.137 1.00 25.61 235 PHE B CA 1
ATOM 3383 C C . PHE B 1 235 ? 123.803 -15.950 24.825 1.00 25.38 235 PHE B C 1
ATOM 3384 O O . PHE B 1 235 ? 124.984 -16.099 24.740 1.00 25.33 235 PHE B O 1
ATOM 3392 N N . GLU B 1 236 ? 123.048 -15.676 23.793 1.00 27.81 236 GLU B N 1
ATOM 3393 C CA . GLU B 1 236 ? 123.673 -15.435 22.503 1.00 29.25 236 GLU B CA 1
ATOM 3394 C C . GLU B 1 236 ? 122.937 -14.328 21.813 1.00 29.46 236 GLU B C 1
ATOM 3395 O O . GLU B 1 236 ? 121.775 -13.994 22.174 1.00 27.05 236 GLU B O 1
ATOM 3401 N N . ILE B 1 237 ? 123.650 -13.744 20.829 1.00 27.92 237 ILE B N 1
ATOM 3402 C CA . ILE B 1 237 ? 123.109 -12.686 20.037 1.00 29.32 237 ILE B CA 1
ATOM 3403 C C . ILE B 1 237 ? 123.033 -13.346 18.692 1.00 30.13 237 ILE B C 1
ATOM 3404 O O . ILE B 1 237 ? 124.068 -13.645 18.059 1.00 29.40 237 ILE B O 1
ATOM 3409 N N . GLY B 1 238 ? 121.823 -13.650 18.293 1.00 31.49 238 GLY B N 1
ATOM 3410 C CA . GLY B 1 238 ? 121.592 -14.271 17.012 1.00 33.01 238 GLY B CA 1
ATOM 3411 C C . GLY B 1 238 ? 120.727 -13.382 16.131 1.00 34.10 238 GLY B C 1
ATOM 3412 O O . GLY B 1 238 ? 120.500 -12.182 16.426 1.00 34.18 238 GLY B O 1
ATOM 3413 N N . PRO B 1 239 ? 120.209 -13.991 15.068 1.00 35.13 239 PRO B N 1
ATOM 3414 C CA . PRO B 1 239 ? 119.528 -13.244 14.010 1.00 35.51 239 PRO B CA 1
ATOM 3415 C C . PRO B 1 239 ? 118.296 -12.500 14.517 1.00 35.25 239 PRO B C 1
ATOM 3416 O O . PRO B 1 239 ? 117.873 -11.535 13.874 1.00 35.08 239 PRO B O 1
ATOM 3420 N N . ASN B 1 240 ? 117.756 -12.923 15.664 1.00 34.63 240 ASN B N 1
ATOM 3421 C CA . ASN B 1 240 ? 116.611 -12.253 16.274 1.00 33.89 240 ASN B CA 1
ATOM 3422 C C . ASN B 1 240 ? 116.951 -11.538 17.577 1.00 32.73 240 ASN B C 1
ATOM 3423 O O . ASN B 1 240 ? 116.070 -11.343 18.445 1.00 32.39 240 ASN B O 1
ATOM 3428 N N . GLY B 1 241 ? 118.212 -11.180 17.721 1.00 29.98 241 GLY B N 1
ATOM 3429 C CA . GLY B 1 241 ? 118.689 -10.491 18.892 1.00 29.99 241 GLY B CA 1
ATOM 3430 C C . GLY B 1 241 ? 119.054 -11.442 20.024 1.00 29.07 241 GLY B C 1
ATOM 3431 O O . GLY B 1 241 ? 119.525 -12.533 19.754 1.00 28.28 241 GLY B O 1
ATOM 3432 N N . ILE B 1 242 ? 118.894 -10.997 21.277 1.00 26.39 242 ILE B N 1
ATOM 3433 C CA . ILE B 1 242 ? 119.352 -11.765 22.417 1.00 25.93 242 ILE B CA 1
ATOM 3434 C C . ILE B 1 242 ? 118.387 -12.903 22.782 1.00 25.80 242 ILE B C 1
ATOM 3435 O O . ILE B 1 242 ? 117.177 -12.715 22.790 1.00 26.15 242 ILE B O 1
ATOM 3440 N N . VAL B 1 243 ? 118.949 -14.050 23.110 1.00 25.41 243 VAL B N 1
ATOM 3441 C CA . VAL B 1 243 ? 118.217 -15.148 23.697 1.00 26.64 243 VAL B CA 1
ATOM 3442 C C . VAL B 1 243 ? 119.008 -15.631 24.896 1.00 26.34 243 VAL B C 1
ATOM 3443 O O . VAL B 1 243 ? 120.177 -15.991 24.771 1.00 27.35 243 VAL B O 1
ATOM 3447 N N . VAL B 1 244 ? 118.399 -15.610 26.072 1.00 27.23 244 VAL B N 1
ATOM 3448 C CA . VAL B 1 244 ? 119.014 -16.167 27.274 1.00 27.02 244 VAL B CA 1
ATOM 3449 C C . VAL B 1 244 ? 118.534 -17.629 27.405 1.00 29.27 244 VAL B C 1
ATOM 3450 O O . VAL B 1 244 ? 117.349 -17.936 27.169 1.00 28.17 244 VAL B O 1
ATOM 3454 N N . TYR B 1 245 ? 119.445 -18.474 27.874 1.00 32.60 245 TYR B N 1
ATOM 3455 C CA . TYR B 1 245 ? 119.274 -19.925 27.988 1.00 35.77 245 TYR B CA 1
ATOM 3456 C C . TYR B 1 245 ? 119.294 -20.394 29.440 1.00 37.57 245 TYR B C 1
ATOM 3457 O O . TYR B 1 245 ? 119.643 -19.633 30.291 1.00 37.91 245 TYR B O 1
ATOM 3466 N N . PRO B 1 246 ? 118.856 -21.632 29.734 1.00 41.15 246 PRO B N 1
ATOM 3467 C CA . PRO B 1 246 ? 118.949 -22.193 31.126 1.00 41.55 246 PRO B CA 1
ATOM 3468 C C . PRO B 1 246 ? 120.339 -22.279 31.801 1.00 41.56 246 PRO B C 1
ATOM 3469 O O . PRO B 1 246 ? 121.370 -22.382 31.133 1.00 42.29 246 PRO B O 1
ATOM 3473 N N . PRO C 1 8 ? 127.813 -5.560 82.918 1.00 51.77 8 PRO C N 1
ATOM 3474 C CA . PRO C 1 8 ? 126.813 -6.405 82.159 1.00 51.25 8 PRO C CA 1
ATOM 3475 C C . PRO C 1 8 ? 126.188 -5.611 80.983 1.00 50.13 8 PRO C C 1
ATOM 3476 O O . PRO C 1 8 ? 125.237 -4.837 81.171 1.00 49.43 8 PRO C O 1
ATOM 3480 N N . VAL C 1 9 ? 126.735 -5.799 79.783 1.00 47.99 9 VAL C N 1
ATOM 3481 C CA . VAL C 1 9 ? 126.433 -4.885 78.687 1.00 46.91 9 VAL C CA 1
ATOM 3482 C C . VAL C 1 9 ? 124.975 -5.016 78.252 1.00 45.33 9 VAL C C 1
ATOM 3483 O O . VAL C 1 9 ? 124.466 -6.118 78.158 1.00 45.42 9 VAL C O 1
ATOM 3487 N N . ARG C 1 10 ? 124.303 -3.888 78.057 1.00 44.02 10 ARG C N 1
ATOM 3488 C CA . ARG C 1 10 ? 122.923 -3.855 77.539 1.00 43.77 10 ARG C CA 1
ATOM 3489 C C . ARG C 1 10 ? 122.979 -4.091 76.019 1.00 41.40 10 ARG C C 1
ATOM 3490 O O . ARG C 1 10 ? 123.743 -3.418 75.340 1.00 39.81 10 ARG C O 1
ATOM 3498 N N . ARG C 1 11 ? 122.147 -4.999 75.508 1.00 39.33 11 ARG C N 1
ATOM 3499 C CA . ARG C 1 11 ? 122.184 -5.407 74.114 1.00 38.09 11 ARG C CA 1
ATOM 3500 C C . ARG C 1 11 ? 120.918 -5.097 73.294 1.00 37.35 11 ARG C C 1
ATOM 3501 O O . ARG C 1 11 ? 119.778 -5.379 73.662 1.00 37.00 11 ARG C O 1
ATOM 3509 N N . VAL C 1 12 ? 121.151 -4.558 72.105 1.00 35.52 12 VAL C N 1
ATOM 3510 C CA . VAL C 1 12 ? 120.080 -4.159 71.232 1.00 33.77 12 VAL C CA 1
ATOM 3511 C C . VAL C 1 12 ? 119.868 -5.313 70.257 1.00 32.92 12 VAL C C 1
ATOM 3512 O O . VAL C 1 12 ? 120.769 -5.655 69.508 1.00 32.25 12 VAL C O 1
ATOM 3516 N N . LYS C 1 13 ? 118.691 -5.918 70.287 1.00 31.51 13 LYS C N 1
ATOM 3517 C CA . LYS C 1 13 ? 118.337 -7.044 69.400 1.00 32.37 13 LYS C CA 1
ATOM 3518 C C . LYS C 1 13 ? 118.234 -6.582 67.949 1.00 31.98 13 LYS C C 1
ATOM 3519 O O . LYS C 1 13 ? 117.595 -5.584 67.665 1.00 31.28 13 LYS C O 1
ATOM 3525 N N . SER C 1 14 ? 118.849 -7.323 67.045 1.00 31.23 14 SER C N 1
ATOM 3526 C CA . SER C 1 14 ? 119.150 -6.776 65.729 1.00 31.67 14 SER C CA 1
ATOM 3527 C C . SER C 1 14 ? 117.879 -6.709 64.941 1.00 31.28 14 SER C C 1
ATOM 3528 O O . SER C 1 14 ? 117.699 -5.850 64.141 1.00 32.10 14 SER C O 1
ATOM 3531 N N . GLY C 1 15 ? 116.998 -7.641 65.188 1.00 32.08 15 GLY C N 1
ATOM 3532 C CA . GLY C 1 15 ? 115.833 -7.793 64.350 1.00 32.42 15 GLY C CA 1
ATOM 3533 C C . GLY C 1 15 ? 115.980 -8.823 63.255 1.00 32.04 15 GLY C C 1
ATOM 3534 O O . GLY C 1 15 ? 115.036 -9.031 62.498 1.00 32.82 15 GLY C O 1
ATOM 3535 N N . ILE C 1 16 ? 117.118 -9.510 63.188 1.00 32.52 16 ILE C N 1
ATOM 3536 C CA . ILE C 1 16 ? 117.417 -10.395 62.045 1.00 31.89 16 ILE C CA 1
ATOM 3537 C C . ILE C 1 16 ? 117.558 -11.826 62.582 1.00 32.10 16 ILE C C 1
ATOM 3538 O O . ILE C 1 16 ? 118.519 -12.125 63.306 1.00 31.58 16 ILE C O 1
ATOM 3543 N N . PRO C 1 17 ? 116.576 -12.685 62.285 1.00 32.59 17 PRO C N 1
ATOM 3544 C CA . PRO C 1 17 ? 116.588 -14.043 62.839 1.00 31.89 17 PRO C CA 1
ATOM 3545 C C . PRO C 1 17 ? 117.881 -14.692 62.489 1.00 31.69 17 PRO C C 1
ATOM 3546 O O . PRO C 1 17 ? 118.378 -14.520 61.369 1.00 30.42 17 PRO C O 1
ATOM 3550 N N . GLY C 1 18 ? 118.462 -15.375 63.467 1.00 30.96 18 GLY C N 1
ATOM 3551 C CA . GLY C 1 18 ? 119.717 -16.059 63.266 1.00 31.08 18 GLY C CA 1
ATOM 3552 C C . GLY C 1 18 ? 120.962 -15.255 63.573 1.00 31.53 18 GLY C C 1
ATOM 3553 O O . GLY C 1 18 ? 122.041 -15.839 63.706 1.00 32.40 18 GLY C O 1
ATOM 3554 N N . PHE C 1 19 ? 120.822 -13.945 63.753 1.00 31.91 19 PHE C N 1
ATOM 3555 C CA . PHE C 1 19 ? 121.957 -13.047 63.873 1.00 31.02 19 PHE C CA 1
ATOM 3556 C C . PHE C 1 19 ? 122.418 -12.751 65.282 1.00 31.35 19 PHE C C 1
ATOM 3557 O O . PHE C 1 19 ? 123.617 -12.648 65.529 1.00 30.79 19 PHE C O 1
ATOM 3565 N N . ASP C 1 20 ? 121.486 -12.546 66.204 1.00 31.92 20 ASP C N 1
ATOM 3566 C CA . ASP C 1 20 ? 121.865 -12.142 67.563 1.00 33.10 20 ASP C CA 1
ATOM 3567 C C . ASP C 1 20 ? 122.770 -13.162 68.205 1.00 32.91 20 ASP C C 1
ATOM 3568 O O . ASP C 1 20 ? 123.670 -12.800 68.924 1.00 33.98 20 ASP C O 1
ATOM 3573 N N . GLU C 1 21 ? 122.545 -14.432 67.917 1.00 33.73 21 GLU C N 1
ATOM 3574 C CA . GLU C 1 21 ? 123.406 -15.512 68.430 1.00 35.34 21 GLU C CA 1
ATOM 3575 C C . GLU C 1 21 ? 124.882 -15.394 68.030 1.00 34.41 21 GLU C C 1
ATOM 3576 O O . GLU C 1 21 ? 125.712 -16.055 68.615 1.00 35.17 21 GLU C O 1
ATOM 3582 N N . LEU C 1 22 ? 125.199 -14.583 67.020 1.00 33.77 22 LEU C N 1
ATOM 3583 C CA . LEU C 1 22 ? 126.578 -14.363 66.591 1.00 33.20 22 LEU C CA 1
ATOM 3584 C C . LEU C 1 22 ? 127.273 -13.296 67.425 1.00 32.77 22 LEU C C 1
ATOM 3585 O O . LEU C 1 22 ? 128.491 -13.201 67.383 1.00 33.36 22 LEU C O 1
ATOM 3590 N N . ILE C 1 23 ? 126.518 -12.497 68.173 1.00 31.26 23 ILE C N 1
ATOM 3591 C CA . ILE C 1 23 ? 127.046 -11.333 68.862 1.00 31.36 23 ILE C CA 1
ATOM 3592 C C . ILE C 1 23 ? 126.486 -11.221 70.299 1.00 32.19 23 ILE C C 1
ATOM 3593 O O . ILE C 1 23 ? 126.221 -10.131 70.801 1.00 31.83 23 ILE C O 1
ATOM 3598 N N . GLU C 1 24 ? 126.378 -12.390 70.937 1.00 33.97 24 GLU C N 1
ATOM 3599 C CA . GLU C 1 24 ? 125.990 -12.594 72.330 1.00 34.51 24 GLU C CA 1
ATOM 3600 C C . GLU C 1 24 ? 124.657 -11.945 72.684 1.00 34.48 24 GLU C C 1
ATOM 3601 O O . GLU C 1 24 ? 124.504 -11.411 73.754 1.00 36.49 24 GLU C O 1
ATOM 3607 N N . GLY C 1 25 ? 123.696 -11.982 71.772 1.00 35.10 25 GLY C N 1
ATOM 3608 C CA . GLY C 1 25 ? 122.340 -11.474 72.005 1.00 33.98 25 GLY C CA 1
ATOM 3609 C C . GLY C 1 25 ? 122.018 -10.142 71.333 1.00 33.60 25 GLY C C 1
ATOM 3610 O O . GLY C 1 25 ? 120.863 -9.721 71.319 1.00 34.98 25 GLY C O 1
ATOM 3611 N N . GLY C 1 26 ? 122.989 -9.449 70.743 1.00 32.68 26 GLY C N 1
ATOM 3612 C CA . GLY C 1 26 ? 122.692 -8.146 70.134 1.00 30.29 26 GLY C CA 1
ATOM 3613 C C . GLY C 1 26 ? 123.824 -7.170 70.215 1.00 29.43 26 GLY C C 1
ATOM 3614 O O . GLY C 1 26 ? 124.878 -7.523 70.741 1.00 28.98 26 GLY C O 1
ATOM 3615 N N . PHE C 1 27 ? 123.636 -5.973 69.632 1.00 29.29 27 PHE C N 1
ATOM 3616 C CA . PHE C 1 27 ? 124.653 -4.940 69.639 1.00 29.13 27 PHE C CA 1
ATOM 3617 C C . PHE C 1 27 ? 124.747 -4.248 71.013 1.00 30.23 27 PHE C C 1
ATOM 3618 O O . PHE C 1 27 ? 123.718 -3.777 71.524 1.00 29.09 27 PHE C O 1
ATOM 3626 N N . PRO C 1 28 ? 125.958 -4.083 71.568 1.00 30.01 28 PRO C N 1
ATOM 3627 C CA . PRO C 1 28 ? 126.092 -3.239 72.758 1.00 30.27 28 PRO C C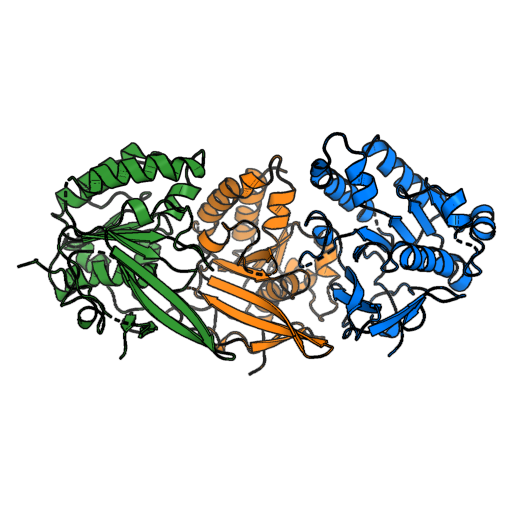A 1
ATOM 3628 C C . PRO C 1 28 ? 125.426 -1.901 72.492 1.00 31.93 28 PRO C C 1
ATOM 3629 O O . PRO C 1 28 ? 125.686 -1.223 71.473 1.00 31.55 28 PRO C O 1
ATOM 3633 N N . GLU C 1 29 ? 124.577 -1.499 73.429 1.00 32.43 29 GLU C N 1
ATOM 3634 C CA . GLU C 1 29 ? 123.905 -0.208 73.364 1.00 32.27 29 GLU C CA 1
ATOM 3635 C C . GLU C 1 29 ? 124.891 0.936 73.154 1.00 30.11 29 GLU C C 1
ATOM 3636 O O . GLU C 1 29 ? 125.926 1.009 73.782 1.00 30.47 29 GLU C O 1
ATOM 3642 N N . GLY C 1 30 ? 124.578 1.848 72.245 1.00 28.78 30 GLY C N 1
ATOM 3643 C CA . GLY C 1 30 ? 125.433 2.984 72.007 1.00 27.43 30 GLY C CA 1
ATOM 3644 C C . GLY C 1 30 ? 126.475 2.776 70.876 1.00 27.48 30 GLY C C 1
ATOM 3645 O O . GLY C 1 30 ? 127.140 3.740 70.503 1.00 26.74 30 GLY C O 1
ATOM 3646 N N . THR C 1 31 ? 126.610 1.568 70.341 1.00 26.96 31 THR C N 1
ATOM 3647 C CA . THR C 1 31 ? 127.666 1.260 69.304 1.00 28.08 31 THR C CA 1
ATOM 3648 C C . THR C 1 31 ? 127.340 1.857 67.928 1.00 27.35 31 THR C C 1
ATOM 3649 O O . THR C 1 31 ? 126.211 1.836 67.520 1.00 27.03 31 THR C O 1
ATOM 3653 N N . THR C 1 32 ? 128.330 2.379 67.213 1.00 27.53 32 THR C N 1
ATOM 3654 C CA . THR C 1 32 ? 128.210 2.626 65.762 1.00 26.44 32 THR C CA 1
ATOM 3655 C C . THR C 1 32 ? 128.775 1.466 64.962 1.00 24.54 32 THR C C 1
ATOM 3656 O O . THR C 1 32 ? 129.966 1.140 65.116 1.00 24.91 32 THR C O 1
ATOM 3660 N N . VAL C 1 33 ? 127.931 0.803 64.179 1.00 23.29 33 VAL C N 1
ATOM 3661 C CA . VAL C 1 33 ? 128.271 -0.385 63.379 1.00 22.21 33 VAL C CA 1
ATOM 3662 C C . VAL C 1 33 ? 128.319 0.007 61.918 1.00 22.44 33 VAL C C 1
ATOM 3663 O O . VAL C 1 33 ? 127.363 0.595 61.417 1.00 22.92 33 VAL C O 1
ATOM 3667 N N . LEU C 1 34 ? 129.436 -0.309 61.268 1.00 21.20 34 LEU C N 1
ATOM 3668 C CA . LEU C 1 34 ? 129.646 -0.140 59.855 1.00 20.95 34 LEU C CA 1
ATOM 3669 C C . LEU C 1 34 ? 129.202 -1.418 59.208 1.00 21.20 34 LEU C C 1
ATOM 3670 O O . LEU C 1 34 ? 129.736 -2.502 59.464 1.00 20.76 34 LEU C O 1
ATOM 3675 N N . LEU C 1 35 ? 128.156 -1.291 58.402 1.00 20.60 35 LEU C N 1
ATOM 3676 C CA . LEU C 1 35 ? 127.650 -2.349 57.570 1.00 19.52 35 LEU C CA 1
ATOM 3677 C C . LEU C 1 35 ? 128.187 -2.090 56.115 1.00 20.80 35 LEU C C 1
ATOM 3678 O O . LEU C 1 35 ? 127.841 -1.063 55.465 1.00 21.28 35 LEU C O 1
ATOM 3683 N N . THR C 1 36 ? 129.037 -3.002 55.630 1.00 20.71 36 THR C N 1
ATOM 3684 C CA . THR C 1 36 ? 129.747 -2.834 54.349 1.00 21.94 36 THR C CA 1
ATOM 3685 C C . THR C 1 36 ? 129.566 -4.051 53.447 1.00 22.65 36 THR C C 1
ATOM 3686 O O . THR C 1 36 ? 129.297 -5.136 53.910 1.00 23.72 36 THR C O 1
ATOM 3690 N N . GLY C 1 37 ? 129.636 -3.818 52.152 1.00 23.03 37 GLY C N 1
ATOM 3691 C CA . GLY C 1 37 ? 129.439 -4.787 51.124 1.00 22.47 37 GLY C CA 1
ATOM 3692 C C . GLY C 1 37 ? 129.145 -4.110 49.792 1.00 22.63 37 GLY C C 1
ATOM 3693 O O . GLY C 1 37 ? 128.749 -2.919 49.723 1.00 21.72 37 GLY C O 1
ATOM 3694 N N . GLY C 1 38 ? 129.332 -4.889 48.733 1.00 22.99 38 GLY C N 1
ATOM 3695 C CA . GLY C 1 38 ? 129.130 -4.435 47.355 1.00 23.01 38 GLY C CA 1
ATOM 3696 C C . GLY C 1 38 ? 127.676 -4.165 47.053 1.00 22.27 38 GLY C C 1
ATOM 3697 O O . GLY C 1 38 ? 126.751 -4.441 47.847 1.00 22.69 38 GLY C O 1
ATOM 3698 N N . THR C 1 39 ? 127.445 -3.579 45.906 1.00 22.46 39 THR C N 1
ATOM 3699 C CA . THR C 1 39 ? 126.084 -3.291 45.477 1.00 23.95 39 THR C CA 1
ATOM 3700 C C . THR C 1 39 ? 125.220 -4.576 45.549 1.00 23.67 39 THR C C 1
ATOM 3701 O O . THR C 1 39 ? 125.598 -5.641 45.047 1.00 21.00 39 THR C O 1
ATOM 3705 N N . GLY C 1 40 ? 124.092 -4.493 46.256 1.00 22.76 40 GLY C N 1
ATOM 3706 C CA . GLY C 1 40 ? 123.102 -5.527 46.146 1.00 21.40 40 GLY C CA 1
ATOM 3707 C C . GLY C 1 40 ? 123.394 -6.649 47.066 1.00 20.51 40 GLY C C 1
ATOM 3708 O O . GLY C 1 40 ? 122.882 -7.743 46.867 1.00 21.74 40 GLY C O 1
ATOM 3709 N N . THR C 1 41 ? 124.212 -6.416 48.070 1.00 19.59 41 THR C N 1
ATOM 3710 C CA . THR C 1 41 ? 124.511 -7.470 49.041 1.00 19.54 41 THR C CA 1
ATOM 3711 C C . THR C 1 41 ? 123.535 -7.476 50.239 1.00 19.79 41 THR C C 1
ATOM 3712 O O . THR C 1 41 ? 123.580 -8.379 51.009 1.00 22.73 41 THR C O 1
ATOM 3716 N N . GLY C 1 42 ? 122.620 -6.539 50.327 1.00 20.19 42 GLY C N 1
ATOM 3717 C CA . GLY C 1 42 ? 121.544 -6.556 51.310 1.00 20.27 42 GLY C CA 1
ATOM 3718 C C . GLY C 1 42 ? 121.680 -5.474 52.335 1.00 20.59 42 GLY C C 1
ATOM 3719 O O . GLY C 1 42 ? 120.959 -5.498 53.324 1.00 19.42 42 GLY C O 1
ATOM 3720 N N . LYS C 1 43 ? 122.534 -4.495 52.091 1.00 20.84 43 LYS C N 1
ATOM 3721 C CA . LYS C 1 43 ? 122.793 -3.452 53.097 1.00 21.66 43 LYS C CA 1
ATOM 3722 C C . LYS C 1 43 ? 121.559 -2.686 53.523 1.00 23.32 43 LYS C C 1
ATOM 3723 O O . LYS C 1 43 ? 121.264 -2.551 54.713 1.00 23.69 43 LYS C O 1
ATOM 3729 N N . THR C 1 44 ? 120.891 -2.084 52.545 1.00 24.15 44 THR C N 1
ATOM 3730 C CA . THR C 1 44 ? 119.661 -1.358 52.784 1.00 23.29 44 THR C CA 1
ATOM 3731 C C . THR C 1 44 ? 118.585 -2.155 53.528 1.00 22.44 44 THR C C 1
ATOM 3732 O O . THR C 1 44 ? 117.988 -1.661 54.478 1.00 22.69 44 THR C O 1
ATOM 3736 N N . THR C 1 45 ? 118.388 -3.380 53.104 1.00 22.51 45 THR C N 1
ATOM 3737 C CA . THR C 1 45 ? 117.456 -4.325 53.651 1.00 23.38 45 THR C CA 1
ATOM 3738 C C . THR C 1 45 ? 117.707 -4.646 55.121 1.00 24.32 45 THR C C 1
ATOM 3739 O O . THR C 1 45 ? 116.816 -4.555 55.955 1.00 25.28 45 THR C O 1
ATOM 3743 N N . PHE C 1 46 ? 118.935 -5.020 55.409 1.00 24.80 46 PHE C N 1
ATOM 3744 C CA . PHE C 1 46 ? 119.436 -5.310 56.747 1.00 23.43 46 PHE C CA 1
ATOM 3745 C C . PHE C 1 46 ? 119.262 -4.065 57.671 1.00 23.15 46 PHE C C 1
ATOM 3746 O O . PHE C 1 46 ? 118.718 -4.176 58.759 1.00 22.16 46 PHE C O 1
ATOM 3754 N N . ALA C 1 47 ? 119.643 -2.877 57.199 1.00 22.57 47 ALA C N 1
ATOM 3755 C CA . ALA C 1 47 ? 119.429 -1.611 57.943 1.00 21.97 47 ALA C CA 1
ATOM 3756 C C . ALA C 1 47 ? 117.951 -1.259 58.183 1.00 22.70 47 ALA C C 1
ATOM 3757 O O . ALA C 1 47 ? 117.587 -0.776 59.285 1.00 22.57 47 ALA C O 1
ATOM 3759 N N . ALA C 1 48 ? 117.098 -1.574 57.214 1.00 22.74 48 ALA C N 1
ATOM 3760 C CA . ALA C 1 48 ? 115.691 -1.289 57.327 1.00 23.02 48 ALA C CA 1
ATOM 3761 C C . ALA C 1 48 ? 115.057 -2.252 58.323 1.00 23.86 48 ALA C C 1
ATOM 3762 O O . ALA C 1 48 ? 114.207 -1.841 59.115 1.00 23.41 48 ALA C O 1
ATOM 3764 N N . GLN C 1 49 ? 115.472 -3.514 58.264 1.00 24.33 49 GLN C N 1
ATOM 3765 C CA . GLN C 1 49 ? 114.971 -4.531 59.149 1.00 26.38 49 GLN C CA 1
ATOM 3766 C C . GLN C 1 49 ? 115.270 -4.174 60.606 1.00 27.64 49 GLN C C 1
ATOM 3767 O O . GLN C 1 49 ? 114.410 -4.324 61.499 1.00 26.14 49 GLN C O 1
ATOM 3773 N N . PHE C 1 50 ? 116.479 -3.665 60.837 1.00 27.10 50 PHE C N 1
ATOM 3774 C CA . PHE C 1 50 ? 116.920 -3.232 62.153 1.00 27.32 50 PHE C CA 1
ATOM 3775 C C . PHE C 1 50 ? 115.979 -2.162 62.684 1.00 28.03 50 PHE C C 1
ATOM 3776 O O . PHE C 1 50 ? 115.615 -2.217 63.851 1.00 28.17 50 PHE C O 1
ATOM 3784 N N . ILE C 1 51 ? 115.657 -1.151 61.879 1.00 27.40 51 ILE C N 1
ATOM 3785 C CA . ILE C 1 51 ? 114.803 -0.061 62.338 1.00 27.43 51 ILE C CA 1
ATOM 3786 C C . ILE C 1 51 ? 113.363 -0.542 62.476 1.00 28.35 51 ILE C C 1
ATOM 3787 O O . ILE C 1 51 ? 112.717 -0.313 63.499 1.00 28.10 51 ILE C O 1
ATOM 3792 N N . TYR C 1 52 ? 112.887 -1.240 61.450 1.00 28.62 52 TYR C N 1
ATOM 3793 C CA . TYR C 1 52 ? 111.510 -1.681 61.415 1.00 29.44 52 TYR C CA 1
ATOM 3794 C C . TYR C 1 52 ? 111.191 -2.695 62.503 1.00 31.12 52 TYR C C 1
ATOM 3795 O O . TYR C 1 52 ? 110.159 -2.577 63.161 1.00 30.86 52 TYR C O 1
ATOM 3804 N N . LYS C 1 53 ? 112.047 -3.697 62.651 1.00 30.99 53 LYS C N 1
ATOM 3805 C CA . LYS C 1 53 ? 111.882 -4.674 63.707 1.00 32.83 53 LYS C CA 1
ATOM 3806 C C . LYS C 1 53 ? 112.154 -4.057 65.087 1.00 33.13 53 LYS C C 1
ATOM 3807 O O . LYS C 1 53 ? 111.527 -4.419 66.073 1.00 31.39 53 LYS C O 1
ATOM 3813 N N . GLY C 1 54 ? 113.108 -3.155 65.160 1.00 33.28 54 GLY C N 1
ATOM 3814 C CA . GLY C 1 54 ? 113.271 -2.418 66.378 1.00 35.11 54 GLY C CA 1
ATOM 3815 C C . GLY C 1 54 ? 111.918 -1.873 66.857 1.00 36.76 54 GLY C C 1
ATOM 3816 O O . GLY C 1 54 ? 111.542 -2.102 67.989 1.00 37.76 54 GLY C O 1
ATOM 3817 N N . ALA C 1 55 ? 111.203 -1.178 65.983 1.00 37.92 55 ALA C N 1
ATOM 3818 C CA . ALA C 1 55 ? 109.931 -0.560 66.311 1.00 39.23 55 ALA C CA 1
ATOM 3819 C C . ALA C 1 55 ? 108.772 -1.554 66.536 1.00 40.82 55 ALA C C 1
ATOM 3820 O O . ALA C 1 55 ? 108.005 -1.406 67.500 1.00 41.67 55 ALA C O 1
ATOM 3822 N N . GLU C 1 56 ? 108.646 -2.532 65.640 1.00 42.66 56 GLU C N 1
ATOM 3823 C CA . GLU C 1 56 ? 107.510 -3.436 65.581 1.00 44.22 56 GLU C CA 1
ATOM 3824 C C . GLU C 1 56 ? 107.590 -4.536 66.620 1.00 44.59 56 GLU C C 1
ATOM 3825 O O . GLU C 1 56 ? 106.594 -4.897 67.202 1.00 44.85 56 GLU C O 1
ATOM 3831 N N . GLU C 1 57 ? 108.762 -5.128 66.808 1.00 44.98 57 GLU C N 1
ATOM 3832 C CA . GLU C 1 57 ? 108.904 -6.288 67.700 1.00 45.24 57 GLU C CA 1
ATOM 3833 C C . GLU C 1 57 ? 109.343 -5.858 69.098 1.00 44.19 57 GLU C C 1
ATOM 3834 O O . GLU C 1 57 ? 108.917 -6.443 70.077 1.00 45.29 57 GLU C O 1
ATOM 3840 N N . TYR C 1 58 ? 110.217 -4.863 69.184 1.00 43.02 58 TYR C N 1
ATOM 3841 C CA . TYR C 1 58 ? 110.838 -4.469 70.461 1.00 41.78 58 TYR C CA 1
ATOM 3842 C C . TYR C 1 58 ? 110.433 -3.093 70.944 1.00 40.92 58 TYR C C 1
ATOM 3843 O O . TYR C 1 58 ? 110.956 -2.646 71.933 1.00 41.58 58 TYR C O 1
ATOM 3852 N 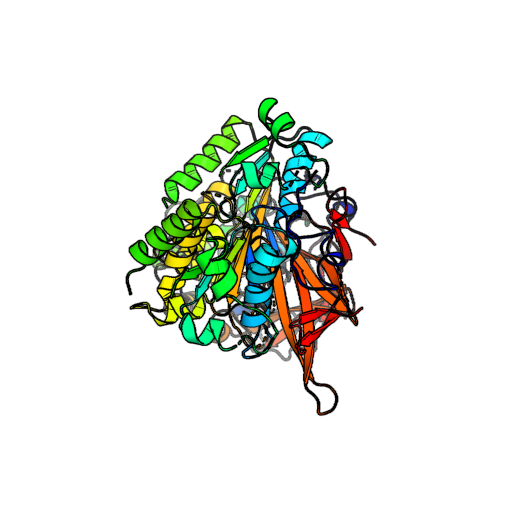N . GLY C 1 59 ? 109.537 -2.401 70.246 1.00 41.13 59 GLY C N 1
ATOM 3853 C CA . GLY C 1 59 ? 109.025 -1.122 70.708 1.00 40.68 59 GLY C CA 1
ATOM 3854 C C . GLY C 1 59 ? 110.024 0.010 70.836 1.00 40.52 59 GLY C C 1
ATOM 3855 O O . GLY C 1 59 ? 109.737 0.978 71.533 1.00 41.79 59 GLY C O 1
ATOM 3856 N N . GLU C 1 60 ? 111.199 -0.085 70.191 1.00 39.18 60 GLU C N 1
ATOM 3857 C CA . GLU C 1 60 ? 112.202 0.981 70.249 1.00 37.35 60 GLU C CA 1
ATOM 3858 C C . GLU C 1 60 ? 112.038 1.907 69.033 1.00 36.13 60 GLU C C 1
ATOM 3859 O O . GLU C 1 60 ? 111.996 1.451 67.889 1.00 35.57 60 GLU C O 1
ATOM 3865 N N . PRO C 1 61 ? 111.901 3.209 69.257 1.00 34.46 61 PRO C N 1
ATOM 3866 C CA . PRO C 1 61 ? 111.751 4.137 68.122 1.00 33.20 61 PRO C CA 1
ATOM 3867 C C . PRO C 1 61 ? 113.034 4.212 67.306 1.00 32.29 61 PRO C C 1
ATOM 3868 O O . PRO C 1 61 ? 114.101 4.125 67.902 1.00 32.07 61 PRO C O 1
ATOM 3872 N N . GLY C 1 62 ? 112.923 4.374 65.991 1.00 31.06 62 GLY C N 1
ATOM 3873 C CA . GLY C 1 62 ? 114.062 4.431 65.095 1.00 30.03 62 GLY C CA 1
ATOM 3874 C C . GLY C 1 62 ? 114.012 5.471 64.000 1.00 28.88 62 GLY C C 1
ATOM 3875 O O . GLY C 1 62 ? 112.952 5.827 63.479 1.00 29.86 62 GLY C O 1
ATOM 3876 N N . VAL C 1 63 ? 115.180 5.994 63.659 1.00 27.16 63 VAL C N 1
ATOM 3877 C CA . VAL C 1 63 ? 115.315 6.932 62.578 1.00 26.60 63 VAL C CA 1
ATOM 3878 C C . VAL C 1 63 ? 116.111 6.296 61.408 1.00 25.49 63 VAL C C 1
ATOM 3879 O O . VAL C 1 63 ? 117.248 5.932 61.567 1.00 26.73 63 VAL C O 1
ATOM 3883 N N . PHE C 1 64 ? 115.509 6.222 60.239 1.00 24.96 64 PHE C N 1
ATOM 3884 C CA . PHE C 1 64 ? 116.187 5.777 59.063 1.00 24.56 64 PHE C CA 1
ATOM 3885 C C . PHE C 1 64 ? 116.480 6.979 58.220 1.00 24.76 64 PHE C C 1
ATOM 3886 O O . PHE C 1 64 ? 115.564 7.615 57.676 1.00 23.47 64 PHE C O 1
ATOM 3894 N N . VAL C 1 65 ? 117.765 7.323 58.108 1.00 24.51 65 VAL C N 1
ATOM 3895 C CA . VAL C 1 65 ? 118.175 8.452 57.282 1.00 25.23 65 VAL C CA 1
ATOM 3896 C C . VAL C 1 65 ? 118.593 7.850 55.955 1.00 26.57 65 VAL C C 1
ATOM 3897 O O . VAL C 1 65 ? 119.401 6.932 55.958 1.00 27.08 65 VAL C O 1
ATOM 3901 N N . THR C 1 66 ? 118.062 8.355 54.833 1.00 27.15 66 THR C N 1
ATOM 3902 C CA . THR C 1 66 ? 118.493 7.938 53.532 1.00 28.33 66 THR C CA 1
ATOM 3903 C C . THR C 1 66 ? 118.758 9.053 52.528 1.00 29.55 66 THR C C 1
ATOM 3904 O O . THR C 1 66 ? 117.973 9.959 52.370 1.00 29.03 66 THR C O 1
ATOM 3908 N N . LEU C 1 67 ? 119.911 8.988 51.870 1.00 30.50 67 LEU C N 1
ATOM 3909 C CA . LEU C 1 67 ? 120.219 9.861 50.734 1.00 30.96 67 LEU C CA 1
ATOM 3910 C C . LEU C 1 67 ? 120.401 9.020 49.464 1.00 30.39 67 LEU C C 1
ATOM 3911 O O . LEU C 1 67 ? 120.784 9.512 48.408 1.00 31.01 67 LEU C O 1
ATOM 3916 N N . GLU C 1 68 ? 120.147 7.719 49.564 1.00 31.46 68 GLU C N 1
ATOM 3917 C CA . GLU C 1 68 ? 120.140 6.814 48.409 1.00 30.83 68 GLU C CA 1
ATOM 3918 C C . GLU C 1 68 ? 118.789 6.820 47.674 1.00 31.29 68 GLU C C 1
ATOM 3919 O O . GLU C 1 68 ? 118.670 6.559 46.477 1.00 28.64 68 GLU C O 1
ATOM 3925 N N . GLU C 1 69 ? 117.722 7.056 48.406 1.00 31.29 69 GLU C N 1
ATOM 3926 C CA . GLU C 1 69 ? 116.414 7.028 47.762 1.00 32.77 69 GLU C CA 1
ATOM 3927 C C . GLU C 1 69 ? 115.430 7.964 48.490 1.00 32.99 69 GLU C C 1
ATOM 3928 O O . GLU C 1 69 ? 115.771 8.557 49.517 1.00 33.01 69 GLU C O 1
ATOM 3934 N N . ARG C 1 70 ? 114.212 8.104 47.989 1.00 32.74 70 ARG C N 1
ATOM 3935 C CA . ARG C 1 70 ? 113.294 8.935 48.748 1.00 33.13 70 ARG C CA 1
ATOM 3936 C C . ARG C 1 70 ? 112.440 8.083 49.727 1.00 30.45 70 ARG C C 1
ATOM 3937 O O . ARG C 1 70 ? 112.410 6.853 49.628 1.00 27.45 70 ARG C O 1
ATOM 3945 N N . ALA C 1 71 ? 111.816 8.738 50.697 1.00 29.25 71 ALA C N 1
ATOM 3946 C CA . ALA C 1 71 ? 111.086 8.036 51.726 1.00 29.04 71 ALA C CA 1
ATOM 3947 C C . ALA C 1 71 ? 110.042 7.166 51.120 1.00 29.39 71 ALA C C 1
ATOM 3948 O O . ALA C 1 71 ? 109.921 6.035 51.540 1.00 28.68 71 ALA C O 1
ATOM 3950 N N . ARG C 1 72 ? 109.334 7.649 50.086 1.00 30.73 72 ARG C N 1
ATOM 3951 C CA . ARG C 1 72 ? 108.252 6.869 49.461 1.00 32.02 72 ARG C CA 1
ATOM 3952 C C . ARG C 1 72 ? 108.746 5.654 48.736 1.00 30.99 72 ARG C C 1
ATOM 3953 O O . ARG C 1 72 ? 108.006 4.705 48.560 1.00 31.18 72 ARG C O 1
ATOM 3961 N N . ASP C 1 73 ? 109.997 5.704 48.281 1.00 30.88 73 ASP C N 1
ATOM 3962 C CA . ASP C 1 73 ? 110.637 4.580 47.619 1.00 30.39 73 ASP C CA 1
ATOM 3963 C C . ASP C 1 73 ? 110.907 3.523 48.655 1.00 29.31 73 ASP C C 1
ATOM 3964 O O . ASP C 1 73 ? 110.724 2.347 48.414 1.00 29.84 73 ASP C O 1
ATOM 3969 N N . LEU C 1 74 ? 111.396 3.945 49.805 1.00 29.07 74 LEU C N 1
ATOM 3970 C CA . LEU C 1 74 ? 111.741 2.998 50.861 1.00 29.98 74 LEU C CA 1
ATOM 3971 C C . LEU C 1 74 ? 110.460 2.334 51.422 1.00 29.03 74 LEU C C 1
ATOM 3972 O O . LEU C 1 74 ? 110.444 1.133 51.600 1.00 28.05 74 LEU C O 1
ATOM 3977 N N . ARG C 1 75 ? 109.389 3.088 51.625 1.00 28.28 75 ARG C N 1
ATOM 3978 C CA . ARG C 1 75 ? 108.141 2.487 52.096 1.00 28.95 75 ARG C CA 1
ATOM 3979 C C . ARG C 1 75 ? 107.624 1.449 51.104 1.00 30.12 75 ARG C C 1
ATOM 3980 O O . ARG C 1 75 ? 107.284 0.338 51.492 1.00 28.95 75 ARG C O 1
ATOM 3988 N N . ARG C 1 76 ? 107.595 1.810 49.826 1.00 31.70 76 ARG C N 1
ATOM 3989 C CA . ARG C 1 76 ? 107.142 0.886 48.763 1.00 33.56 76 ARG C CA 1
ATOM 3990 C C . ARG C 1 76 ? 108.042 -0.363 48.718 1.00 33.41 76 ARG C C 1
ATOM 3991 O O . ARG C 1 76 ? 107.556 -1.487 48.607 1.00 33.69 76 ARG C O 1
ATOM 3999 N N . GLU C 1 77 ? 109.355 -0.167 48.829 1.00 33.04 77 GLU C N 1
ATOM 4000 C CA . GLU C 1 77 ? 110.272 -1.272 48.666 1.00 32.85 77 GLU C CA 1
ATOM 4001 C C . GLU C 1 77 ? 110.141 -2.237 49.835 1.00 32.59 77 GLU C C 1
ATOM 4002 O O . GLU C 1 77 ? 110.126 -3.451 49.640 1.00 31.42 77 GLU C O 1
ATOM 4016 N N . ALA C 1 79 ? 107.564 -2.590 51.755 1.00 32.20 79 ALA C N 1
ATOM 4017 C CA . ALA C 1 79 ? 106.259 -3.237 51.752 1.00 33.08 79 ALA C CA 1
ATOM 4018 C C . ALA C 1 79 ? 106.323 -4.632 51.134 1.00 34.59 79 ALA C C 1
ATOM 4019 O O . ALA C 1 79 ? 105.522 -5.478 51.527 1.00 34.79 79 ALA C O 1
ATOM 4021 N N . SER C 1 80 ? 107.291 -4.888 50.237 1.00 35.00 80 SER C N 1
ATOM 4022 C CA . SER C 1 80 ? 107.431 -6.190 49.613 1.00 36.29 80 SER C CA 1
ATOM 4023 C C . SER C 1 80 ? 107.913 -7.275 50.568 1.00 36.96 80 SER C C 1
ATOM 4024 O O . SER C 1 80 ? 107.796 -8.462 50.268 1.00 36.78 80 SER C O 1
ATOM 4027 N N . PHE C 1 81 ? 108.468 -6.875 51.708 1.00 37.12 81 PHE C N 1
ATOM 4028 C CA . PHE C 1 81 ? 108.708 -7.784 52.836 1.00 37.36 81 PHE C CA 1
ATOM 4029 C C . PHE C 1 81 ? 107.542 -7.847 53.863 1.00 38.20 81 PHE C C 1
ATOM 4030 O O . PHE C 1 81 ? 107.640 -8.477 54.918 1.00 38.78 81 PHE C O 1
ATOM 4038 N N . GLY C 1 82 ? 106.445 -7.185 53.586 1.00 38.50 82 GLY C N 1
ATOM 4039 C CA . GLY C 1 82 ? 105.393 -7.111 54.585 1.00 38.67 82 GLY C CA 1
ATOM 4040 C C . GLY C 1 82 ? 105.602 -6.043 55.636 1.00 38.09 82 GLY C C 1
ATOM 4041 O O . GLY C 1 82 ? 104.914 -6.074 56.649 1.00 38.11 82 GLY C O 1
ATOM 4042 N N . TRP C 1 83 ? 106.533 -5.106 55.425 1.00 37.28 83 TRP C N 1
ATOM 4043 C CA . TRP C 1 83 ? 106.828 -4.116 56.468 1.00 36.48 83 TRP C CA 1
ATOM 4044 C C . TRP C 1 83 ? 106.118 -2.844 56.115 1.00 36.69 83 TRP C C 1
ATOM 4045 O O . TRP C 1 83 ? 106.348 -2.242 55.030 1.00 36.52 83 TRP C O 1
ATOM 4056 N N . ASP C 1 84 ? 105.253 -2.442 57.050 1.00 35.92 84 ASP C N 1
ATOM 4057 C CA . ASP C 1 84 ? 104.425 -1.250 56.955 1.00 34.88 84 ASP C CA 1
ATOM 4058 C C . ASP C 1 84 ? 105.092 -0.065 57.699 1.00 34.09 84 ASP C C 1
ATOM 4059 O O . ASP C 1 84 ? 104.807 0.244 58.878 1.00 32.33 84 ASP C O 1
ATOM 4064 N N . PHE C 1 85 ? 106.006 0.607 57.002 1.00 33.46 85 PHE C N 1
ATOM 4065 C CA . PHE C 1 85 ? 106.748 1.699 57.616 1.00 33.24 85 PHE C CA 1
ATOM 4066 C C . PHE C 1 85 ? 105.773 2.819 58.008 1.00 34.93 85 PHE C C 1
ATOM 4067 O O . PHE C 1 85 ? 105.863 3.391 59.122 1.00 34.72 85 PHE C O 1
ATOM 4075 N N . GLU C 1 86 ? 104.850 3.148 57.121 1.00 36.10 86 GLU C N 1
ATOM 4076 C CA . GLU C 1 86 ? 104.020 4.303 57.413 1.00 38.14 86 GLU C CA 1
ATOM 4077 C C . GLU C 1 86 ? 103.172 4.129 58.700 1.00 37.56 86 GLU C C 1
ATOM 4078 O O . GLU C 1 86 ? 103.002 5.096 59.467 1.00 35.12 86 GLU C O 1
ATOM 4084 N N . LYS C 1 87 ? 102.715 2.896 58.969 1.00 37.98 87 LYS C N 1
ATOM 4085 C CA . LYS C 1 87 ? 101.964 2.620 60.192 1.00 38.60 87 LYS C CA 1
ATOM 4086 C C . LYS C 1 87 ? 102.756 3.105 61.413 1.00 38.86 87 LYS C C 1
ATOM 4087 O O . LYS C 1 87 ? 102.218 3.803 62.276 1.00 39.27 87 LYS C O 1
ATOM 4093 N N . TYR C 1 88 ? 104.055 2.784 61.477 1.00 37.96 88 TYR C N 1
ATOM 4094 C CA . TYR C 1 88 ? 104.861 3.168 62.652 1.00 36.67 88 TYR C CA 1
ATOM 4095 C C . TYR C 1 88 ? 105.273 4.624 62.640 1.00 36.14 88 TYR C C 1
ATOM 4096 O O . TYR C 1 88 ? 105.446 5.215 63.696 1.00 35.52 88 TYR C O 1
ATOM 4105 N N . GLU C 1 89 ? 105.357 5.228 61.457 1.00 35.84 89 GLU C N 1
ATOM 4106 C CA . GLU C 1 89 ? 105.536 6.659 61.317 1.00 36.26 89 GLU C CA 1
ATOM 4107 C C . GLU C 1 89 ? 104.375 7.448 61.934 1.00 38.52 89 GLU C C 1
ATOM 4108 O O . GLU C 1 89 ? 104.612 8.441 62.624 1.00 38.04 89 GLU C O 1
ATOM 4114 N N . LYS C 1 90 ? 103.132 7.018 61.683 1.00 40.51 90 LYS C N 1
ATOM 4115 C CA . LYS C 1 90 ? 101.951 7.728 62.213 1.00 42.00 90 LYS C CA 1
ATOM 4116 C C . LYS C 1 90 ? 101.941 7.569 63.727 1.00 42.49 90 LYS C C 1
ATOM 4117 O O . LYS C 1 90 ? 101.685 8.543 64.448 1.00 42.85 90 LYS C O 1
ATOM 4123 N N . GLU C 1 91 ? 102.317 6.377 64.210 1.00 43.10 91 GLU C N 1
ATOM 4124 C CA . GLU C 1 91 ? 102.509 6.159 65.660 1.00 43.16 91 GLU C CA 1
ATOM 4125 C C . GLU C 1 91 ? 103.751 6.851 66.258 1.00 42.55 91 GLU C C 1
ATOM 4126 O O . GLU C 1 91 ? 104.027 6.670 67.434 1.00 43.05 91 GLU C O 1
ATOM 4132 N N . GLY C 1 92 ? 104.507 7.631 65.484 1.00 41.40 92 GLY C N 1
ATOM 4133 C CA . GLY C 1 92 ? 105.772 8.211 65.979 1.00 41.04 92 GLY C CA 1
ATOM 4134 C C . GLY C 1 92 ? 106.949 7.280 66.406 1.00 39.39 92 GLY C C 1
ATOM 4135 O O . GLY C 1 92 ? 107.897 7.744 67.044 1.00 39.94 92 GLY C O 1
ATOM 4136 N N . LYS C 1 93 ? 106.873 5.988 66.083 1.00 38.20 93 LYS C N 1
ATOM 4137 C CA . LYS C 1 93 ? 107.923 5.031 66.411 1.00 37.36 93 LYS C CA 1
ATOM 4138 C C . LYS C 1 93 ? 108.999 4.949 65.316 1.00 35.46 93 LYS C C 1
ATOM 4139 O O . LYS C 1 93 ? 110.083 4.475 65.598 1.00 34.73 93 LYS C O 1
ATOM 4145 N N . ILE C 1 94 ? 108.719 5.431 64.104 1.00 33.19 94 ILE C N 1
ATOM 4146 C CA . ILE C 1 94 ? 109.752 5.517 63.072 1.00 32.46 94 ILE C CA 1
ATOM 4147 C C . ILE C 1 94 ? 109.700 6.837 62.405 1.00 30.49 94 ILE C C 1
ATOM 4148 O O . ILE C 1 94 ? 108.640 7.332 62.113 1.00 30.38 94 ILE C O 1
ATOM 4153 N N . ALA C 1 95 ? 110.846 7.420 62.142 1.00 28.63 95 ALA C N 1
ATOM 4154 C CA . ALA C 1 95 ? 110.919 8.531 61.196 1.00 27.65 95 ALA C CA 1
ATOM 4155 C C . ALA C 1 95 ? 111.859 8.177 60.068 1.00 28.00 95 ALA C C 1
ATOM 4156 O O . ALA C 1 95 ? 112.904 7.506 60.283 1.00 27.16 95 ALA C O 1
ATOM 4158 N N . ILE C 1 96 ? 111.501 8.649 58.864 1.00 27.92 96 ILE C N 1
ATOM 4159 C CA . ILE C 1 96 ? 112.348 8.536 57.681 1.00 27.41 96 ILE C CA 1
ATOM 4160 C C . ILE C 1 96 ? 112.752 9.932 57.310 1.00 28.40 96 ILE C C 1
ATOM 4161 O O . ILE C 1 96 ? 111.884 10.804 57.125 1.00 28.19 96 ILE C O 1
ATOM 4166 N N . VAL C 1 97 ? 114.077 10.133 57.233 1.00 27.53 97 VAL C N 1
ATOM 4167 C CA . VAL C 1 97 ? 114.693 11.386 56.848 1.00 27.68 97 VAL C CA 1
ATOM 4168 C C . VAL C 1 97 ? 115.398 11.220 55.511 1.00 27.50 97 VAL C C 1
ATOM 4169 O O . VAL C 1 97 ? 116.474 10.565 55.427 1.00 25.92 97 VAL C O 1
ATOM 4173 N N . ASP C 1 98 ? 114.874 11.870 54.480 1.00 28.10 98 ASP C N 1
ATOM 4174 C CA . ASP C 1 98 ? 115.428 11.685 53.136 1.00 28.97 98 ASP C CA 1
ATOM 4175 C C . ASP C 1 98 ? 116.164 12.893 52.479 1.00 31.75 98 ASP C C 1
ATOM 4176 O O . ASP C 1 98 ? 116.380 12.887 51.276 1.00 31.82 98 ASP C O 1
ATOM 4181 N N . GLY C 1 99 ? 116.408 14.013 53.156 1.00 34.12 99 GLY C N 1
ATOM 4182 C CA . GLY C 1 99 ? 115.457 15.099 53.234 1.00 38.01 99 GLY C CA 1
ATOM 4183 C C . GLY C 1 99 ? 115.779 15.810 51.897 1.00 39.60 99 GLY C C 1
ATOM 4184 O O . GLY C 1 99 ? 116.847 16.509 51.764 1.00 40.93 99 GLY C O 1
ATOM 4185 N N . VAL C 1 100 ? 114.930 15.670 50.872 1.00 40.68 100 VAL C N 1
ATOM 4186 C CA . VAL C 1 100 ? 113.642 16.372 50.570 1.00 41.89 100 VAL C CA 1
ATOM 4187 C C . VAL C 1 100 ? 112.388 16.566 51.455 1.00 42.27 100 VAL C C 1
ATOM 4188 O O . VAL C 1 100 ? 112.009 17.711 51.711 1.00 42.35 100 VAL C O 1
ATOM 4192 N N . SER C 1 101 ? 111.665 15.517 51.807 1.00 42.42 101 SER C N 1
ATOM 4193 C CA . SER C 1 101 ? 110.512 15.735 52.668 1.00 42.35 101 SER C CA 1
ATOM 4194 C C . SER C 1 101 ? 110.953 15.764 54.163 1.00 41.70 101 SER C C 1
ATOM 4195 O O . SER C 1 101 ? 111.624 14.837 54.681 1.00 40.81 101 SER C O 1
ATOM 4198 N N . SER C 1 102 ? 110.646 16.883 54.813 1.00 40.79 102 SER C N 1
ATOM 4199 C CA . SER C 1 102 ? 110.671 16.965 56.272 1.00 40.13 102 SER C CA 1
ATOM 4200 C C . SER C 1 102 ? 109.784 15.880 56.902 1.00 38.54 102 SER C C 1
ATOM 4201 O O . SER C 1 102 ? 108.708 15.619 56.437 1.00 38.06 102 SER C O 1
ATOM 4204 N N . VAL C 1 103 ? 110.240 15.319 58.008 1.00 37.45 103 VAL C N 1
ATOM 4205 C CA . VAL C 1 103 ? 109.404 14.437 58.811 1.00 36.90 103 VAL C CA 1
ATOM 4206 C C . VAL C 1 103 ? 108.162 15.208 59.224 1.00 36.03 103 VAL C C 1
ATOM 4207 O O . VAL C 1 103 ? 108.247 16.369 59.605 1.00 34.86 103 VAL C O 1
ATOM 4211 N N . VAL C 1 104 ? 107.031 14.544 59.137 1.00 36.91 104 VAL C N 1
ATOM 4212 C CA . VAL C 1 104 ? 105.758 15.130 59.516 1.00 38.68 104 VAL C CA 1
ATOM 4213 C C . VAL C 1 104 ? 105.810 15.514 61.006 1.00 38.76 104 VAL C C 1
ATOM 4214 O O . VAL C 1 104 ? 106.235 14.746 61.867 1.00 38.76 104 VAL C O 1
ATOM 4218 N N . GLY C 1 105 ? 105.474 16.766 61.289 1.00 39.94 105 GLY C N 1
ATOM 4219 C CA . GLY C 1 105 ? 105.465 17.267 62.658 1.00 39.90 105 GLY C CA 1
ATOM 4220 C C . GLY C 1 105 ? 106.779 17.882 63.065 1.00 40.76 105 GLY C C 1
ATOM 4221 O O . GLY C 1 105 ? 106.891 18.345 64.196 1.00 41.33 105 GLY C O 1
ATOM 4222 N N . LEU C 1 106 ? 107.771 17.872 62.148 1.00 40.92 106 LEU C N 1
ATOM 4223 C CA . LEU C 1 106 ? 109.105 18.378 62.386 1.00 40.30 106 LEU C CA 1
ATOM 4224 C C . LEU C 1 106 ? 109.580 19.170 61.174 1.00 41.57 106 LEU C C 1
ATOM 4225 O O . LEU C 1 106 ? 110.577 18.817 60.561 1.00 40.61 106 LEU C O 1
ATOM 4230 N N . PRO C 1 107 ? 108.864 20.242 60.817 1.00 43.75 107 PRO C N 1
ATOM 4231 C CA . PRO C 1 107 ? 109.227 21.084 59.647 1.00 44.96 107 PRO C CA 1
ATOM 4232 C C . PRO C 1 107 ? 110.549 21.868 59.669 1.00 46.43 107 PRO C C 1
ATOM 4233 O O . PRO C 1 107 ? 111.004 22.231 60.726 1.00 46.36 107 PRO C O 1
ATOM 4237 N N . SER C 1 108 ? 111.073 22.169 58.471 1.00 48.78 108 SER C N 1
ATOM 4238 C CA . SER C 1 108 ? 112.326 22.906 58.222 1.00 50.09 108 SER C CA 1
ATOM 4239 C C . SER C 1 108 ? 113.490 22.409 59.082 1.00 51.25 108 SER C C 1
ATOM 4240 O O . SER C 1 108 ? 113.927 21.266 58.918 1.00 51.75 108 SER C O 1
ATOM 4243 N N . PHE C 1 118 ? 124.350 20.652 48.750 1.00 43.68 118 PHE C N 1
ATOM 4244 C CA . PHE C 1 118 ? 124.143 19.879 49.980 1.00 43.51 118 PHE C CA 1
ATOM 4245 C C . PHE C 1 118 ? 124.704 20.603 51.187 1.00 42.52 118 PHE C C 1
ATOM 4246 O O . PHE C 1 118 ? 125.841 21.039 51.164 1.00 43.98 118 PHE C O 1
ATOM 4254 N N . ASN C 1 119 ? 123.941 20.687 52.276 1.00 41.04 119 ASN C N 1
ATOM 4255 C CA . ASN C 1 119 ? 124.415 21.401 53.453 1.00 39.50 119 ASN C CA 1
ATOM 4256 C C . ASN C 1 119 ? 124.605 20.462 54.647 1.00 38.37 119 ASN C C 1
ATOM 4257 O O . ASN C 1 119 ? 123.658 20.113 55.363 1.00 37.42 119 ASN C O 1
ATOM 4262 N N . VAL C 1 120 ? 125.871 20.140 54.888 1.00 37.44 120 VAL C N 1
ATOM 4263 C CA . VAL C 1 120 ? 126.300 19.170 55.874 1.00 36.59 120 VAL C CA 1
ATOM 4264 C C . VAL C 1 120 ? 125.788 19.462 57.280 1.00 35.61 120 VAL C C 1
ATOM 4265 O O . VAL C 1 120 ? 125.223 18.567 57.923 1.00 35.11 120 VAL C O 1
ATOM 4269 N N . ASP C 1 121 ? 126.025 20.686 57.753 1.00 34.16 121 ASP C N 1
ATOM 4270 C CA . ASP C 1 121 ? 125.711 21.074 59.126 1.00 35.45 121 ASP C CA 1
ATOM 4271 C C . ASP C 1 121 ? 124.198 21.086 59.391 1.00 34.29 121 ASP C C 1
ATOM 4272 O O . ASP C 1 121 ? 123.757 20.640 60.423 1.00 34.60 121 ASP C O 1
ATOM 4277 N N . ASN C 1 122 ? 123.403 21.597 58.462 1.00 34.73 122 ASN C N 1
ATOM 4278 C CA . ASN C 1 122 ? 121.943 21.443 58.560 1.00 34.66 122 ASN C CA 1
ATOM 4279 C C . ASN C 1 122 ? 121.508 19.971 58.674 1.00 34.56 122 ASN C C 1
ATOM 4280 O O . ASN C 1 122 ? 120.696 19.575 59.530 1.00 31.62 122 ASN C O 1
ATOM 4285 N N . PHE C 1 123 ? 122.080 19.157 57.794 1.00 34.71 123 PHE C N 1
ATOM 4286 C CA . PHE C 1 123 ? 121.823 17.717 57.787 1.00 35.34 123 PHE C CA 1
ATOM 4287 C C . PHE C 1 123 ? 121.926 17.085 59.160 1.00 34.36 123 PHE C C 1
ATOM 4288 O O . PHE C 1 123 ? 120.997 16.439 59.626 1.00 33.75 123 PHE C O 1
ATOM 4296 N N . LEU C 1 124 ? 123.054 17.313 59.792 1.00 34.29 124 LEU C N 1
ATOM 4297 C CA . LEU C 1 124 ? 123.409 16.665 61.048 1.00 34.52 124 LEU C CA 1
ATOM 4298 C C . LEU C 1 124 ? 122.559 17.202 62.224 1.00 34.12 124 LEU C C 1
ATOM 4299 O O . LEU C 1 124 ? 122.093 16.446 63.076 1.00 32.81 124 LEU C O 1
ATOM 4304 N N . ARG C 1 125 ? 122.394 18.522 62.266 1.00 34.13 125 ARG C N 1
ATOM 4305 C CA . ARG C 1 125 ? 121.422 19.183 63.150 1.00 34.39 125 ARG C CA 1
ATOM 4306 C C . ARG C 1 125 ? 120.077 18.512 63.004 1.00 32.72 125 ARG C C 1
ATOM 4307 O O . ARG C 1 125 ? 119.445 18.091 64.003 1.00 31.97 125 ARG C O 1
ATOM 4315 N N . TYR C 1 126 ? 119.635 18.316 61.761 1.00 31.03 126 TYR C N 1
ATOM 4316 C CA . TYR C 1 126 ? 118.271 17.768 61.563 1.00 29.72 126 TYR C CA 1
ATOM 4317 C C . TYR C 1 126 ? 118.147 16.307 62.034 1.00 29.89 126 TYR C C 1
ATOM 4318 O O . TYR C 1 126 ? 117.144 15.926 62.618 1.00 28.47 126 TYR C O 1
ATOM 4327 N N . ILE C 1 127 ? 119.160 15.475 61.809 1.00 29.94 127 ILE C N 1
ATOM 4328 C CA . ILE C 1 127 ? 119.130 14.119 62.345 1.00 29.58 127 ILE C CA 1
ATOM 4329 C C . ILE C 1 127 ? 119.115 14.148 63.874 1.00 30.34 127 ILE C C 1
ATOM 4330 O O . ILE C 1 127 ? 118.425 13.374 64.503 1.00 30.77 127 ILE C O 1
ATOM 4335 N N . TYR C 1 128 ? 119.910 15.018 64.471 1.00 30.53 128 TYR C N 1
ATOM 4336 C CA . TYR C 1 128 ? 119.942 15.132 65.919 1.00 31.21 128 TYR C CA 1
ATOM 4337 C C . TYR C 1 128 ? 118.514 15.539 66.448 1.00 30.66 128 TYR C C 1
ATOM 4338 O O . TYR C 1 128 ? 117.935 14.900 67.325 1.00 28.64 128 TYR C O 1
ATOM 4347 N N . ARG C 1 129 ? 117.934 16.546 65.830 1.00 30.71 129 ARG C N 1
ATOM 4348 C CA . ARG C 1 129 ? 116.587 17.003 66.208 1.00 31.36 129 ARG C CA 1
ATOM 4349 C C . ARG C 1 129 ? 115.588 15.894 66.121 1.00 30.62 129 ARG C C 1
ATOM 4350 O O . ARG C 1 129 ? 114.763 15.719 67.001 1.00 31.06 129 ARG C O 1
ATOM 4358 N N . VAL C 1 130 ? 115.648 15.100 65.071 1.00 29.65 130 VAL C N 1
ATOM 4359 C CA . VAL C 1 130 ? 114.645 14.064 64.876 1.00 28.94 130 VAL C CA 1
ATOM 4360 C C . VAL C 1 130 ? 114.880 12.866 65.837 1.00 29.55 130 VAL C C 1
ATOM 4361 O O . VAL C 1 130 ? 113.907 12.257 66.359 1.00 28.42 130 VAL C O 1
ATOM 4365 N N . VAL C 1 131 ? 116.152 12.521 66.069 1.00 28.87 131 VAL C N 1
ATOM 4366 C CA . VAL C 1 131 ? 116.462 11.481 67.048 1.00 29.13 131 VAL C CA 1
ATOM 4367 C C . VAL C 1 131 ? 115.865 11.872 68.407 1.00 28.84 131 VAL C C 1
ATOM 4368 O O . VAL C 1 131 ? 115.217 11.060 69.059 1.00 28.20 131 VAL C O 1
ATOM 4372 N N . LYS C 1 132 ? 116.073 13.124 68.788 1.00 30.46 132 LYS C N 1
ATOM 4373 C CA . LYS C 1 132 ? 115.615 13.639 70.091 1.00 32.33 132 LYS C CA 1
ATOM 4374 C C . LYS C 1 132 ? 114.073 13.738 70.210 1.00 32.41 132 LYS C C 1
ATOM 4375 O O . LYS C 1 132 ? 113.490 13.296 71.208 1.00 33.16 132 LYS C O 1
ATOM 4381 N N . ALA C 1 133 ? 113.420 14.225 69.154 1.00 32.20 133 ALA C N 1
ATOM 4382 C CA . ALA C 1 133 ? 111.954 14.300 69.084 1.00 32.16 133 ALA C CA 1
ATOM 4383 C C . ALA C 1 133 ? 111.216 12.982 69.216 1.00 32.32 133 ALA C C 1
ATOM 4384 O O . ALA C 1 133 ? 110.180 12.942 69.861 1.00 32.01 133 ALA C O 1
ATOM 4386 N N . ILE C 1 134 ? 111.708 11.884 68.651 1.00 31.71 134 ILE C N 1
ATOM 4387 C CA . ILE C 1 134 ? 111.014 10.629 68.876 1.00 33.05 134 ILE C CA 1
ATOM 4388 C C . ILE C 1 134 ? 111.652 9.768 69.965 1.00 31.98 134 ILE C C 1
ATOM 4389 O O . ILE C 1 134 ? 111.201 8.678 70.184 1.00 30.49 134 ILE C O 1
ATOM 4394 N N . ASN C 1 135 ? 112.660 10.281 70.661 1.00 32.73 135 ASN C N 1
ATOM 4395 C CA . ASN C 1 135 ? 113.421 9.491 71.651 1.00 33.73 135 ASN C CA 1
ATOM 4396 C C . ASN C 1 135 ? 113.983 8.187 71.019 1.00 33.01 135 ASN C C 1
ATOM 4397 O O . ASN C 1 135 ? 113.836 7.095 71.566 1.00 33.06 135 ASN C O 1
ATOM 4402 N N . ALA C 1 136 ? 114.567 8.325 69.828 1.00 31.81 136 ALA C N 1
ATOM 4403 C CA . ALA C 1 136 ? 115.047 7.193 69.044 1.00 29.29 136 ALA C CA 1
ATOM 4404 C C . ALA C 1 136 ? 116.080 6.428 69.876 1.00 28.53 136 ALA C C 1
ATOM 4405 O O . ALA C 1 136 ? 116.898 7.015 70.541 1.00 25.90 136 ALA C O 1
ATOM 4407 N N . LYS C 1 137 ? 116.007 5.111 69.875 1.00 27.98 137 LYS C N 1
ATOM 4408 C CA . LYS C 1 137 ? 117.110 4.332 70.365 1.00 28.82 137 LYS C CA 1
ATOM 4409 C C . LYS C 1 137 ? 117.936 3.728 69.176 1.00 27.61 137 LYS C C 1
ATOM 4410 O O . LYS C 1 137 ? 118.999 3.179 69.414 1.00 28.13 137 LYS C O 1
ATOM 4416 N N . ARG C 1 138 ? 117.446 3.838 67.939 1.00 27.22 138 ARG C N 1
ATOM 4417 C CA . ARG C 1 138 ? 118.062 3.202 66.781 1.00 27.01 138 ARG C CA 1
ATOM 4418 C C . ARG C 1 138 ? 118.208 4.221 65.659 1.00 26.81 138 ARG C C 1
ATOM 4419 O O . ARG C 1 138 ? 117.353 5.087 65.484 1.00 27.86 138 ARG C O 1
ATOM 4427 N N . LEU C 1 139 ? 119.294 4.146 64.911 1.00 26.13 139 LEU C N 1
ATOM 4428 C CA . LEU C 1 139 ? 119.578 5.117 63.844 1.00 25.50 139 LEU C CA 1
ATOM 4429 C C . LEU C 1 139 ? 120.259 4.408 62.661 1.00 24.52 139 LEU C C 1
ATOM 4430 O O . LEU C 1 139 ? 121.097 3.561 62.876 1.00 24.24 139 LEU C O 1
ATOM 4435 N N . VAL C 1 140 ? 119.900 4.755 61.447 1.00 24.03 140 VAL C N 1
ATOM 4436 C CA . VAL C 1 140 ? 120.555 4.238 60.231 1.00 24.80 140 VAL C CA 1
ATOM 4437 C C . VAL C 1 140 ? 120.892 5.432 59.351 1.00 25.19 140 VAL C C 1
ATOM 4438 O O . VAL C 1 140 ? 120.078 6.329 59.226 1.00 26.17 140 VAL C O 1
ATOM 4442 N N . ILE C 1 141 ? 122.095 5.452 58.788 1.00 25.05 141 ILE C N 1
ATOM 4443 C CA . ILE C 1 141 ? 122.463 6.371 57.732 1.00 25.53 141 ILE C CA 1
ATOM 4444 C C . ILE C 1 141 ? 122.871 5.504 56.562 1.00 25.23 141 ILE C C 1
ATOM 4445 O O . ILE C 1 141 ? 123.912 4.854 56.566 1.00 23.84 141 ILE C O 1
ATOM 4450 N N . ASP C 1 142 ? 121.973 5.448 55.598 1.00 24.14 142 ASP C N 1
ATOM 4451 C CA . ASP C 1 142 ? 122.169 4.762 54.346 1.00 24.76 142 ASP C CA 1
ATOM 4452 C C . ASP C 1 142 ? 122.280 5.849 53.302 1.00 23.58 142 ASP C C 1
ATOM 4453 O O . ASP C 1 142 ? 121.291 6.335 52.884 1.00 22.68 142 ASP C O 1
ATOM 4458 N N . SER C 1 143 ? 123.469 6.252 52.865 1.00 23.40 143 SER C N 1
ATOM 4459 C CA . SER C 1 143 ? 124.721 5.584 53.078 1.00 22.20 143 SER C CA 1
ATOM 4460 C C . SER C 1 143 ? 125.768 6.668 53.103 1.00 22.83 143 SER C C 1
ATOM 4461 O O . SER C 1 143 ? 125.514 7.825 52.711 1.00 22.38 143 SER C O 1
ATOM 4464 N N . ILE C 1 144 ? 126.956 6.317 53.583 1.00 22.32 144 ILE C N 1
ATOM 4465 C CA . ILE C 1 144 ? 128.071 7.234 53.497 1.00 22.45 144 ILE C CA 1
ATOM 4466 C C . ILE C 1 144 ? 128.453 7.665 52.053 1.00 22.52 144 ILE C C 1
ATOM 4467 O O . ILE C 1 144 ? 128.710 8.826 51.816 1.00 21.43 144 ILE C O 1
ATOM 4472 N N . PRO C 1 145 ? 128.560 6.766 51.099 1.00 23.12 145 PRO C N 1
ATOM 4473 C CA . PRO C 1 145 ? 128.821 7.230 49.712 1.00 23.64 145 PRO C CA 1
ATOM 4474 C C . PRO C 1 145 ? 127.725 8.177 49.186 1.00 23.81 145 PRO C C 1
ATOM 4475 O O . PRO C 1 145 ? 128.056 9.039 48.427 1.00 23.29 145 PRO C O 1
ATOM 4479 N N . SER C 1 146 ? 126.468 8.023 49.612 1.00 23.53 146 SER C N 1
ATOM 4480 C CA . SER C 1 146 ? 125.381 8.857 49.142 1.00 23.80 146 SER C CA 1
ATOM 4481 C C . SER C 1 146 ? 125.615 10.302 49.618 1.00 24.48 146 SER C C 1
ATOM 4482 O O . SER C 1 146 ? 125.322 11.270 48.864 1.00 24.58 146 SER C O 1
ATOM 4485 N N . ILE C 1 147 ? 126.174 10.455 50.827 1.00 23.14 147 ILE C N 1
ATOM 4486 C CA . ILE C 1 147 ? 126.539 11.760 51.345 1.00 23.24 147 ILE C CA 1
ATOM 4487 C C . ILE C 1 147 ? 127.729 12.313 50.550 1.00 23.30 147 ILE C C 1
ATOM 4488 O O . ILE C 1 147 ? 127.743 13.447 50.124 1.00 23.18 147 ILE C O 1
ATOM 4493 N N . ALA C 1 148 ? 128.765 11.523 50.429 1.00 22.64 148 ALA C N 1
ATOM 4494 C CA . ALA C 1 148 ? 129.975 11.967 49.813 1.00 23.29 148 ALA C CA 1
ATOM 4495 C C . ALA C 1 148 ? 129.751 12.418 48.387 1.00 23.76 148 ALA C C 1
ATOM 4496 O O . ALA C 1 148 ? 130.317 13.445 47.972 1.00 23.54 148 ALA C O 1
ATOM 4498 N N . LEU C 1 149 ? 128.957 11.655 47.637 1.00 23.97 149 LEU C N 1
ATOM 4499 C CA . LEU C 1 149 ? 128.729 11.992 46.235 1.00 25.44 149 LEU C CA 1
ATOM 4500 C C . LEU C 1 149 ? 127.993 13.298 46.092 1.00 26.30 149 LEU C C 1
ATOM 4501 O O . LEU C 1 149 ? 128.036 13.868 45.022 1.00 24.59 149 LEU C O 1
ATOM 4506 N N . ARG C 1 150 ? 127.315 13.766 47.146 1.00 26.63 150 ARG C N 1
ATOM 4507 C CA . ARG C 1 150 ? 126.594 15.062 47.086 1.00 27.88 150 ARG C CA 1
ATOM 4508 C C . ARG C 1 150 ? 127.389 16.270 47.503 1.00 28.17 150 ARG C C 1
ATOM 4509 O O . ARG C 1 150 ? 126.921 17.405 47.391 1.00 27.82 150 ARG C O 1
ATOM 4517 N N . LEU C 1 151 ? 128.604 16.064 47.972 1.00 29.46 151 LEU C N 1
ATOM 4518 C CA . LEU C 1 151 ? 129.398 17.188 48.414 1.00 30.17 151 LEU C CA 1
ATOM 4519 C C . LEU C 1 151 ? 130.055 17.880 47.204 1.00 32.04 151 LEU C C 1
ATOM 4520 O O . LEU C 1 151 ? 130.205 17.299 46.082 1.00 30.62 151 LEU C O 1
ATOM 4525 N N . GLU C 1 152 ? 130.425 19.131 47.432 1.00 32.53 152 GLU C N 1
ATOM 4526 C CA . GLU C 1 152 ? 131.198 19.914 46.466 1.00 34.03 152 GLU C CA 1
ATOM 4527 C C . GLU C 1 152 ? 132.418 19.109 46.079 1.00 33.67 152 GLU C C 1
ATOM 4528 O O . GLU C 1 152 ? 132.750 18.940 44.909 1.00 33.46 152 GLU C O 1
ATOM 4534 N N . GLU C 1 153 ? 133.115 18.610 47.097 1.00 33.65 153 GLU C N 1
ATOM 4535 C CA . GLU C 1 153 ? 134.334 17.865 46.900 1.00 33.42 153 GLU C CA 1
ATOM 4536 C C . GLU C 1 153 ? 134.183 16.523 47.651 1.00 31.86 153 GLU C C 1
ATOM 4537 O O . GLU C 1 153 ? 134.061 16.502 48.875 1.00 30.46 153 GLU C O 1
ATOM 4543 N N . GLU C 1 154 ? 134.142 15.431 46.894 1.00 30.17 154 GLU C N 1
ATOM 4544 C CA . GLU C 1 154 ? 133.857 14.112 47.398 1.00 29.34 154 GLU C CA 1
ATOM 4545 C C . GLU C 1 154 ? 134.829 13.712 48.493 1.00 28.69 154 GLU C C 1
ATOM 4546 O O . GLU C 1 154 ? 134.421 13.193 49.516 1.00 27.04 154 GLU C O 1
ATOM 4552 N N . ARG C 1 155 ? 136.109 14.024 48.330 1.00 28.76 155 ARG C N 1
ATOM 4553 C CA . ARG C 1 155 ? 137.072 13.762 49.396 1.00 29.83 155 ARG C CA 1
ATOM 4554 C C . ARG C 1 155 ? 136.870 14.488 50.767 1.00 27.56 155 ARG C C 1
ATOM 4555 O O . ARG C 1 155 ? 137.482 14.100 51.710 1.00 27.16 155 ARG C O 1
ATOM 4563 N N . LYS C 1 156 ? 136.019 15.495 50.860 1.00 26.09 156 LYS C N 1
ATOM 4564 C CA . LYS C 1 156 ? 135.676 16.110 52.149 1.00 26.28 156 LYS C CA 1
ATOM 4565 C C . LYS C 1 156 ? 134.800 15.218 53.017 1.00 25.26 156 LYS C C 1
ATOM 4566 O O . LYS C 1 156 ? 134.435 15.578 54.106 1.00 24.66 156 LYS C O 1
ATOM 4572 N N . ILE C 1 157 ? 134.454 14.033 52.527 1.00 25.16 157 ILE C N 1
ATOM 4573 C CA . ILE C 1 157 ? 133.829 13.044 53.320 1.00 24.44 157 ILE C CA 1
ATOM 4574 C C . ILE C 1 157 ? 134.669 12.789 54.559 1.00 24.41 157 ILE C C 1
ATOM 4575 O O . ILE C 1 157 ? 134.140 12.476 55.610 1.00 24.85 157 ILE C O 1
ATOM 4580 N N . ARG C 1 158 ? 135.979 12.963 54.447 1.00 23.20 158 ARG C N 1
ATOM 4581 C CA . ARG C 1 158 ? 136.857 12.816 55.597 1.00 22.87 158 ARG C CA 1
ATOM 4582 C C . ARG C 1 158 ? 136.385 13.745 56.765 1.00 24.31 158 ARG C C 1
ATOM 4583 O O . ARG C 1 158 ? 136.086 13.274 57.850 1.00 23.03 158 ARG C O 1
ATOM 4591 N N . GLU C 1 159 ? 136.242 15.046 56.478 1.00 25.61 159 GLU C N 1
ATOM 4592 C CA . GLU C 1 159 ? 135.849 16.061 57.474 1.00 25.96 159 GLU C CA 1
ATOM 4593 C C . GLU C 1 159 ? 134.433 15.836 57.900 1.00 25.39 159 GLU C C 1
ATOM 4594 O O . GLU C 1 159 ? 134.116 15.905 59.078 1.00 24.96 159 GLU C O 1
ATOM 4600 N N . VAL C 1 160 ? 133.572 15.437 56.956 1.00 25.66 160 VAL C N 1
ATOM 4601 C CA . VAL C 1 160 ? 132.187 15.125 57.279 1.00 25.57 160 VAL C CA 1
ATOM 4602 C C . VAL C 1 160 ? 132.080 13.916 58.210 1.00 25.58 160 VAL C C 1
ATOM 4603 O O . VAL C 1 160 ? 131.294 13.919 59.179 1.00 24.58 160 VAL C O 1
ATOM 4607 N N . LEU C 1 161 ? 132.902 12.902 57.988 1.00 25.47 161 LEU C N 1
ATOM 4608 C CA . LEU C 1 161 ? 132.881 11.744 58.894 1.00 26.00 161 LEU C CA 1
ATOM 4609 C C . LEU C 1 161 ? 133.302 12.081 60.335 1.00 26.30 161 LEU C C 1
ATOM 4610 O O . LEU C 1 161 ? 132.700 11.573 61.293 1.00 27.91 161 LEU C O 1
ATOM 4615 N N . LEU C 1 162 ? 134.289 12.959 60.491 1.00 27.01 162 LEU C N 1
ATOM 4616 C CA . LEU C 1 162 ? 134.667 13.398 61.819 1.00 27.88 162 LEU C CA 1
ATOM 4617 C C . LEU C 1 162 ? 133.522 14.241 62.470 1.00 28.19 162 LEU C C 1
ATOM 4618 O O . LEU C 1 162 ? 133.153 14.004 63.605 1.00 25.86 162 LEU C O 1
ATOM 4623 N N . LYS C 1 163 ? 132.873 15.131 61.723 1.00 28.05 163 LYS C N 1
ATOM 4624 C CA . LYS C 1 163 ? 131.669 15.763 62.299 1.00 29.14 163 LYS C CA 1
ATOM 4625 C C . LYS C 1 163 ? 130.545 14.782 62.669 1.00 28.76 163 LYS C C 1
ATOM 4626 O O . LYS C 1 163 ? 129.896 14.943 63.717 1.00 28.36 163 LYS C O 1
ATOM 4632 N N . LEU C 1 164 ? 130.312 13.752 61.844 1.00 28.29 164 LEU C N 1
ATOM 4633 C CA . LEU C 1 164 ? 129.279 12.805 62.162 1.00 28.00 164 LEU C CA 1
ATOM 4634 C C . LEU C 1 164 ? 129.612 12.081 63.458 1.00 28.74 164 LEU C C 1
ATOM 4635 O O . LEU C 1 164 ? 128.715 11.792 64.260 1.00 27.67 164 LEU C O 1
ATOM 4640 N N . ASN C 1 165 ? 130.881 11.715 63.619 1.00 29.21 165 ASN C N 1
ATOM 4641 C CA . ASN C 1 165 ? 131.349 10.926 64.778 1.00 29.03 165 ASN C CA 1
ATOM 4642 C C . ASN C 1 165 ? 131.050 11.697 66.056 1.00 29.46 165 ASN C C 1
ATOM 4643 O O . ASN C 1 165 ? 130.587 11.106 67.011 1.00 28.94 165 ASN C O 1
ATOM 4648 N N . THR C 1 166 ? 131.277 13.002 66.038 1.00 30.63 166 THR C N 1
ATOM 4649 C CA . THR C 1 166 ? 131.071 13.816 67.214 1.00 33.00 166 THR C CA 1
ATOM 4650 C C . THR C 1 166 ? 129.577 13.806 67.615 1.00 32.69 166 THR C C 1
ATOM 4651 O O . THR C 1 166 ? 129.289 13.659 68.789 1.00 30.81 166 THR C O 1
ATOM 4655 N N . ILE C 1 167 ? 128.649 13.931 66.655 1.00 32.02 167 ILE C N 1
ATOM 4656 C CA . ILE C 1 167 ? 127.258 13.895 67.040 1.00 33.12 167 ILE C CA 1
ATOM 4657 C C . ILE C 1 167 ? 126.766 12.479 67.401 1.00 32.21 167 ILE C C 1
ATOM 4658 O O . ILE C 1 167 ? 125.954 12.388 68.276 1.00 32.10 167 ILE C O 1
ATOM 4663 N N . LEU C 1 168 ? 127.251 11.406 66.778 1.00 30.55 168 LEU C N 1
ATOM 4664 C CA . LEU C 1 168 ? 126.934 10.041 67.233 1.00 31.75 168 LEU C CA 1
ATOM 4665 C C . LEU C 1 168 ? 127.271 9.769 68.713 1.00 32.15 168 LEU C C 1
ATOM 4666 O O . LEU C 1 168 ? 126.469 9.205 69.441 1.00 31.93 168 LEU C O 1
ATOM 4671 N N . LEU C 1 169 ? 128.462 10.159 69.120 1.00 33.90 169 LEU C N 1
ATOM 4672 C CA . LEU C 1 169 ? 128.940 10.014 70.479 1.00 36.08 169 LEU C CA 1
ATOM 4673 C C . LEU C 1 169 ? 127.995 10.786 71.451 1.00 36.78 169 LEU C C 1
ATOM 4674 O O . LEU C 1 169 ? 127.615 10.277 72.498 1.00 36.35 169 LEU C O 1
ATOM 4679 N N . GLU C 1 170 ? 127.581 11.975 71.050 1.00 37.76 170 GLU C N 1
ATOM 4680 C CA . GLU C 1 170 ? 126.691 12.804 71.878 1.00 39.66 170 GLU C CA 1
ATOM 4681 C C . GLU C 1 170 ? 125.337 12.173 72.026 1.00 39.22 170 GLU C C 1
ATOM 4682 O O . GLU C 1 170 ? 124.781 12.174 73.121 1.00 40.72 170 GLU C O 1
ATOM 4696 N N . GLY C 1 172 ? 124.518 9.001 71.671 1.00 35.24 172 GLY C N 1
ATOM 4697 C CA . GLY C 1 172 ? 124.511 7.696 72.297 1.00 34.12 172 GLY C CA 1
ATOM 4698 C C . GLY C 1 172 ? 123.462 6.708 71.817 1.00 33.97 172 GLY C C 1
ATOM 4699 O O . GLY C 1 172 ? 123.040 5.883 72.619 1.00 33.36 172 GLY C O 1
ATOM 4700 N N . VAL C 1 173 ? 123.024 6.761 70.542 1.00 32.76 173 VAL C N 1
ATOM 4701 C CA . VAL C 1 173 ? 122.075 5.741 70.027 1.00 30.92 173 VAL C CA 1
ATOM 4702 C C . VAL C 1 173 ? 122.824 4.562 69.390 1.00 29.77 173 VAL C C 1
ATOM 4703 O O . VAL C 1 173 ? 124.006 4.560 69.294 1.00 28.46 173 VAL C O 1
ATOM 4707 N N . THR C 1 174 ? 122.127 3.495 69.082 1.00 29.30 174 THR C N 1
ATOM 4708 C CA . THR C 1 174 ? 122.787 2.360 68.478 1.00 28.74 174 THR C CA 1
ATOM 4709 C C . THR C 1 174 ? 122.558 2.544 67.007 1.00 27.68 174 THR C C 1
ATOM 4710 O O . THR C 1 174 ? 121.422 2.602 66.591 1.00 27.01 174 THR C O 1
ATOM 4714 N N . THR C 1 175 ? 123.639 2.662 66.245 1.00 27.19 175 THR C N 1
ATOM 4715 C CA . THR C 1 175 ? 123.620 3.114 64.868 1.00 26.11 175 THR C CA 1
ATOM 4716 C C . THR C 1 175 ? 124.227 2.116 63.890 1.00 26.73 175 THR C C 1
ATOM 4717 O O . THR C 1 175 ? 125.292 1.557 64.206 1.00 26.54 175 THR C O 1
ATOM 4721 N N . ILE C 1 176 ? 123.575 1.912 62.721 1.00 23.85 176 ILE C N 1
ATOM 4722 C CA . ILE C 1 176 ? 124.202 1.306 61.527 1.00 22.96 176 ILE C CA 1
ATOM 4723 C C . ILE C 1 176 ? 124.462 2.384 60.444 1.00 23.19 176 ILE C C 1
ATOM 4724 O O . ILE C 1 176 ? 123.571 3.160 60.066 1.00 22.89 176 ILE C O 1
ATOM 4729 N N . LEU C 1 177 ? 125.697 2.442 59.973 1.00 23.02 177 LEU C N 1
ATOM 4730 C CA . LEU C 1 177 ? 126.117 3.251 58.832 1.00 21.85 177 LEU C CA 1
ATOM 4731 C C . LEU C 1 177 ? 126.477 2.285 57.746 1.00 21.71 177 LEU C C 1
ATOM 4732 O O . LEU C 1 177 ? 127.159 1.279 58.001 1.00 22.23 177 LEU C O 1
ATOM 4737 N N . THR C 1 178 ? 126.054 2.576 56.530 1.00 20.77 178 THR C N 1
ATOM 4738 C CA . THR C 1 178 ? 126.340 1.692 55.410 1.00 20.99 178 THR C CA 1
ATOM 4739 C C . THR C 1 178 ? 127.353 2.324 54.513 1.00 20.20 178 THR C C 1
ATOM 4740 O O . THR C 1 178 ? 127.352 3.555 54.360 1.00 21.02 178 THR C O 1
ATOM 4744 N N . THR C 1 179 ? 128.234 1.495 53.955 1.00 19.00 179 THR C N 1
ATOM 4745 C CA . THR C 1 179 ? 129.141 1.937 52.912 1.00 20.75 179 THR C CA 1
ATOM 4746 C C . THR C 1 179 ? 129.341 0.814 51.891 1.00 21.88 179 THR C C 1
ATOM 4747 O O . THR C 1 179 ? 128.941 -0.332 52.120 1.00 20.62 179 THR C O 1
ATOM 4751 N N . GLU C 1 180 ? 129.889 1.160 50.726 1.00 25.21 180 GLU C N 1
ATOM 4752 C CA . GLU C 1 180 ? 129.945 0.206 49.626 1.00 28.33 180 GLU C CA 1
ATOM 4753 C C . GLU C 1 180 ? 131.291 0.207 48.894 1.00 31.84 180 GLU C C 1
ATOM 4754 O O . GLU C 1 180 ? 131.628 1.226 48.293 1.00 33.60 180 GLU C O 1
ATOM 4760 N N . ALA C 1 181 ? 132.023 -0.912 49.009 1.00 35.19 181 ALA C N 1
ATOM 4761 C CA . ALA C 1 181 ? 133.155 -1.364 48.135 1.00 38.77 181 ALA C CA 1
ATOM 4762 C C . ALA C 1 181 ? 132.996 -2.861 47.633 1.00 41.09 181 ALA C C 1
ATOM 4763 O O . ALA C 1 181 ? 132.309 -3.652 48.296 1.00 41.09 181 ALA C O 1
ATOM 4765 N N . PRO C 1 182 ? 133.670 -3.268 46.536 1.00 43.53 182 PRO C N 1
ATOM 4766 C CA . PRO C 1 182 ? 133.443 -4.615 45.943 1.00 44.06 182 PRO C CA 1
ATOM 4767 C C . PRO C 1 182 ? 133.629 -5.850 46.858 1.00 44.37 182 PRO C C 1
ATOM 4768 O O . PRO C 1 182 ? 134.750 -6.314 47.123 1.00 44.66 182 PRO C O 1
ATOM 4772 N N . GLY C 1 187 ? 139.752 -6.904 49.147 1.00 45.71 187 GLY C N 1
ATOM 4773 C CA . GLY C 1 187 ? 140.734 -6.005 49.737 1.00 45.18 187 GLY C CA 1
ATOM 4774 C C . GLY C 1 187 ? 140.146 -4.896 50.629 1.00 44.92 187 GLY C C 1
ATOM 4775 O O . GLY C 1 187 ? 140.104 -5.012 51.891 1.00 44.40 187 GLY C O 1
ATOM 4776 N N . LYS C 1 188 ? 139.701 -3.801 49.989 1.00 42.84 188 LYS C N 1
ATOM 4777 C CA . LYS C 1 188 ? 139.122 -2.666 50.750 1.00 40.97 188 LYS C CA 1
ATOM 4778 C C . LYS C 1 188 ? 137.886 -3.055 51.636 1.00 37.54 188 LYS C C 1
ATOM 4779 O O . LYS C 1 188 ? 136.942 -3.660 51.182 1.00 37.05 188 LYS C O 1
ATOM 4785 N N . LEU C 1 189 ? 137.909 -2.667 52.901 1.00 34.76 189 LEU C N 1
ATOM 4786 C CA . LEU C 1 189 ? 136.730 -2.848 53.761 1.00 33.65 189 LEU C CA 1
ATOM 4787 C C . LEU C 1 189 ? 135.621 -1.831 53.433 1.00 31.29 189 LEU C C 1
ATOM 4788 O O . LEU C 1 189 ? 134.424 -2.107 53.561 1.00 32.15 189 LEU C O 1
ATOM 4793 N N . SER C 1 190 ? 136.036 -0.641 53.036 1.00 28.10 190 SER C N 1
ATOM 4794 C CA . SER C 1 190 ? 135.113 0.455 52.779 1.00 27.43 190 SER C CA 1
ATOM 4795 C C . SER C 1 190 ? 135.455 1.210 51.498 1.00 27.35 190 SER C C 1
ATOM 4796 O O . SER C 1 190 ? 136.485 1.005 50.929 1.00 26.86 190 SER C O 1
ATOM 4799 N N . ARG C 1 191 ? 134.597 2.139 51.118 1.00 27.05 191 ARG C N 1
ATOM 4800 C CA . ARG C 1 191 ? 134.772 2.918 49.929 1.00 26.26 191 ARG C CA 1
ATOM 4801 C C . ARG C 1 191 ? 135.924 3.875 50.092 1.00 26.20 191 ARG C C 1
ATOM 4802 O O . ARG C 1 191 ? 136.720 4.004 49.165 1.00 26.32 191 ARG C O 1
ATOM 4810 N N . TYR C 1 192 ? 135.986 4.586 51.228 1.00 25.57 192 TYR C N 1
ATOM 4811 C CA . TYR C 1 192 ? 136.955 5.710 51.399 1.00 25.96 192 TYR C CA 1
ATOM 4812 C C . TYR C 1 192 ? 138.194 5.400 52.243 1.00 25.34 192 TYR C C 1
ATOM 4813 O O . TYR C 1 192 ? 139.187 6.109 52.173 1.00 24.42 192 TYR C O 1
ATOM 4822 N N . GLY C 1 193 ? 138.146 4.324 53.012 1.00 25.57 193 GLY C N 1
ATOM 4823 C CA . GLY C 1 193 ? 139.262 3.973 53.915 1.00 24.35 193 GLY C CA 1
ATOM 4824 C C . GLY C 1 193 ? 139.204 4.704 55.230 1.00 23.52 193 GLY C C 1
ATOM 4825 O O . GLY C 1 193 ? 140.193 4.720 55.974 1.00 23.97 193 GLY C O 1
ATOM 4826 N N . ILE C 1 194 ? 138.057 5.310 55.522 1.00 22.77 194 ILE C N 1
ATOM 4827 C CA . ILE C 1 194 ? 137.903 6.214 56.681 1.00 23.55 194 ILE C CA 1
ATOM 4828 C C . ILE C 1 194 ? 136.733 5.743 57.572 1.00 23.40 194 ILE C C 1
ATOM 4829 O O . ILE C 1 194 ? 136.755 5.897 58.772 1.00 22.41 194 ILE C O 1
ATOM 4834 N N . GLU C 1 195 ? 135.680 5.241 56.931 1.00 23.66 195 GLU C N 1
ATOM 4835 C CA . GLU C 1 195 ? 134.453 4.907 57.585 1.00 23.90 195 GLU C CA 1
ATOM 4836 C C . GLU C 1 195 ? 134.682 4.021 58.825 1.00 24.27 195 GLU C C 1
ATOM 4837 O O . GLU C 1 195 ? 133.993 4.183 59.834 1.00 22.69 195 GLU C O 1
ATOM 4843 N N . GLU C 1 196 ? 135.554 3.018 58.700 1.00 24.87 196 GLU C N 1
ATOM 4844 C CA . GLU C 1 196 ? 135.865 2.089 59.808 1.00 25.79 196 GLU C CA 1
ATOM 4845 C C . GLU C 1 196 ? 136.502 2.753 61.049 1.00 26.49 196 GLU C C 1
ATOM 4846 O O . GLU C 1 196 ? 136.393 2.217 62.160 1.00 28.43 196 GLU C O 1
ATOM 4852 N N . PHE C 1 197 ? 137.152 3.905 60.882 1.00 26.65 197 PHE C N 1
ATOM 4853 C CA . PHE C 1 197 ? 137.666 4.656 62.017 1.00 28.37 197 PHE C CA 1
ATOM 4854 C C . PHE C 1 197 ? 136.613 5.360 62.902 1.00 30.55 197 PHE C C 1
ATOM 4855 O O . PHE C 1 197 ? 136.995 5.934 63.918 1.00 30.82 197 PHE C O 1
ATOM 4863 N N . ILE C 1 198 ? 135.342 5.417 62.484 1.00 31.52 198 ILE C N 1
ATOM 4864 C CA . ILE C 1 198 ? 134.303 5.955 63.371 1.00 31.98 198 ILE C CA 1
ATOM 4865 C C . ILE C 1 198 ? 133.325 4.883 63.819 1.00 31.44 198 ILE C C 1
ATOM 4866 O O . ILE C 1 198 ? 132.283 5.173 64.330 1.00 31.60 198 ILE C O 1
ATOM 4871 N N . ALA C 1 199 ? 133.676 3.624 63.629 1.00 31.60 199 ALA C N 1
ATOM 4872 C CA . ALA C 1 199 ? 132.777 2.533 63.980 1.00 30.64 199 ALA C CA 1
ATOM 4873 C C . ALA C 1 199 ? 133.478 1.561 64.915 1.00 29.22 199 ALA C C 1
ATOM 4874 O O . ALA C 1 199 ? 134.676 1.356 64.805 1.00 28.10 199 ALA C O 1
ATOM 4876 N N . ARG C 1 200 ? 132.745 1.050 65.894 1.00 27.62 200 ARG C N 1
ATOM 4877 C CA . ARG C 1 200 ? 133.281 0.112 66.868 1.00 28.54 200 ARG C CA 1
ATOM 4878 C C . ARG C 1 200 ? 132.791 -1.301 66.583 1.00 26.33 200 ARG C C 1
ATOM 4879 O O . ARG C 1 200 ? 133.108 -2.235 67.318 1.00 26.54 200 ARG C O 1
ATOM 4887 N N . GLY C 1 201 ? 131.999 -1.444 65.526 1.00 25.46 201 GLY C N 1
ATOM 4888 C CA . GLY C 1 201 ? 131.560 -2.733 64.988 1.00 24.25 201 GLY C CA 1
ATOM 4889 C C . GLY C 1 201 ? 131.684 -2.704 63.458 1.00 23.48 201 GLY C C 1
ATOM 4890 O O . GLY C 1 201 ? 131.418 -1.652 62.883 1.00 22.22 201 GLY C O 1
ATOM 4891 N N . VAL C 1 202 ? 132.036 -3.831 62.819 1.00 22.02 202 VAL C N 1
ATOM 4892 C CA . VAL C 1 202 ? 131.985 -3.963 61.345 1.00 21.69 202 VAL C CA 1
ATOM 4893 C C . VAL C 1 202 ? 131.385 -5.290 60.908 1.00 20.91 202 VAL C C 1
ATOM 4894 O O . VAL C 1 202 ? 131.815 -6.357 61.369 1.00 22.90 202 VAL C O 1
ATOM 4898 N N . ILE C 1 203 ? 130.382 -5.209 60.056 1.00 20.16 203 ILE C N 1
ATOM 4899 C CA . ILE C 1 203 ? 129.694 -6.344 59.489 1.00 21.90 203 ILE C CA 1
ATOM 4900 C C . ILE C 1 203 ? 129.876 -6.273 57.966 1.00 21.98 203 ILE C C 1
ATOM 4901 O O . ILE C 1 203 ? 129.564 -5.239 57.357 1.00 19.46 203 ILE C O 1
ATOM 4906 N N . VAL C 1 204 ? 130.327 -7.387 57.385 1.00 22.72 204 VAL C N 1
ATOM 4907 C CA . VAL C 1 204 ? 130.458 -7.545 55.933 1.00 24.79 204 VAL C CA 1
ATOM 4908 C C . VAL C 1 204 ? 129.387 -8.451 55.368 1.00 23.44 204 VAL C C 1
ATOM 4909 O O . VAL C 1 204 ? 129.182 -9.539 55.843 1.00 25.67 204 VAL C O 1
ATOM 4913 N N . LEU C 1 205 ? 128.709 -7.976 54.350 1.00 23.76 205 LEU C N 1
ATOM 4914 C CA . LEU C 1 205 ? 127.789 -8.714 53.535 1.00 23.16 205 LEU C CA 1
ATOM 4915 C C . LEU C 1 205 ? 128.469 -8.944 52.219 1.00 24.89 205 LEU C C 1
ATOM 4916 O O . LEU C 1 205 ? 129.018 -8.024 51.647 1.00 24.78 205 LEU C O 1
ATOM 4921 N N . ASP C 1 206 ? 128.403 -10.158 51.721 1.00 28.23 206 ASP C N 1
ATOM 4922 C CA . ASP C 1 206 ? 129.126 -10.548 50.514 1.00 31.73 206 ASP C CA 1
ATOM 4923 C C . ASP C 1 206 ? 128.277 -11.522 49.684 1.00 34.80 206 ASP C C 1
ATOM 4924 O O . ASP C 1 206 ? 127.272 -12.074 50.174 1.00 32.85 206 ASP C O 1
ATOM 4929 N N . LEU C 1 207 ? 128.683 -11.660 48.418 1.00 37.82 207 LEU C N 1
ATOM 4930 C CA . LEU C 1 207 ? 128.190 -12.667 47.487 1.00 40.97 207 LEU C CA 1
ATOM 4931 C C . LEU C 1 207 ? 129.395 -13.419 47.017 1.00 44.78 207 LEU C C 1
ATOM 4932 O O . LEU C 1 207 ? 130.261 -12.815 46.361 1.00 46.07 207 LEU C O 1
ATOM 4937 N N . GLN C 1 208 ? 129.471 -14.706 47.358 1.00 48.22 208 GLN C N 1
ATOM 4938 C CA . GLN C 1 208 ? 130.574 -15.551 46.917 1.00 51.94 208 GLN C CA 1
ATOM 4939 C C . GLN C 1 208 ? 130.228 -16.303 45.632 1.00 53.66 208 GLN C C 1
ATOM 4940 O O . GLN C 1 208 ? 129.079 -16.610 45.382 1.00 53.01 208 GLN C O 1
ATOM 4946 N N . GLU C 1 209 ? 131.254 -16.621 44.850 1.00 56.74 209 GLU C N 1
ATOM 4947 C CA . GLU C 1 209 ? 131.074 -17.213 43.521 1.00 58.99 209 GLU C CA 1
ATOM 4948 C C . GLU C 1 209 ? 131.273 -18.716 43.660 1.00 59.45 209 GLU C C 1
ATOM 4949 O O . GLU C 1 209 ? 132.384 -19.139 43.913 1.00 59.80 209 GLU C O 1
ATOM 4955 N N . LYS C 1 210 ? 130.207 -19.504 43.533 1.00 60.37 210 LYS C N 1
ATOM 4956 C CA . LYS C 1 210 ? 130.309 -20.964 43.603 1.00 61.77 210 LYS C CA 1
ATOM 4957 C C . LYS C 1 210 ? 129.083 -21.639 42.956 1.00 62.52 210 LYS C C 1
ATOM 4958 O O . LYS C 1 210 ? 128.012 -21.636 43.565 1.00 63.52 210 LYS C O 1
ATOM 4964 N N . ASN C 1 211 ? 129.158 -22.226 41.755 1.00 62.65 211 ASN C N 1
ATOM 4965 C CA . ASN C 1 211 ? 130.234 -22.134 40.762 1.00 62.45 211 ASN C CA 1
ATOM 4966 C C . ASN C 1 211 ? 129.718 -21.399 39.494 1.00 61.75 211 ASN C C 1
ATOM 4967 O O . ASN C 1 211 ? 130.508 -20.809 38.750 1.00 61.58 211 ASN C O 1
ATOM 4972 N N . ILE C 1 212 ? 128.396 -21.492 39.249 1.00 60.56 212 ILE C N 1
ATOM 4973 C CA . ILE C 1 212 ? 127.645 -20.554 38.404 1.00 59.30 212 ILE C CA 1
ATOM 4974 C C . ILE C 1 212 ? 126.611 -19.793 39.224 1.00 57.63 212 ILE C C 1
ATOM 4975 O O . ILE C 1 212 ? 125.752 -19.148 38.618 1.00 55.75 212 ILE C O 1
ATOM 4980 N N . GLU C 1 213 ? 126.692 -19.906 40.572 1.00 56.13 213 GLU C N 1
ATOM 4981 C CA . GLU C 1 213 ? 125.724 -19.319 41.542 1.00 55.08 213 GLU C CA 1
ATOM 4982 C C . GLU C 1 213 ? 126.388 -18.416 42.625 1.00 53.44 213 GLU C C 1
ATOM 4983 O O . GLU C 1 213 ? 127.391 -18.807 43.257 1.00 52.54 213 GLU C O 1
ATOM 4989 N N . LEU C 1 214 ? 125.821 -17.222 42.849 1.00 51.19 214 LEU C N 1
ATOM 4990 C CA . LEU C 1 214 ? 126.286 -16.330 43.926 1.00 49.30 214 LEU C CA 1
ATOM 4991 C C . LEU C 1 214 ? 125.466 -16.562 45.206 1.00 46.87 214 LEU C C 1
ATOM 4992 O O . LEU C 1 214 ? 124.285 -16.351 45.199 1.00 47.86 214 LEU C O 1
ATOM 4997 N N . LYS C 1 215 ? 126.048 -17.013 46.304 1.00 44.45 215 LYS C N 1
ATOM 4998 C CA . LYS C 1 215 ? 125.255 -17.177 47.554 1.00 41.75 215 LYS C CA 1
ATOM 4999 C C . LYS C 1 215 ? 125.648 -16.066 48.537 1.00 37.64 215 LYS C C 1
ATOM 5000 O O . LYS C 1 215 ? 126.764 -15.565 48.532 1.00 37.62 215 LYS C O 1
ATOM 5006 N N . ARG C 1 216 ? 124.717 -15.670 49.381 1.00 33.63 216 ARG C N 1
ATOM 5007 C CA . ARG C 1 216 ? 124.965 -14.561 50.298 1.00 30.89 216 ARG C CA 1
ATOM 5008 C C . ARG C 1 216 ? 125.590 -15.021 51.601 1.00 29.13 216 ARG C C 1
ATOM 5009 O O . ARG C 1 216 ? 125.185 -16.032 52.184 1.00 26.58 216 ARG C O 1
ATOM 5017 N N . TYR C 1 217 ? 126.588 -14.276 52.033 1.00 28.61 217 TYR C N 1
ATOM 5018 C CA . TYR C 1 217 ? 127.279 -14.543 53.279 1.00 29.78 217 TYR C CA 1
ATOM 5019 C C . TYR C 1 217 ? 127.331 -13.266 54.134 1.00 27.26 217 TYR C C 1
ATOM 5020 O O . TYR C 1 217 ? 127.430 -12.192 53.623 1.00 26.44 217 TYR C O 1
ATOM 5029 N N . VAL C 1 218 ? 127.213 -13.422 55.444 1.00 26.86 218 VAL C N 1
ATOM 5030 C CA . VAL C 1 218 ? 127.545 -12.375 56.432 1.00 26.48 218 VAL C CA 1
ATOM 5031 C C . VAL C 1 218 ? 128.711 -12.808 57.304 1.00 26.77 218 VAL C C 1
ATOM 5032 O O . VAL C 1 218 ? 128.854 -13.984 57.657 1.00 27.14 218 VAL C O 1
ATOM 5036 N N . LEU C 1 219 ? 129.556 -11.849 57.652 1.00 27.06 219 LEU C N 1
ATOM 5037 C CA . LEU C 1 219 ? 130.660 -12.086 58.559 1.00 27.31 219 LEU C CA 1
ATOM 5038 C C . LEU C 1 219 ? 130.748 -10.894 59.527 1.00 26.57 219 LEU C C 1
ATOM 5039 O O . LEU C 1 219 ? 130.627 -9.717 59.123 1.00 25.31 219 LEU C O 1
ATOM 5044 N N . ILE C 1 220 ? 130.877 -11.186 60.797 1.00 25.43 220 ILE C N 1
ATOM 5045 C CA . ILE C 1 220 ? 131.187 -10.156 61.783 1.00 25.86 220 ILE C CA 1
ATOM 5046 C C . ILE C 1 220 ? 132.668 -10.085 61.947 1.00 27.44 220 ILE C C 1
ATOM 5047 O O . ILE C 1 220 ? 133.284 -10.990 62.515 1.00 28.43 220 ILE C O 1
ATOM 5052 N N . ARG C 1 221 ? 133.229 -8.976 61.467 1.00 29.15 221 ARG C N 1
ATOM 5053 C CA . ARG C 1 221 ? 134.661 -8.728 61.368 1.00 29.73 221 ARG C CA 1
ATOM 5054 C C . ARG C 1 221 ? 135.163 -8.132 62.677 1.00 29.67 221 ARG C C 1
ATOM 5055 O O . ARG C 1 221 ? 136.232 -8.472 63.141 1.00 29.36 221 ARG C O 1
ATOM 5063 N N . LYS C 1 222 ? 134.326 -7.304 63.305 1.00 28.21 222 LYS C N 1
ATOM 5064 C CA . LYS C 1 222 ? 134.666 -6.544 64.500 1.00 27.31 222 LYS C CA 1
ATOM 5065 C C . LYS C 1 222 ? 133.372 -6.244 65.266 1.00 27.37 222 LYS C C 1
ATOM 5066 O O . LYS C 1 222 ? 132.353 -5.872 64.670 1.00 25.26 222 LYS C O 1
ATOM 5080 N N . ARG C 1 224 ? 132.750 -4.415 69.216 1.00 31.04 224 ARG C N 1
ATOM 5081 C CA . ARG C 1 224 ? 133.315 -4.090 70.508 1.00 33.09 224 ARG C CA 1
ATOM 5082 C C . ARG C 1 224 ? 132.540 -4.795 71.630 1.00 32.50 224 ARG C C 1
ATOM 5083 O O . ARG C 1 224 ? 131.381 -5.143 71.466 1.00 31.97 224 ARG C O 1
ATOM 5091 N N . GLU C 1 225 ? 133.235 -5.057 72.730 1.00 32.77 225 GLU C N 1
ATOM 5092 C CA . GLU C 1 225 ? 132.650 -5.648 73.945 1.00 32.95 225 GLU C CA 1
ATOM 5093 C C . GLU C 1 225 ? 131.984 -6.981 73.685 1.00 33.02 225 GLU C C 1
ATOM 5094 O O . GLU C 1 225 ? 131.074 -7.345 74.386 1.00 33.18 225 GLU C O 1
ATOM 5100 N N . THR C 1 226 ? 132.397 -7.713 72.664 1.00 33.24 226 THR C N 1
ATOM 5101 C CA . THR C 1 226 ? 131.687 -8.921 72.327 1.00 32.86 226 THR C CA 1
ATOM 5102 C C . THR C 1 226 ? 132.629 -9.990 71.827 1.00 33.94 226 THR C C 1
ATOM 5103 O O . THR C 1 226 ? 133.401 -9.735 70.926 1.00 34.75 226 THR C O 1
ATOM 5107 N N . ARG C 1 227 ? 132.492 -11.194 72.348 1.00 35.45 227 ARG C N 1
ATOM 5108 C CA . ARG C 1 227 ? 133.130 -12.399 71.817 1.00 37.74 227 ARG C CA 1
ATOM 5109 C C . ARG C 1 227 ? 132.163 -12.851 70.732 1.00 36.56 227 ARG C C 1
ATOM 5110 O O . ARG C 1 227 ? 131.254 -13.628 71.016 1.00 37.06 227 ARG C O 1
ATOM 5118 N N . HIS C 1 228 ? 132.329 -12.313 69.524 1.00 34.91 228 HIS C N 1
ATOM 5119 C CA . HIS C 1 228 ? 131.462 -12.650 68.352 1.00 34.84 228 HIS C CA 1
ATOM 5120 C C . HIS C 1 228 ? 132.070 -13.786 67.570 1.00 33.87 228 HIS C C 1
ATOM 5121 O O . HIS C 1 228 ? 133.259 -13.927 67.525 1.00 31.18 228 HIS C O 1
ATOM 5128 N N . SER C 1 229 ? 131.228 -14.550 66.895 1.00 35.47 229 SER C N 1
ATOM 5129 C CA . SER C 1 229 ? 131.678 -15.584 65.976 1.00 36.38 229 SER C CA 1
ATOM 5130 C C . SER C 1 229 ? 132.521 -14.910 64.872 1.00 36.82 229 SER C C 1
ATOM 5131 O O . SER C 1 229 ? 132.234 -13.793 64.469 1.00 35.08 229 SER C O 1
ATOM 5142 N N . LYS C 1 231 ? 133.254 -16.766 61.958 1.00 37.77 231 LYS C N 1
ATOM 5143 C CA . LYS C 1 231 ? 132.920 -17.543 60.758 1.00 38.04 231 LYS C CA 1
ATOM 5144 C C . LYS C 1 231 ? 132.017 -16.800 59.772 1.00 37.94 231 LYS C C 1
ATOM 5145 O O . LYS C 1 231 ? 131.282 -15.918 60.178 1.00 36.75 231 LYS C O 1
ATOM 5151 N N . LYS C 1 232 ? 132.063 -17.217 58.500 1.00 37.42 232 LYS C N 1
ATOM 5152 C CA . LYS C 1 232 ? 131.151 -16.770 57.450 1.00 38.39 232 LYS C CA 1
ATOM 5153 C C . LYS C 1 232 ? 129.856 -17.546 57.643 1.00 36.98 232 LYS C C 1
ATOM 5154 O O . LYS C 1 232 ? 129.912 -18.743 57.834 1.00 36.89 232 LYS C O 1
ATOM 5160 N N . TYR C 1 233 ? 128.703 -16.877 57.536 1.00 35.40 233 TYR C N 1
ATOM 5161 C CA . TYR C 1 233 ? 127.396 -17.520 57.720 1.00 34.00 233 TYR C CA 1
ATOM 5162 C C . TYR C 1 233 ? 126.563 -17.318 56.470 1.00 32.73 233 TYR C C 1
ATOM 5163 O O . TYR C 1 233 ? 126.416 -16.188 56.071 1.00 32.33 233 TYR C O 1
ATOM 5172 N N . PRO C 1 234 ? 125.962 -18.353 55.875 1.00 32.01 234 PRO C N 1
ATOM 5173 C CA . PRO C 1 234 ? 125.024 -18.139 54.753 1.00 31.44 234 PRO C CA 1
ATOM 5174 C C . PRO C 1 234 ? 123.796 -17.333 55.125 1.00 31.30 234 PRO C C 1
ATOM 5175 O O . PRO C 1 234 ? 123.289 -17.445 56.269 1.00 30.30 234 PRO C O 1
ATOM 5179 N N . PHE C 1 235 ? 123.275 -16.534 54.191 1.00 30.80 235 PHE C N 1
ATOM 5180 C CA . PHE C 1 235 ? 121.960 -15.951 54.437 1.00 30.11 235 PHE C CA 1
ATOM 5181 C C . PHE C 1 235 ? 121.106 -15.776 53.231 1.00 30.78 235 PHE C C 1
ATOM 5182 O O . PHE C 1 235 ? 121.557 -15.814 52.096 1.00 30.24 235 PHE C O 1
ATOM 5190 N N . GLU C 1 236 ? 119.834 -15.564 53.507 1.00 32.26 236 GLU C N 1
ATOM 5191 C CA . GLU C 1 236 ? 118.895 -15.315 52.456 1.00 33.48 236 GLU C CA 1
ATOM 5192 C C . GLU C 1 236 ? 118.115 -14.069 52.741 1.00 33.05 236 GLU C C 1
ATOM 5193 O O . GLU C 1 236 ? 117.816 -13.766 53.889 1.00 30.64 236 GLU C O 1
ATOM 5199 N N . ILE C 1 237 ? 117.756 -13.405 51.648 1.00 33.09 237 ILE C N 1
ATOM 5200 C CA . ILE C 1 237 ? 116.737 -12.372 51.625 1.00 33.87 237 ILE C CA 1
ATOM 5201 C C . ILE C 1 237 ? 115.443 -13.000 51.160 1.00 34.64 237 ILE C C 1
ATOM 5202 O O . ILE C 1 237 ? 115.245 -13.254 49.974 1.00 32.58 237 ILE C O 1
ATOM 5207 N N . GLY C 1 238 ? 114.552 -13.215 52.111 1.00 36.77 238 GLY C N 1
ATOM 5208 C CA . GLY C 1 238 ? 113.308 -13.943 51.879 1.00 37.78 238 GLY C CA 1
ATOM 5209 C C . GLY C 1 238 ? 112.105 -13.019 51.821 1.00 39.02 238 GLY C C 1
ATOM 5210 O O . GLY C 1 238 ? 112.262 -11.791 51.959 1.00 39.24 238 GLY C O 1
ATOM 5211 N N . PRO C 1 239 ? 110.903 -13.592 51.642 1.00 39.65 239 PRO C N 1
ATOM 5212 C CA . PRO C 1 239 ? 109.668 -12.789 51.621 1.00 39.77 239 PRO C CA 1
ATOM 5213 C C . PRO C 1 239 ? 109.413 -12.055 52.907 1.00 39.33 239 PRO C C 1
ATOM 5214 O O . PRO C 1 239 ? 108.643 -11.109 52.858 1.00 40.80 239 PRO C O 1
ATOM 5218 N N . ASN C 1 240 ? 110.021 -12.451 54.022 1.00 38.76 240 ASN C N 1
ATOM 5219 C CA . ASN C 1 240 ? 109.958 -11.656 55.241 1.00 38.34 240 ASN C CA 1
ATOM 5220 C C . ASN C 1 240 ? 111.312 -11.086 55.635 1.00 36.97 240 ASN C C 1
ATOM 5221 O O . ASN C 1 240 ? 111.554 -10.892 56.768 1.00 39.24 240 ASN C O 1
ATOM 5226 N N . GLY C 1 241 ? 112.171 -10.745 54.689 1.00 36.06 241 GLY C N 1
ATOM 5227 C CA . GLY C 1 241 ? 113.465 -10.121 54.979 1.00 34.53 241 GLY C CA 1
ATOM 5228 C C . GLY C 1 241 ? 114.639 -11.076 55.161 1.00 34.21 241 GLY C C 1
ATOM 5229 O O . GLY C 1 241 ? 114.609 -12.227 54.736 1.00 32.81 241 GLY C O 1
ATOM 5230 N N . ILE C 1 242 ? 115.685 -10.602 55.823 1.00 33.51 242 ILE C N 1
ATOM 5231 C CA . ILE C 1 242 ? 116.869 -11.412 56.019 1.00 33.20 242 ILE C CA 1
ATOM 5232 C C . ILE C 1 242 ? 116.622 -12.498 57.053 1.00 32.72 242 ILE C C 1
ATOM 5233 O O . ILE C 1 242 ? 115.970 -12.257 58.101 1.00 32.67 242 ILE C O 1
ATOM 5238 N N . VAL C 1 243 ? 117.137 -13.684 56.736 1.00 31.73 243 VAL C N 1
ATOM 5239 C CA . VAL C 1 243 ? 117.339 -14.770 57.700 1.00 32.59 243 VAL C CA 1
ATOM 5240 C C . VAL C 1 243 ? 118.775 -15.327 57.530 1.00 31.59 243 VAL C C 1
ATOM 5241 O O . VAL C 1 243 ? 119.170 -15.732 56.426 1.00 31.40 243 VAL C O 1
ATOM 5245 N N . VAL C 1 244 ? 119.517 -15.374 58.626 1.00 31.02 244 VAL C N 1
ATOM 5246 C CA . VAL C 1 244 ? 120.854 -15.918 58.691 1.00 31.89 244 VAL C CA 1
ATOM 5247 C C . VAL C 1 244 ? 120.788 -17.366 59.194 1.00 33.62 244 VAL C C 1
ATOM 5248 O O . VAL C 1 244 ? 120.009 -17.659 60.081 1.00 34.12 244 VAL C O 1
ATOM 5252 N N . TYR C 1 245 ? 121.593 -18.259 58.614 1.00 35.19 245 TYR C N 1
ATOM 5253 C CA . TYR C 1 245 ? 121.534 -19.708 58.864 1.00 36.11 245 TYR C CA 1
ATOM 5254 C C . TYR C 1 245 ? 122.801 -20.228 59.558 1.00 37.07 245 TYR C C 1
ATOM 5255 O O . TYR C 1 245 ? 123.763 -19.515 59.615 1.00 36.36 245 TYR C O 1
ATOM 5264 N N . PRO C 1 246 ? 122.810 -21.463 60.112 1.00 39.93 246 PRO C N 1
ATOM 5265 C CA . PRO C 1 246 ? 124.041 -22.023 60.724 1.00 40.16 246 PRO C CA 1
ATOM 5266 C C . PRO C 1 246 ? 125.318 -22.008 59.847 1.00 40.53 246 PRO C C 1
ATOM 5267 O O . PRO C 1 246 ? 125.226 -22.297 58.636 1.00 41.77 246 PRO C O 1
#

Solvent-accessible surface area: 28586 Å² total

Foldseek 3Di:
DFDFQAQQAAPPCVQWVRHDGFQFEEEEEEAPPLQRLLSQCSRQQCCCVPVNFAEEEEDLPAAPVVSCVVVLQVGRQVVCVVVLRYYYHHPPLVVVLVVVLVSCVVSVGQEYEHPELQSVLVPDPHSVCSQVSLVVNLVVSNCGHYYYYYAYDHVDRGDNNRNVVSGQWYKYWYWDCPPPDTWIWIDTPGPPTPGDDIWTWDQDSNGIHTDD/DFDFQAQLAAPCLVQWVRHHRFQFEEEEEEAPPLCQVLSQVSRQQCCCVVPVAAEEEEELPAAPVVSQVVCLLVGHQVVSVVVLRYHYHHPDLVVVLVVVLVSCVVSVHQEYEYHELQSVLVPDPHSLCSQVSLVVNLVSSNCTHHYYYYAYDHVDQGDNNRNVVSGQWYKYWYWDDDDPDTWIWIDTPGPPTPGDDIWTWDQDSNGIHTDD/DFDFQAQQAAPPCVQWVRHDGFQFEEEEEAAPPLCQLQSQVSRQQCCCPVVNAAEEEEECPDDPVVSCVVCLLVGRQVVVLVVLRYFYHNPVPDRPPGDDVPLVRVLVSVLVSCVVSVGQEYEYPELQSVLVPDPHSVCSQVSLVVNLVVSNCTHYYYYYAYDNVDRGDRNRNVVSGQWYKYWYWDDDDPGTWIWIDTPGPPGPGDDIWTWDQDSNGIHTDD

Organism: Pyrococcus horikoshii (strain ATCC 700860 / DSM 12428 / JCM 9974 / NBRC 100139 / OT-3) (NCBI:txid70601)

=== Feature glossary ===
The record interleaves many kinds of information about one protein. Here is each kind framed as the question it answers.

Q: What does the local fold look like, residue by residue?
A: A 3Di character summarizes, for each residue, the relative orientation of the Cα frame of its nearest spatial neighbor. Because it encodes fold topology rather than chemistry, 3Di alignments detect remote structural similarity that sequence alignment misses.

Q: Which residues are in helices, strands, or loops?
A: Secondary structure is the local, repeating backbone conformation. DSSP classifies it into eight states by reading the hydrogen-bond network: three helix types (H, G, I), two β types (E, B), two non-regular types (T, S), and unstructured coil (-).

Q: How big and how compact is the whole molecule?
A: Three whole-structure scalars: the radius of gyration (RMS distance of Cα from centroid, in Å), the count of Cα–Cα contacts (pairs closer than 8 Å and separated by more than four residues in sequence — i.e. tertiary, not local, contacts), and the bounding-box dimensions. Together they distinguish compact globular folds from extended fibres or disordered chains.

Q: How confident is the AlphaFold model at each residue?
A: For AlphaFold models, the B-factor field carries pLDDT — the model's own estimate of local accuracy on a 0–100 scale. Regions with pLDDT<50 should be treated as essentially unmodeled; they often correspond to intrinsically disordered segments.

Q: What family and function is it annotated with?
A: Functional annotations link the protein to curated databases. InterPro entries identify conserved domains and families by matching the sequence against member-database signatures (Pfam, PROSITE, CDD, …). Gene Ontology (GO) terms describe molecular function, biological process, and cellular component in a controlled vocabulary. CATH places the structure in a hierarchical fold classification (Class/Architecture/Topology/Homologous-superfamily). The or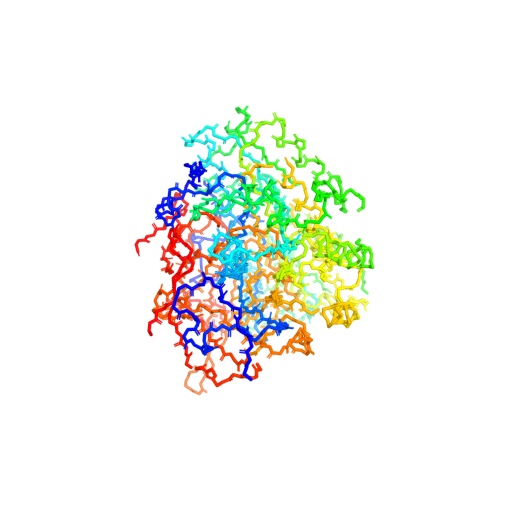ganism is the source species.

Q: What known structures does this most resemble?
A: Nearest PDB neighbors are the top structural matches found by Foldseek when searching this structure against the entire Protein Data Bank. Each hit reports a TM-score (0 to 1; >0.5 almost always implies the same fold) and an E-value. These are *structural* homologs — they may share no detectable sequence similarity.

Q: Which residues are buried vs exposed?
A: Solvent-accessible surface area (SASA) is the area in Å² traced out by the centre of a 1.4 Å probe sphere (a water molecule) rolled over the protein's van der Waals surface (Shrake–Rupley / Lee–Richards construction). Buried residues have near-zero SASA; fully exposed residues can exceed 200 Å². The total SASA scales roughly with the number of surface residues.

Q: What are the backbone torsion angles?
A: φ (phi) and ψ (psi) are the two rotatable backbone dihedrals per residue: φ is the C(i-1)–N–Cα–C torsion, ψ is the N–Cα–C–N(i+1) torsion, both in degrees on (−180°, 180°]. α-helical residues cluster near (−60°, −45°); β-strand residues near (−120°, +130°). A Ramachandran plot is simply a scatter of (φ, ψ) for every residue.

Q: Are the domains correctly placed relative to each other?
A: Predicted aligned error is AlphaFold's pairwise confidence. Unlike pLDDT (per-residue), PAE is per-residue-pair and captures whether two parts of the structure are correctly placed relative to each other. Units are ångströms of expected positional error.

Q: What if only a Cα trace is available?
A: P-SEA three-state annotation labels each residue as helix, strand, or coil based purely on the geometry of the Cα trace. It serves as a fallback when the full backbone (and thus DSSP) is unavailable.

Q: What is the amino-acid chain?
A: This is the polypeptide sequence — one letter per residue, N-terminus first. Length ranges from a few dozen residues for small domains to over a thousand for large multi-domain proteins.

Q: What do the rendered images show?
A: The six renders are orthographic views along the three Cartesian axes in both directions. Representation (cartoon, sticks, or surface) and color scheme (sequence-rainbow or by-chain) vary across proteins so the training set covers all the common visualization conventions.

Q: What do the diagnostic plots show?
A: Plot images: a contact map (which residues are close in 3D, as an N×N binary image), a Ramachandran scatter (backbone torsion angles, revealing secondary-structure composition at a glance), and — for AlphaFold structures — a PAE heatmap (pairwise prediction confidence).

Q: How mobile is each atom in the crystal?
A: B-factor (Debye–Waller factor) reflects atomic displacement in the crystal lattice. It is an experimental observable (units Å²), not a prediction; low values mean the atom is pinned down, high values mean it moves or is heterogeneous across the crystal.

Q: Where is each backbone atom in 3D?
A: The mmCIF table is the protein's shape written out atom by atom. For each backbone N, Cα, C, and carbonyl O, it records an (x, y, z) coordinate triple in Å plus the residue type, chain letter, and residue number.